Protein AF-0000000086553442 (afdb_homodimer)

Secondary structure (DSSP, 8-state):
------PPP-SSPSSPPPTT-GGGGS-PBPPPGGGTTSHHHHHHHHHHHHHHHHTT-SEEEGGGGT--BSEEEEEE-HHHHHTS-HHHHHHHT---EEEEEEEEEEEEEEEEEEEEEEEEETTEEEEEEEEEEEEEEEEEEE-TTS-EEEEEEEHHHHHHHHHHHHHHTT--GGGTSEEEEEEETTGGGGG-/-----PPPP-SSPSSPPPTT-GGGGS-PBPPPGGGTTSHHHHHHHHHHHHHHHHTT-SEEEGGGGT--BSEEEEEE-HHHHHTS-HHHHHHHT---EEEEEEEEEEEEEEEEEEEEEEEEETTEEEEEEEEEEEEEEEEEEE-TTS-EEEEEEEHHHHHHHHHHHHHHTT--GGGTSEEEEEEETTGGGGG-

Structure (mmCIF, N/CA/C/O backbone):
data_AF-0000000086553442-model_v1
#
loop_
_entity.id
_entity.type
_entity.pdbx_description
1 polymer 'Peptide deformylase'
#
loop_
_atom_site.group_PDB
_atom_site.id
_atom_site.type_symbol
_atom_site.label_atom_id
_atom_site.label_alt_id
_atom_site.label_comp_id
_atom_site.label_asym_id
_atom_site.label_entity_id
_atom_site.label_seq_id
_atom_site.pdbx_PDB_ins_code
_atom_site.Cartn_x
_atom_site.Cartn_y
_atom_site.Cartn_z
_atom_site.occupancy
_atom_site.B_iso_or_equiv
_atom_site.auth_seq_id
_atom_site.auth_comp_id
_atom_site.auth_asym_id
_atom_site.auth_atom_id
_atom_site.pdbx_PDB_model_num
ATOM 1 N N . MET A 1 1 ? 27.109 -23.812 25.594 1 34.31 1 MET A N 1
ATOM 2 C CA . MET A 1 1 ? 26.062 -24.203 24.656 1 34.31 1 MET A CA 1
ATOM 3 C C . MET A 1 1 ? 26.219 -23.469 23.328 1 34.31 1 MET A C 1
ATOM 5 O O . MET A 1 1 ? 26.234 -22.25 23.297 1 34.31 1 MET A O 1
ATOM 9 N N . LYS A 1 2 ? 26.953 -24.078 22.344 1 39.44 2 LYS A N 1
ATOM 10 C CA . LYS A 1 2 ? 27.234 -23.516 21.031 1 39.44 2 LYS A CA 1
ATOM 11 C C . LYS A 1 2 ? 25.969 -23.031 20.344 1 39.44 2 LYS A C 1
ATOM 13 O O . LYS A 1 2 ? 25.016 -23.797 20.188 1 39.44 2 LYS A O 1
ATOM 18 N N . ARG A 1 3 ? 25.594 -21.812 20.484 1 43.81 3 ARG A N 1
ATOM 19 C CA . ARG A 1 3 ? 24.484 -21.234 19.734 1 43.81 3 ARG A CA 1
ATOM 20 C C . ARG A 1 3 ? 24.562 -21.625 18.266 1 43.81 3 ARG A C 1
ATOM 22 O O . ARG A 1 3 ? 25.516 -21.25 17.562 1 43.81 3 ARG A O 1
ATOM 29 N N . LYS A 1 4 ? 24.219 -22.75 18 1 43.28 4 LYS A N 1
ATOM 30 C CA . LYS A 1 4 ? 24.234 -23.156 16.594 1 43.28 4 LYS A CA 1
ATOM 31 C C . LYS A 1 4 ? 23.672 -22.047 15.703 1 43.28 4 LYS A C 1
ATOM 33 O O . LYS A 1 4 ? 22.516 -21.656 15.852 1 43.28 4 LYS A O 1
ATOM 38 N N . VAL A 1 5 ? 24.375 -21.203 15.125 1 54.81 5 VAL A N 1
ATOM 39 C CA . VAL A 1 5 ? 24.031 -20.203 14.125 1 54.81 5 VAL A CA 1
ATOM 40 C C . VAL A 1 5 ? 23.203 -20.844 13.023 1 54.81 5 VAL A C 1
ATOM 42 O O . VAL A 1 5 ? 23.672 -21.719 12.305 1 54.81 5 VAL A O 1
ATOM 45 N N . ARG A 1 6 ? 21.938 -20.969 13.125 1 58 6 ARG A N 1
ATOM 46 C CA . ARG A 1 6 ? 21.047 -21.453 12.07 1 58 6 ARG A CA 1
ATOM 47 C C . ARG A 1 6 ? 21.297 -20.719 10.758 1 58 6 ARG A C 1
ATOM 49 O O . ARG A 1 6 ? 21.359 -19.484 10.734 1 58 6 ARG A O 1
ATOM 56 N N . PRO A 1 7 ? 21.75 -21.438 9.75 1 63.47 7 PRO A N 1
ATOM 57 C CA . PRO A 1 7 ? 21.953 -20.781 8.461 1 63.47 7 PRO A CA 1
ATOM 58 C C . PRO A 1 7 ? 20.75 -19.969 8.008 1 63.47 7 PRO A C 1
ATOM 60 O O . PRO A 1 7 ? 19.609 -20.281 8.383 1 63.47 7 PRO A O 1
ATOM 63 N N . PRO A 1 8 ? 20.906 -18.859 7.402 1 71.5 8 PRO A N 1
ATOM 64 C CA . PRO A 1 8 ? 19.797 -18.062 6.875 1 71.5 8 PRO A CA 1
ATOM 65 C C . PRO A 1 8 ? 18.906 -18.859 5.922 1 71.5 8 PRO A C 1
ATOM 67 O O . PRO A 1 8 ? 19.391 -19.734 5.207 1 71.5 8 PRO A O 1
ATOM 70 N N . PRO A 1 9 ? 17.625 -18.75 6.074 1 80.12 9 PRO A N 1
ATOM 71 C CA . PRO A 1 9 ? 16.719 -19.484 5.195 1 80.12 9 PRO A CA 1
ATOM 72 C C . PRO A 1 9 ? 17.016 -19.266 3.715 1 80.12 9 PRO A C 1
ATOM 74 O O . PRO A 1 9 ? 17.469 -18.188 3.326 1 80.12 9 PRO A O 1
ATOM 77 N N . SER A 1 10 ? 16.953 -20.391 3.029 1 91.19 10 SER A N 1
ATOM 78 C CA . SER A 1 10 ? 17.094 -20.328 1.578 1 91.19 10 SER A CA 1
ATOM 79 C C . SER A 1 10 ? 15.797 -20.719 0.885 1 91.19 10 SER A C 1
ATOM 81 O O . SER A 1 10 ? 15.039 -21.547 1.4 1 91.19 10 SER A O 1
ATOM 83 N N . PRO A 1 11 ? 15.484 -20.172 -0.264 1 95 11 PRO A N 1
ATOM 84 C CA . PRO A 1 11 ? 14.258 -20.531 -0.992 1 95 11 PRO A CA 1
ATOM 85 C C . PRO A 1 11 ? 14.258 -21.969 -1.47 1 95 11 PRO A C 1
ATOM 87 O O . PRO A 1 11 ? 15.32 -22.578 -1.648 1 95 11 PRO A O 1
ATOM 90 N N . PRO A 1 12 ? 13.203 -22.609 -1.599 1 97.94 12 PRO A N 1
ATOM 91 C CA . PRO A 1 12 ? 11.883 -22 -1.402 1 97.94 12 PRO A CA 1
ATOM 92 C C . PRO A 1 12 ? 11.547 -21.797 0.072 1 97.94 12 PRO A C 1
ATOM 94 O O . PRO A 1 12 ? 11.703 -22.703 0.883 1 97.94 12 PRO A O 1
ATOM 97 N N . TYR A 1 13 ? 11.086 -20.656 0.327 1 98.06 13 TYR A N 1
ATOM 98 C CA . TYR A 1 13 ? 10.758 -20.297 1.703 1 98.06 13 TYR A CA 1
ATOM 99 C C . TYR A 1 13 ? 9.438 -20.922 2.131 1 98.06 13 TYR A C 1
ATOM 101 O O . TYR A 1 13 ? 8.578 -21.203 1.294 1 98.06 13 TYR A O 1
ATOM 109 N N . THR A 1 14 ? 9.289 -21.062 3.443 1 97.06 14 THR A N 1
ATOM 110 C CA . THR A 1 14 ? 8.016 -21.531 3.992 1 97.06 14 THR A CA 1
ATOM 111 C C . THR A 1 14 ? 7.121 -20.344 4.355 1 97.06 14 THR A C 1
ATOM 113 O O . THR A 1 14 ? 6.066 -20.531 4.969 1 97.06 14 THR A O 1
ATOM 116 N N . HIS A 1 15 ? 7.621 -19.172 4.074 1 97.12 15 HIS A N 1
ATOM 117 C CA . HIS A 1 15 ? 6.871 -17.938 4.18 1 97.12 15 HIS A CA 1
ATOM 118 C C . HIS A 1 15 ? 6.773 -17.234 2.83 1 97.12 15 HIS A C 1
ATOM 120 O O . HIS A 1 15 ? 7.363 -17.688 1.847 1 97.12 15 HIS A O 1
ATOM 126 N N . VAL A 1 16 ? 5.965 -16.188 2.799 1 98.38 16 VAL A N 1
ATOM 127 C CA . VAL A 1 16 ? 5.781 -15.438 1.562 1 98.38 16 VAL A CA 1
ATOM 128 C C . VAL A 1 16 ? 6.652 -14.18 1.584 1 98.38 16 VAL A C 1
ATOM 130 O O . VAL A 1 16 ? 6.66 -13.445 2.572 1 98.38 16 VAL A O 1
ATOM 133 N N . CYS A 1 17 ? 7.406 -14.008 0.503 1 98.56 17 CYS A N 1
ATOM 134 C CA . CYS A 1 17 ? 8.195 -12.789 0.355 1 98.56 17 CYS A CA 1
ATOM 135 C C . CYS A 1 17 ? 7.305 -11.555 0.37 1 98.56 17 CYS A C 1
ATOM 137 O O . CYS A 1 17 ? 6.195 -11.578 -0.169 1 98.56 17 CYS A O 1
ATOM 139 N N . GLN A 1 18 ? 7.844 -10.508 0.962 1 98.69 18 GLN A N 1
ATOM 140 C CA . GLN A 1 18 ? 7.094 -9.258 1.049 1 98.69 18 GLN A CA 1
ATOM 141 C C . GLN A 1 18 ? 7.605 -8.234 0.033 1 98.69 18 GLN A C 1
ATOM 143 O O . GLN A 1 18 ? 8.781 -8.266 -0.344 1 98.69 18 GLN A O 1
ATOM 148 N N . VAL A 1 19 ? 6.664 -7.352 -0.423 1 98.75 19 VAL A N 1
ATOM 149 C CA . VAL A 1 19 ? 7.023 -6.34 -1.408 1 98.75 19 VAL A CA 1
ATOM 150 C C . VAL A 1 19 ? 8.258 -5.574 -0.937 1 98.75 19 VAL A C 1
ATOM 152 O O . VAL A 1 19 ? 8.344 -5.176 0.229 1 98.75 19 VAL A O 1
ATOM 155 N N . GLY A 1 20 ? 9.133 -5.312 -1.797 1 98.25 20 GLY A N 1
ATOM 156 C CA . GLY A 1 20 ? 10.484 -4.855 -1.497 1 98.25 20 GLY A CA 1
ATOM 157 C C . GLY A 1 20 ? 11.547 -5.891 -1.817 1 98.25 20 GLY A C 1
ATOM 158 O O . GLY A 1 20 ? 12.672 -5.539 -2.176 1 98.25 20 GLY A O 1
ATOM 159 N N . ASP A 1 21 ? 11.18 -7.199 -1.537 1 98.06 21 ASP A N 1
ATOM 160 C CA . ASP A 1 21 ? 12.055 -8.273 -1.993 1 98.06 21 ASP A CA 1
ATOM 161 C C . ASP A 1 21 ? 12.227 -8.234 -3.51 1 98.06 21 ASP A C 1
ATOM 163 O O . ASP A 1 21 ? 11.25 -8.297 -4.258 1 98.06 21 ASP A O 1
ATOM 167 N N . PRO A 1 22 ? 13.445 -8.188 -3.982 1 97.88 22 PRO A N 1
ATOM 168 C CA . PRO A 1 22 ? 13.68 -8.023 -5.418 1 97.88 22 PRO A CA 1
ATOM 169 C C . PRO A 1 22 ? 13.078 -9.156 -6.25 1 97.88 22 PRO A C 1
ATOM 171 O O . PRO A 1 22 ? 12.719 -8.953 -7.41 1 97.88 22 PRO A O 1
ATOM 174 N N . VAL A 1 23 ? 12.891 -10.289 -5.633 1 98.44 23 VAL A N 1
ATOM 175 C CA . VAL A 1 23 ? 12.375 -11.438 -6.363 1 98.44 23 VAL A CA 1
ATOM 176 C C . VAL A 1 23 ? 10.961 -11.148 -6.852 1 98.44 23 VAL A C 1
ATOM 178 O O . VAL A 1 23 ? 10.531 -11.672 -7.883 1 98.44 23 VAL A O 1
ATOM 181 N N . LEU A 1 24 ? 10.227 -10.281 -6.172 1 98.75 24 LEU A N 1
ATOM 182 C CA . LEU A 1 24 ? 8.828 -10 -6.492 1 98.75 24 LEU A CA 1
ATOM 183 C C . LEU A 1 24 ? 8.727 -9.039 -7.668 1 98.75 24 LEU A C 1
ATOM 185 O O . LEU A 1 24 ? 7.645 -8.859 -8.234 1 98.75 24 LEU A O 1
ATOM 189 N N . ARG A 1 25 ? 9.805 -8.445 -8.086 1 98.69 25 ARG A N 1
ATOM 190 C CA . ARG A 1 25 ? 9.805 -7.535 -9.219 1 98.69 25 ARG A CA 1
ATOM 191 C C . ARG A 1 25 ? 10.57 -8.133 -10.398 1 98.69 25 ARG A C 1
ATOM 193 O O . ARG A 1 25 ? 10.68 -7.508 -11.461 1 98.69 25 ARG A O 1
ATOM 200 N N . SER A 1 26 ? 11.031 -9.312 -10.203 1 97.62 26 SER A N 1
ATOM 201 C CA . SER A 1 26 ? 11.766 -9.977 -11.273 1 97.62 26 SER A CA 1
ATOM 202 C C . SER A 1 26 ? 10.82 -10.664 -12.25 1 97.62 26 SER A C 1
ATOM 204 O O . SER A 1 26 ? 9.711 -11.039 -11.891 1 97.62 26 SER A O 1
ATOM 206 N N . HIS A 1 27 ? 11.273 -10.758 -13.508 1 98.62 27 HIS A N 1
ATOM 207 C CA . HIS A 1 27 ? 10.609 -11.633 -14.469 1 98.62 27 HIS A CA 1
ATOM 208 C C . HIS A 1 27 ? 11.023 -13.086 -14.258 1 98.62 27 HIS A C 1
ATOM 210 O O . HIS A 1 27 ? 12.195 -13.438 -14.438 1 98.62 27 HIS A O 1
ATOM 216 N N . ALA A 1 28 ? 10.094 -13.906 -13.852 1 98.81 28 ALA A N 1
ATOM 217 C CA . ALA A 1 28 ? 10.398 -15.305 -13.555 1 98.81 28 ALA A CA 1
ATOM 218 C C . ALA A 1 28 ? 10.867 -16.047 -14.805 1 98.81 28 ALA A C 1
ATOM 220 O O . ALA A 1 28 ? 10.359 -15.797 -15.898 1 98.81 28 ALA A O 1
ATOM 221 N N . ALA A 1 29 ? 11.742 -16.922 -14.656 1 98.81 29 ALA A N 1
ATOM 222 C CA . ALA A 1 29 ? 12.344 -17.672 -15.766 1 98.81 29 ALA A CA 1
ATOM 223 C C . ALA A 1 29 ? 11.523 -18.906 -16.094 1 98.81 29 ALA A C 1
ATOM 225 O O . ALA A 1 29 ? 10.984 -19.562 -15.203 1 98.81 29 ALA A O 1
ATOM 226 N N . PRO A 1 30 ? 11.523 -19.234 -17.375 1 98.88 30 PRO A N 1
ATOM 227 C CA . PRO A 1 30 ? 10.852 -20.5 -17.719 1 98.88 30 PRO A CA 1
ATOM 228 C C . PRO A 1 30 ? 11.539 -21.719 -17.109 1 98.88 30 PRO A C 1
ATOM 230 O O . PRO A 1 30 ? 12.75 -21.688 -16.859 1 98.88 30 PRO A O 1
ATOM 233 N N . VAL A 1 31 ? 10.734 -22.703 -16.875 1 98.88 31 VAL A N 1
ATOM 234 C CA . VAL A 1 31 ? 11.242 -23.984 -16.438 1 98.88 31 VAL A CA 1
ATOM 235 C C . VAL A 1 31 ? 11.531 -24.875 -17.641 1 98.88 31 VAL A C 1
ATOM 237 O O . VAL A 1 31 ? 10.727 -24.953 -18.578 1 98.88 31 VAL A O 1
ATOM 240 N N . ASP A 1 32 ? 12.68 -25.469 -17.656 1 98.69 32 ASP A N 1
ATOM 241 C CA . ASP A 1 32 ? 12.922 -26.516 -18.656 1 98.69 32 ASP A CA 1
ATOM 242 C C . ASP A 1 32 ? 11.906 -27.641 -18.531 1 98.69 32 ASP A C 1
ATOM 244 O O . ASP A 1 32 ? 11.805 -28.281 -17.469 1 98.69 32 ASP A O 1
ATOM 248 N N . PRO A 1 33 ? 11.188 -27.953 -19.562 1 98.44 33 PRO A N 1
ATOM 249 C CA . PRO A 1 33 ? 10.172 -29 -19.484 1 98.44 33 PRO A CA 1
ATOM 250 C C . PRO A 1 33 ? 10.734 -30.328 -18.969 1 98.44 33 PRO A C 1
ATOM 252 O O . PRO A 1 33 ? 10.047 -31.062 -18.25 1 98.44 33 PRO A O 1
ATOM 255 N N . ALA A 1 34 ? 11.969 -30.609 -19.312 1 98.12 34 ALA A N 1
ATOM 256 C CA . ALA A 1 34 ? 12.602 -31.859 -18.891 1 98.12 34 ALA A CA 1
ATOM 257 C C . ALA A 1 34 ? 12.859 -31.875 -17.391 1 98.12 34 ALA A C 1
ATOM 259 O O . ALA A 1 34 ? 13.055 -32.938 -16.797 1 98.12 34 ALA A O 1
ATOM 260 N N . ALA A 1 35 ? 12.828 -30.703 -16.812 1 98.44 35 ALA A N 1
ATOM 261 C CA . ALA A 1 35 ? 13.156 -30.578 -15.391 1 98.44 35 ALA A CA 1
ATOM 262 C C . ALA A 1 35 ? 11.906 -30.641 -14.523 1 98.44 35 ALA A C 1
ATOM 264 O O . ALA A 1 35 ? 11.992 -30.734 -13.297 1 98.44 35 ALA A O 1
ATOM 265 N N . VAL A 1 36 ? 10.773 -30.688 -15.078 1 98.69 36 VAL A N 1
ATOM 266 C CA . VAL A 1 36 ? 9.508 -30.531 -14.367 1 98.69 36 VAL A CA 1
ATOM 267 C C . VAL A 1 36 ? 9.336 -31.656 -13.352 1 98.69 36 VAL A C 1
ATOM 269 O O . VAL A 1 36 ? 8.945 -31.422 -12.211 1 98.69 36 VAL A O 1
ATOM 272 N N . THR A 1 37 ? 9.664 -32.875 -13.758 1 98.38 37 THR A N 1
ATOM 273 C CA . THR A 1 37 ? 9.43 -34.031 -12.891 1 98.38 37 THR A CA 1
ATOM 274 C C . THR A 1 37 ? 10.641 -34.281 -11.992 1 98.38 37 THR A C 1
ATOM 276 O O . THR A 1 37 ? 10.648 -35.219 -11.203 1 98.38 37 THR A O 1
ATOM 279 N N . GLY A 1 38 ? 11.672 -33.406 -12.148 1 98.31 38 GLY A N 1
ATOM 280 C CA . GLY A 1 38 ? 12.852 -33.531 -11.305 1 98.31 38 GLY A CA 1
ATOM 281 C C . GLY A 1 38 ? 12.617 -33.094 -9.875 1 98.31 38 GLY A C 1
ATOM 282 O O . GLY A 1 38 ? 11.625 -32.406 -9.578 1 98.31 38 GLY A O 1
ATOM 283 N N . PRO A 1 39 ? 13.484 -33.469 -8.961 1 98.19 39 PRO A N 1
ATOM 284 C CA . PRO A 1 39 ? 13.281 -33.219 -7.531 1 98.19 39 PRO A CA 1
ATOM 285 C C . PRO A 1 39 ? 13.227 -31.75 -7.168 1 98.19 39 PRO A C 1
ATOM 287 O O . PRO A 1 39 ? 12.484 -31.344 -6.27 1 98.19 39 PRO A O 1
ATOM 290 N N . GLU A 1 40 ? 13.992 -30.938 -7.836 1 97.94 40 GLU A N 1
ATOM 291 C CA . GLU A 1 40 ? 14.055 -29.516 -7.496 1 97.94 40 GLU A CA 1
ATOM 292 C C . GLU A 1 40 ? 12.727 -28.828 -7.781 1 97.94 40 GLU A C 1
ATOM 294 O O . GLU A 1 40 ? 12.164 -28.172 -6.902 1 97.94 40 GLU A O 1
ATOM 299 N N . VAL A 1 41 ? 12.273 -29.031 -8.984 1 98.69 41 VAL A N 1
ATOM 300 C CA . VAL A 1 41 ? 11.023 -28.391 -9.375 1 98.69 41 VAL A CA 1
ATOM 301 C C . VAL A 1 41 ? 9.875 -28.953 -8.539 1 98.69 41 VAL A C 1
ATOM 303 O O . VAL A 1 41 ? 9.023 -28.203 -8.062 1 98.69 41 VAL A O 1
ATOM 306 N N . GLN A 1 42 ? 9.867 -30.266 -8.32 1 98.88 42 GLN A N 1
ATOM 307 C CA . GLN A 1 42 ? 8.828 -30.891 -7.512 1 98.88 42 GLN A CA 1
ATOM 308 C C . GLN A 1 42 ? 8.852 -30.375 -6.078 1 98.88 42 GLN A C 1
ATOM 310 O O . GLN A 1 42 ? 7.805 -30.203 -5.453 1 98.88 42 GLN A O 1
ATOM 315 N N . HIS A 1 43 ? 10.039 -30.109 -5.613 1 98.75 43 HIS A N 1
ATOM 316 C CA . HIS A 1 43 ? 10.18 -29.547 -4.273 1 98.75 43 HIS A CA 1
ATOM 317 C C . HIS A 1 43 ? 9.562 -28.156 -4.199 1 98.75 43 HIS A C 1
ATOM 319 O O . HIS A 1 43 ? 8.859 -27.828 -3.238 1 98.75 43 HIS A O 1
ATOM 325 N N . VAL A 1 44 ? 9.812 -27.359 -5.164 1 98.81 44 VAL A N 1
ATOM 326 C CA . VAL A 1 44 ? 9.242 -26.016 -5.219 1 98.81 44 VAL A CA 1
ATOM 327 C C . VAL A 1 44 ? 7.719 -26.094 -5.219 1 98.81 44 VAL A C 1
ATOM 329 O O . VAL A 1 44 ? 7.055 -25.406 -4.441 1 98.81 44 VAL A O 1
ATOM 332 N N . ILE A 1 45 ? 7.176 -26.969 -6.039 1 98.88 45 ILE A N 1
ATOM 333 C CA . ILE A 1 45 ? 5.734 -27.109 -6.188 1 98.88 45 ILE A CA 1
ATOM 334 C C . ILE A 1 45 ? 5.121 -27.547 -4.859 1 98.88 45 ILE A C 1
ATOM 336 O O . ILE A 1 45 ? 4.152 -26.938 -4.391 1 98.88 45 ILE A O 1
ATOM 340 N N . LYS A 1 46 ? 5.707 -28.562 -4.289 1 98.81 46 LYS A N 1
ATOM 341 C CA . LYS A 1 46 ? 5.199 -29.078 -3.021 1 98.81 46 LYS A CA 1
ATOM 342 C C . LYS A 1 46 ? 5.234 -28 -1.936 1 98.81 46 LYS A C 1
ATOM 344 O O . LYS A 1 46 ? 4.285 -27.859 -1.162 1 98.81 46 LYS A O 1
ATOM 349 N N . ASN A 1 47 ? 6.324 -27.297 -1.878 1 98.81 47 ASN A N 1
ATOM 350 C CA . ASN A 1 47 ? 6.469 -26.219 -0.914 1 98.81 47 ASN A CA 1
ATOM 351 C C . ASN A 1 47 ? 5.426 -25.125 -1.138 1 98.81 47 ASN A C 1
ATOM 353 O O . ASN A 1 47 ? 4.812 -24.641 -0.184 1 98.81 47 ASN A O 1
ATOM 357 N N . MET A 1 48 ? 5.176 -24.734 -2.346 1 98.88 48 MET A N 1
ATOM 358 C CA . MET A 1 48 ? 4.176 -23.734 -2.691 1 98.88 48 MET A CA 1
ATOM 359 C C . MET A 1 48 ? 2.793 -24.141 -2.201 1 98.88 48 MET A C 1
ATOM 361 O O . MET A 1 48 ? 2.08 -23.344 -1.592 1 98.88 48 MET A O 1
ATOM 365 N N . VAL A 1 49 ? 2.461 -25.375 -2.521 1 98.88 49 VAL A N 1
ATOM 366 C CA . VAL A 1 49 ? 1.146 -25.875 -2.145 1 98.88 49 VAL A CA 1
ATOM 367 C C . VAL A 1 49 ? 1.006 -25.875 -0.624 1 98.88 49 VAL A C 1
ATOM 369 O O . VAL A 1 49 ? -0.033 -25.469 -0.092 1 98.88 49 VAL A O 1
ATOM 372 N N . LYS A 1 50 ? 2.072 -26.297 0.033 1 98.81 50 LYS A N 1
ATOM 373 C CA . LYS A 1 50 ? 2.076 -26.281 1.493 1 98.81 50 LYS A CA 1
ATOM 374 C C . LYS A 1 50 ? 1.867 -24.875 2.041 1 98.81 50 LYS A C 1
ATOM 376 O O . LYS A 1 50 ? 1.038 -24.672 2.93 1 98.81 50 LYS A O 1
ATOM 381 N N . VAL A 1 51 ? 2.588 -23.922 1.547 1 98.69 51 VAL A N 1
ATOM 382 C CA . VAL A 1 51 ? 2.506 -22.531 1.991 1 98.69 51 VAL A CA 1
ATOM 383 C C . VAL A 1 51 ? 1.12 -21.969 1.676 1 98.69 51 VAL A C 1
ATOM 385 O O . VAL A 1 51 ? 0.491 -21.328 2.527 1 98.69 51 VAL A O 1
ATOM 388 N N . MET A 1 52 ? 0.603 -22.219 0.495 1 98.62 52 MET A N 1
ATOM 389 C CA . MET A 1 52 ? -0.707 -21.75 0.051 1 98.62 52 MET A CA 1
ATOM 390 C C . MET A 1 52 ? -1.806 -22.234 0.993 1 98.62 52 MET A C 1
ATOM 392 O O . MET A 1 52 ? -2.645 -21.438 1.43 1 98.62 52 MET A O 1
ATOM 396 N N . ARG A 1 53 ? -1.745 -23.453 1.325 1 98.19 53 ARG A N 1
ATOM 397 C CA . ARG A 1 53 ? -2.768 -24.047 2.178 1 98.19 53 ARG A CA 1
ATOM 398 C C . ARG A 1 53 ? -2.605 -23.594 3.625 1 98.19 53 ARG A C 1
ATOM 400 O O . ARG A 1 53 ? -3.596 -23.328 4.316 1 98.19 53 ARG A O 1
ATOM 407 N N . LYS A 1 54 ? -1.378 -23.516 4.062 1 98.06 54 LYS A N 1
ATOM 408 C CA . LYS A 1 54 ? -1.116 -23.031 5.418 1 98.06 54 LYS A CA 1
ATOM 409 C C . LYS A 1 54 ? -1.673 -21.641 5.629 1 98.06 54 LYS A C 1
ATOM 411 O O . LYS A 1 54 ? -2.236 -21.328 6.684 1 98.06 54 LYS A O 1
ATOM 416 N N . LEU A 1 55 ? -1.513 -20.781 4.668 1 97.12 55 LEU A N 1
ATOM 417 C CA . LEU A 1 55 ? -1.93 -19.391 4.762 1 97.12 55 LEU A CA 1
ATOM 418 C C . LEU A 1 55 ? -3.383 -19.234 4.332 1 97.12 55 LEU A C 1
ATOM 420 O O . LEU A 1 55 ? -3.92 -18.125 4.352 1 97.12 55 LEU A O 1
ATOM 424 N N . GLU A 1 56 ? -3.988 -20.266 3.828 1 96 56 GLU A N 1
ATOM 425 C CA . GLU A 1 56 ? -5.375 -20.281 3.371 1 96 56 GLU A CA 1
ATOM 426 C C . GLU A 1 56 ? -5.598 -19.297 2.238 1 96 56 GLU A C 1
ATOM 428 O O . GLU A 1 56 ? -6.625 -18.609 2.205 1 96 56 GLU A O 1
ATOM 433 N N . CYS A 1 57 ? -4.559 -19.141 1.477 1 96.69 57 CYS A N 1
ATOM 434 C CA . CYS A 1 57 ? -4.758 -18.344 0.271 1 96.69 57 CYS A CA 1
ATOM 435 C C . CYS A 1 57 ? -5.125 -19.219 -0.914 1 96.69 57 CYS A C 1
ATOM 437 O O . CYS A 1 57 ? -5.02 -20.453 -0.834 1 96.69 57 CYS A O 1
ATOM 439 N N . VAL A 1 58 ? -5.609 -18.641 -2.031 1 97.88 58 VAL A N 1
ATOM 440 C CA . VAL A 1 58 ? -6.262 -19.406 -3.082 1 97.88 58 VAL A CA 1
ATOM 441 C C . VAL A 1 58 ? -5.359 -19.469 -4.312 1 97.88 58 VAL A C 1
ATOM 443 O O . VAL A 1 58 ? -5.68 -20.141 -5.297 1 97.88 58 VAL A O 1
ATOM 446 N N . GLY A 1 59 ? -4.258 -18.797 -4.324 1 98.69 59 GLY A N 1
ATOM 447 C CA . GLY A 1 59 ? -3.238 -18.797 -5.359 1 98.69 59 GLY A CA 1
ATOM 448 C C . GLY A 1 59 ? -1.867 -18.406 -4.848 1 98.69 59 GLY A C 1
ATOM 449 O O . GLY A 1 59 ? -1.755 -17.656 -3.869 1 98.69 59 GLY A O 1
ATOM 450 N N . LEU A 1 60 ? -0.876 -18.891 -5.48 1 98.88 60 LEU A N 1
ATOM 451 C CA . LEU A 1 60 ? 0.501 -18.562 -5.129 1 98.88 60 LEU A CA 1
ATOM 452 C C . LEU A 1 60 ? 1.435 -18.812 -6.312 1 98.88 60 LEU A C 1
ATOM 454 O O . LEU A 1 60 ? 1.292 -19.797 -7.027 1 98.88 60 LEU A O 1
ATOM 458 N N . SER A 1 61 ? 2.359 -17.938 -6.496 1 98.88 61 SER A N 1
ATOM 459 C CA . SER A 1 61 ? 3.379 -18.109 -7.523 1 98.88 61 SER A CA 1
ATOM 460 C C . SER A 1 61 ? 4.742 -18.406 -6.906 1 98.88 61 SER A C 1
ATOM 462 O O . SER A 1 61 ? 4.973 -18.125 -5.73 1 98.88 61 SER A O 1
ATOM 464 N N . ALA A 1 62 ? 5.629 -18.969 -7.676 1 98.94 62 ALA A N 1
ATOM 465 C CA . ALA A 1 62 ? 6.941 -19.391 -7.195 1 98.94 62 ALA A CA 1
ATOM 466 C C . ALA A 1 62 ? 7.75 -18.188 -6.699 1 98.94 62 ALA A C 1
ATOM 468 O O . ALA A 1 62 ? 8.438 -18.281 -5.676 1 98.94 62 ALA A O 1
ATOM 469 N N . PRO A 1 63 ? 7.652 -17.016 -7.371 1 98.88 63 PRO A N 1
ATOM 470 C CA . PRO A 1 63 ? 8.398 -15.867 -6.84 1 98.88 63 PRO A CA 1
ATOM 471 C C . PRO A 1 63 ? 7.988 -15.5 -5.414 1 98.88 63 PRO A C 1
ATOM 473 O O . PRO A 1 63 ? 8.812 -15.031 -4.633 1 98.88 63 PRO A O 1
ATOM 476 N N . GLN A 1 64 ? 6.824 -15.789 -5.059 1 98.88 64 GLN A N 1
ATOM 477 C CA . GLN A 1 64 ? 6.332 -15.414 -3.734 1 98.88 64 GLN A CA 1
ATOM 478 C C . GLN A 1 64 ? 6.996 -16.25 -2.645 1 98.88 64 GLN A C 1
ATOM 480 O O . GLN A 1 64 ? 6.98 -15.867 -1.471 1 98.88 64 GLN A O 1
ATOM 485 N N . VAL A 1 65 ? 7.57 -17.375 -3.01 1 98.75 65 VAL A N 1
ATOM 486 C CA . VAL A 1 65 ? 8.328 -18.156 -2.037 1 98.75 65 VAL A CA 1
ATOM 487 C C . VAL A 1 65 ? 9.82 -18.062 -2.348 1 98.75 65 VAL A C 1
ATOM 489 O O . VAL A 1 65 ? 10.586 -18.969 -1.992 1 98.75 65 VAL A O 1
ATOM 492 N N . GLY A 1 66 ? 10.195 -17.109 -3.111 1 98.56 66 GLY A N 1
ATOM 493 C CA . GLY A 1 66 ? 11.602 -16.781 -3.281 1 98.56 66 GLY A CA 1
ATOM 494 C C . GLY A 1 66 ? 12.242 -17.453 -4.477 1 98.56 66 GLY A C 1
ATOM 495 O O . GLY A 1 66 ? 13.461 -17.406 -4.645 1 98.56 66 GLY A O 1
ATOM 496 N N . VAL A 1 67 ? 11.484 -18.141 -5.281 1 98.69 67 VAL A N 1
ATOM 497 C CA . VAL A 1 67 ? 12.016 -18.875 -6.418 1 98.69 67 VAL A CA 1
ATOM 498 C C . VAL A 1 67 ? 11.547 -18.234 -7.723 1 98.69 67 VAL A C 1
ATOM 500 O O . VAL A 1 67 ? 10.375 -18.328 -8.078 1 98.69 67 VAL A O 1
ATOM 503 N N . PRO A 1 68 ? 12.398 -17.594 -8.492 1 98.56 68 PRO A N 1
ATOM 504 C CA . PRO A 1 68 ? 11.992 -16.875 -9.695 1 98.56 68 PRO A CA 1
ATOM 505 C C . PRO A 1 68 ? 11.781 -17.797 -10.898 1 98.56 68 PRO A C 1
ATOM 507 O O . PRO A 1 68 ? 12.445 -17.625 -11.93 1 98.56 68 PRO A O 1
ATOM 510 N N . LEU A 1 69 ? 10.906 -18.75 -10.797 1 98.88 69 LEU A N 1
ATOM 511 C CA . LEU A 1 69 ? 10.5 -19.672 -11.859 1 98.88 69 LEU A CA 1
ATOM 512 C C . LEU A 1 69 ? 9.031 -19.469 -12.219 1 98.88 69 LEU A C 1
ATOM 514 O O . LEU A 1 69 ? 8.227 -19.094 -11.367 1 98.88 69 LEU A O 1
ATOM 518 N N . ARG A 1 70 ? 8.703 -19.734 -13.414 1 98.94 70 ARG A N 1
ATOM 519 C CA . ARG A 1 70 ? 7.344 -19.516 -13.906 1 98.94 70 ARG A CA 1
ATOM 520 C C . ARG A 1 70 ? 6.434 -20.688 -13.516 1 98.94 70 ARG A C 1
ATOM 522 O O . ARG A 1 70 ? 6.086 -21.516 -14.359 1 98.94 70 ARG A O 1
ATOM 529 N N . ILE A 1 71 ? 6.086 -20.703 -12.297 1 98.94 71 ILE A N 1
ATOM 530 C CA . ILE A 1 71 ? 5.195 -21.703 -11.719 1 98.94 71 ILE A CA 1
ATOM 531 C C . ILE A 1 71 ? 4.109 -21.016 -10.898 1 98.94 71 ILE A C 1
ATOM 533 O O . ILE A 1 71 ? 4.395 -20.094 -10.141 1 98.94 71 ILE A O 1
ATOM 537 N N . LEU A 1 72 ? 2.846 -21.406 -11.07 1 98.81 72 LEU A N 1
ATOM 538 C CA . LEU A 1 72 ? 1.801 -20.938 -10.172 1 98.81 72 LEU A CA 1
ATOM 539 C C . LEU A 1 72 ? 0.887 -22.078 -9.742 1 98.81 72 LEU A C 1
ATOM 541 O O . LEU A 1 72 ? 0.847 -23.125 -10.391 1 98.81 72 LEU A O 1
ATOM 545 N N . ALA A 1 73 ? 0.314 -21.938 -8.641 1 98.88 73 ALA A N 1
ATOM 546 C CA . ALA A 1 73 ? -0.66 -22.859 -8.055 1 98.88 73 ALA A CA 1
ATOM 547 C C . ALA A 1 73 ? -1.965 -22.141 -7.727 1 98.88 73 ALA A C 1
ATOM 549 O O . ALA A 1 73 ? -1.957 -20.953 -7.375 1 98.88 73 ALA A O 1
ATOM 550 N N . LEU A 1 74 ? -3.047 -22.781 -7.848 1 98.62 74 LEU A N 1
ATOM 551 C CA . LEU A 1 74 ? -4.363 -22.266 -7.504 1 98.62 74 LEU A CA 1
ATOM 552 C C . LEU A 1 74 ? -5.262 -23.359 -6.945 1 98.62 74 LEU A C 1
ATOM 554 O O . LEU A 1 74 ? -5.227 -24.5 -7.422 1 98.62 74 LEU A O 1
ATOM 558 N N . GLU A 1 75 ? -5.977 -23 -5.98 1 98.5 75 GLU A N 1
ATOM 559 C CA . GLU A 1 75 ? -6.941 -23.906 -5.355 1 98.5 75 GLU A CA 1
ATOM 560 C C . GLU A 1 75 ? -8.031 -23.125 -4.621 1 98.5 75 GLU A C 1
ATOM 562 O O . GLU A 1 75 ? -7.746 -22.125 -3.965 1 98.5 75 GLU A O 1
ATOM 567 N N . TYR A 1 76 ? -9.273 -23.5 -4.852 1 97.81 76 TYR A N 1
ATOM 568 C CA . TYR A 1 76 ? -10.375 -22.938 -4.074 1 97.81 76 TYR A CA 1
ATOM 569 C C . TYR A 1 76 ? -11.211 -24.062 -3.449 1 97.81 76 TYR A C 1
ATOM 571 O O . TYR A 1 76 ? -12.18 -24.531 -4.055 1 97.81 76 TYR A O 1
ATOM 579 N N . PRO A 1 77 ? -10.852 -24.359 -2.252 1 96.31 77 PRO A N 1
ATOM 580 C CA . PRO A 1 77 ? -11.508 -25.516 -1.625 1 96.31 77 PRO A CA 1
ATOM 581 C C . PRO A 1 77 ? -12.961 -25.234 -1.25 1 96.31 77 PRO A C 1
ATOM 583 O O . PRO A 1 77 ? -13.336 -24.078 -1.028 1 96.31 77 PRO A O 1
ATOM 586 N N . LYS A 1 78 ? -13.711 -26.266 -1.128 1 95.38 78 LYS A N 1
ATOM 587 C CA . LYS A 1 78 ? -15.133 -26.188 -0.803 1 95.38 78 LYS A CA 1
ATOM 588 C C . LYS A 1 78 ? -15.352 -25.469 0.531 1 95.38 78 LYS A C 1
ATOM 590 O O . LYS A 1 78 ? -16.297 -24.688 0.678 1 95.38 78 LYS A O 1
ATOM 595 N N . GLU A 1 79 ? -14.5 -25.75 1.422 1 94.88 79 GLU A N 1
ATOM 596 C CA . GLU A 1 79 ? -14.617 -25.141 2.75 1 94.88 79 GLU A CA 1
ATOM 597 C C . GLU A 1 79 ? -14.547 -23.625 2.678 1 94.88 79 GLU A C 1
ATOM 599 O O . GLU A 1 79 ? -15.273 -22.922 3.396 1 94.88 79 GLU A O 1
ATOM 604 N N . MET A 1 80 ? -13.703 -23.125 1.871 1 93.31 80 MET A N 1
ATOM 605 C CA . MET A 1 80 ? -13.555 -21.688 1.699 1 93.31 80 MET A CA 1
ATOM 606 C C . MET A 1 80 ? -14.789 -21.094 1.025 1 93.31 80 MET A C 1
ATOM 608 O O . MET A 1 80 ? -15.227 -20 1.383 1 93.31 80 MET A O 1
ATOM 612 N N . LEU A 1 81 ? -15.328 -21.781 0.082 1 93 81 LEU A N 1
ATOM 613 C CA . LEU A 1 81 ? -16.547 -21.359 -0.598 1 93 81 LEU A CA 1
ATOM 614 C C . LEU A 1 81 ? -17.688 -21.188 0.394 1 93 81 LEU A C 1
ATOM 616 O O . LEU A 1 81 ? -18.469 -20.219 0.3 1 93 81 LEU A O 1
ATOM 620 N N . GLU A 1 82 ? -17.766 -22.078 1.308 1 93.38 82 GLU A N 1
ATOM 621 C CA . GLU A 1 82 ? -18.859 -22.109 2.268 1 93.38 82 GLU A CA 1
ATOM 622 C C . GLU A 1 82 ? -18.766 -20.953 3.254 1 93.38 82 GLU A C 1
ATOM 624 O O . GLU A 1 82 ? -19.734 -20.609 3.916 1 93.38 82 GLU A O 1
ATOM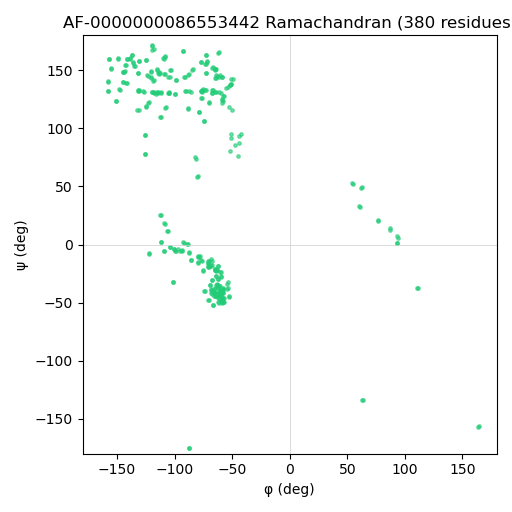 629 N N . GLU A 1 83 ? -17.594 -20.375 3.361 1 92.19 83 GLU A N 1
ATOM 630 C CA . GLU A 1 83 ? -17.391 -19.219 4.227 1 92.19 83 GLU A CA 1
ATOM 631 C C . GLU A 1 83 ? -17.953 -17.953 3.59 1 92.19 83 GLU A C 1
ATOM 633 O O . GLU A 1 83 ? -18.172 -16.953 4.273 1 92.19 83 GLU A O 1
ATOM 638 N N . SER A 1 84 ? -18.266 -17.953 2.355 1 91.44 84 SER A N 1
ATOM 639 C CA . SER A 1 84 ? -18.812 -16.828 1.628 1 91.44 84 SER A CA 1
ATOM 640 C C . SER A 1 84 ? -20.328 -16.938 1.488 1 91.44 84 SER A C 1
ATOM 642 O O . SER A 1 84 ? -20.859 -18.031 1.267 1 91.44 84 SER A O 1
ATOM 644 N N . SER A 1 85 ? -21.016 -15.852 1.589 1 94.06 85 SER A N 1
ATOM 645 C CA . SER A 1 85 ? -22.469 -15.867 1.399 1 94.06 85 SER A CA 1
ATOM 646 C C . SER A 1 85 ? -22.828 -16.188 -0.045 1 94.06 85 SER A C 1
ATOM 648 O O . SER A 1 85 ? -22.062 -15.938 -0.962 1 94.06 85 SER A O 1
ATOM 650 N N . PRO A 1 86 ? -23.969 -16.766 -0.264 1 94.19 86 PRO A N 1
ATOM 651 C CA . PRO A 1 86 ? -24.406 -17.062 -1.628 1 94.19 86 PRO A CA 1
ATOM 652 C C . PRO A 1 86 ? -24.391 -15.836 -2.535 1 94.19 86 PRO A C 1
ATOM 654 O O . PRO A 1 86 ? -24.031 -15.938 -3.711 1 94.19 86 PRO A O 1
ATOM 657 N N . ALA A 1 87 ? -24.75 -14.719 -1.979 1 94.62 87 ALA A N 1
ATOM 658 C CA . ALA A 1 87 ? -24.797 -13.484 -2.76 1 94.62 87 ALA A CA 1
ATOM 659 C C . ALA A 1 87 ? -23.391 -13.094 -3.236 1 94.62 87 ALA A C 1
ATOM 661 O O . ALA A 1 87 ? -23.219 -12.703 -4.391 1 94.62 87 ALA A O 1
ATOM 662 N N . VAL A 1 88 ? -22.469 -13.242 -2.373 1 93 88 VAL A N 1
ATOM 663 C CA . VAL A 1 88 ? -21.078 -12.914 -2.703 1 93 88 VAL A CA 1
ATOM 664 C C . VAL A 1 88 ? -20.547 -13.906 -3.734 1 93 88 VAL A C 1
ATOM 666 O O . VAL A 1 88 ? -19.891 -13.516 -4.703 1 93 88 VAL A O 1
ATOM 669 N N . ARG A 1 89 ? -20.875 -15.188 -3.561 1 94.88 89 ARG A N 1
ATOM 670 C CA . ARG A 1 89 ? -20.438 -16.219 -4.492 1 94.88 89 ARG A CA 1
ATOM 671 C C . ARG A 1 89 ? -20.969 -15.945 -5.898 1 94.88 89 ARG A C 1
ATOM 673 O O . ARG A 1 89 ? -20.234 -16.062 -6.879 1 94.88 89 ARG A O 1
ATOM 680 N N . GLU A 1 90 ? -22.156 -15.547 -5.906 1 94.62 90 GLU A N 1
ATOM 681 C CA . GLU A 1 90 ? -22.781 -15.266 -7.195 1 94.62 90 GLU A CA 1
ATOM 682 C C . GLU A 1 90 ? -22.188 -14.008 -7.832 1 94.62 90 GLU A C 1
ATOM 684 O O . GLU A 1 90 ? -21.828 -14.016 -9.016 1 94.62 90 GLU A O 1
ATOM 689 N N . ALA A 1 91 ? -22.078 -12.984 -7.074 1 93.56 91 ALA A N 1
ATOM 690 C CA . ALA A 1 91 ? -21.594 -11.703 -7.578 1 93.56 91 ALA A CA 1
ATOM 691 C C . ALA A 1 91 ? -20.172 -11.828 -8.109 1 93.56 91 ALA A C 1
ATOM 693 O O . ALA A 1 91 ? -19.828 -11.227 -9.133 1 93.56 91 ALA A O 1
ATOM 694 N N . ARG A 1 92 ? -19.344 -12.672 -7.469 1 93.38 92 ARG A N 1
ATOM 695 C CA . ARG A 1 92 ? -17.922 -12.766 -7.812 1 93.38 92 ARG A CA 1
ATOM 696 C C . ARG A 1 92 ? -17.672 -13.977 -8.711 1 93.38 92 ARG A C 1
ATOM 698 O O . ARG A 1 92 ? -16.562 -14.141 -9.227 1 93.38 92 ARG A O 1
ATOM 705 N N . GLY A 1 93 ? -18.672 -14.766 -8.922 1 95.44 93 GLY A N 1
ATOM 706 C CA . GLY A 1 93 ? -18.484 -15.984 -9.695 1 95.44 93 GLY A CA 1
ATOM 707 C C . GLY A 1 93 ? -17.516 -16.953 -9.055 1 95.44 93 GLY A C 1
ATOM 708 O O . GL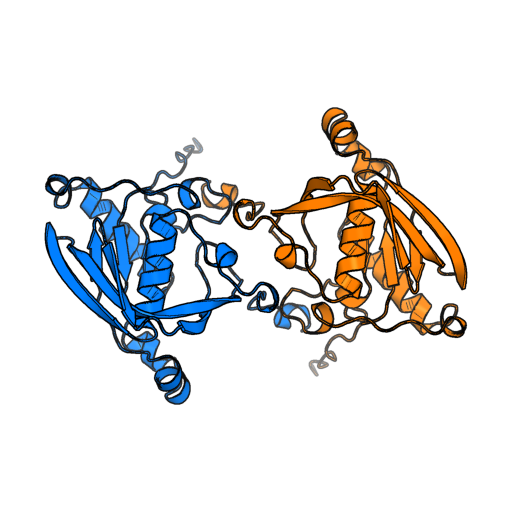Y A 1 93 ? -16.594 -17.453 -9.711 1 95.44 93 GLY A O 1
ATOM 709 N N . ILE A 1 94 ? -17.766 -17.203 -7.723 1 96.19 94 ILE A N 1
ATOM 710 C CA . ILE A 1 94 ? -16.859 -18.078 -6.977 1 96.19 94 ILE A CA 1
ATOM 711 C C . ILE A 1 94 ? -17.312 -19.531 -7.141 1 96.19 94 ILE A C 1
ATOM 713 O O . ILE A 1 94 ? -18.516 -19.828 -7.059 1 96.19 94 ILE A O 1
ATOM 717 N N . SER A 1 95 ? -16.406 -20.359 -7.445 1 95.81 95 SER A N 1
ATOM 718 C CA . SER A 1 95 ? -16.672 -21.797 -7.527 1 95.81 95 SER A CA 1
ATOM 719 C C . SER A 1 95 ? -15.484 -22.609 -7.012 1 95.81 95 SER A C 1
ATOM 721 O O . SER A 1 95 ? -14.359 -22.109 -6.965 1 95.81 95 SER A O 1
ATOM 723 N N . VAL A 1 96 ? -15.797 -23.766 -6.578 1 97.06 96 VAL A N 1
ATOM 724 C CA . VAL A 1 96 ? -14.758 -24.688 -6.113 1 97.06 96 VAL A CA 1
ATOM 725 C C . VAL A 1 96 ? -13.781 -24.984 -7.254 1 97.06 96 VAL A C 1
ATOM 727 O O . VAL A 1 96 ? -14.203 -25.234 -8.383 1 97.06 96 VAL A O 1
ATOM 730 N N . GLN A 1 97 ? -12.539 -24.844 -6.934 1 97.88 97 GLN A N 1
ATOM 731 C CA . GLN A 1 97 ? -11.477 -25.188 -7.875 1 97.88 97 GLN A CA 1
ATOM 732 C C . GLN A 1 97 ? -10.508 -26.188 -7.258 1 97.88 97 GLN A C 1
ATOM 734 O O . GLN A 1 97 ? -9.906 -25.922 -6.215 1 97.88 97 GLN A O 1
ATOM 739 N N . PRO A 1 98 ? -10.406 -27.391 -7.914 1 98 98 PRO A N 1
ATOM 740 C CA . PRO A 1 98 ? -9.344 -28.281 -7.43 1 98 98 PRO A CA 1
ATOM 741 C C . PRO A 1 98 ? -7.949 -27.688 -7.602 1 98 98 PRO A C 1
ATOM 743 O O . PRO A 1 98 ? -7.793 -26.656 -8.273 1 98 98 PRO A O 1
ATOM 746 N N . LEU A 1 99 ? -6.973 -28.297 -6.898 1 98.69 99 LEU A N 1
ATOM 747 C CA . LEU A 1 99 ? -5.594 -27.844 -7.062 1 98.69 99 LEU A CA 1
ATOM 748 C C . LEU A 1 99 ? -5.172 -27.922 -8.523 1 98.69 99 LEU A C 1
ATOM 750 O O . LEU A 1 99 ? -5.367 -28.938 -9.188 1 98.69 99 LEU A O 1
ATOM 754 N N . ARG A 1 100 ? -4.66 -26.828 -9.039 1 98.69 100 ARG A N 1
ATOM 755 C CA . ARG A 1 100 ? -4.059 -26.75 -10.367 1 98.69 100 ARG A CA 1
ATOM 756 C C . ARG A 1 100 ? -2.658 -26.156 -10.297 1 98.69 100 ARG A C 1
ATOM 758 O O . ARG A 1 100 ? -2.441 -25.141 -9.625 1 98.69 100 ARG A O 1
ATOM 765 N N . ILE A 1 101 ? -1.805 -26.828 -10.922 1 98.88 101 ILE A N 1
ATOM 766 C CA . ILE A 1 101 ? -0.441 -26.344 -11.086 1 98.88 101 ILE A CA 1
ATOM 767 C C . ILE A 1 101 ? -0.19 -26 -12.555 1 98.88 101 ILE A C 1
ATOM 769 O O . ILE A 1 101 ? -0.538 -26.781 -13.445 1 98.88 101 ILE A O 1
ATOM 773 N N . PHE A 1 102 ? 0.334 -24.844 -12.82 1 98.94 102 PHE A N 1
ATOM 774 C CA . PHE A 1 102 ? 0.744 -24.484 -14.164 1 98.94 102 PHE A CA 1
ATOM 775 C C . PHE A 1 102 ? 2.221 -24.109 -14.203 1 98.94 102 PHE A C 1
ATOM 777 O O . PHE A 1 102 ? 2.666 -23.25 -13.43 1 98.94 102 PHE A O 1
ATOM 784 N N . ILE A 1 103 ? 2.945 -24.781 -14.992 1 98.94 103 ILE A N 1
ATOM 785 C CA . ILE A 1 103 ? 4.352 -24.5 -15.266 1 98.94 103 ILE A CA 1
ATOM 786 C C . ILE A 1 103 ? 4.492 -23.875 -16.656 1 98.94 103 ILE A C 1
ATOM 788 O O . ILE A 1 103 ? 3.934 -24.375 -17.625 1 98.94 103 ILE A O 1
ATOM 792 N N . ASN A 1 104 ? 5.223 -22.75 -16.734 1 98.94 104 ASN A N 1
ATOM 793 C CA . ASN A 1 104 ? 5.371 -21.953 -17.953 1 9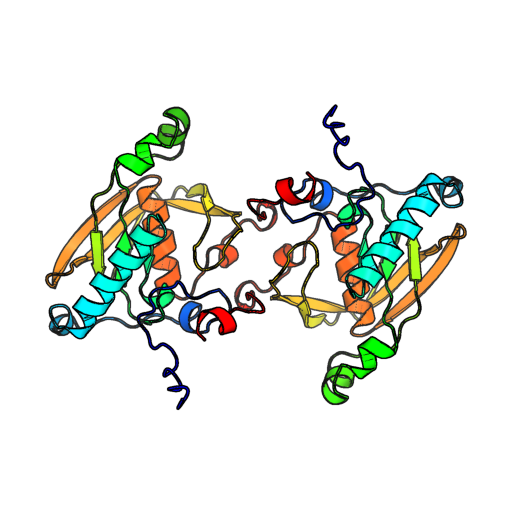8.94 104 ASN A CA 1
ATOM 794 C C . ASN A 1 104 ? 4.016 -21.562 -18.531 1 98.94 104 ASN A C 1
ATOM 796 O O . ASN A 1 104 ? 3.756 -21.766 -19.719 1 98.94 104 ASN A O 1
ATOM 800 N N . PRO A 1 105 ? 3.176 -20.953 -17.672 1 98.94 105 PRO A N 1
ATOM 801 C CA . PRO A 1 105 ? 1.812 -20.672 -18.141 1 98.94 105 PRO A CA 1
ATOM 802 C C . PRO A 1 105 ? 1.755 -19.531 -19.156 1 98.94 105 PRO A C 1
ATOM 804 O O . PRO A 1 105 ? 2.568 -18.609 -19.094 1 98.94 105 PRO A O 1
ATOM 807 N N . GLN A 1 106 ? 0.85 -19.688 -20 1 98.81 106 GLN A N 1
ATOM 808 C CA . GLN A 1 106 ? 0.449 -18.625 -20.922 1 98.81 106 GLN A CA 1
ATOM 809 C C . GLN A 1 106 ? -1.025 -18.281 -20.75 1 98.81 106 GLN A C 1
ATOM 811 O O . GLN A 1 106 ? -1.855 -19.156 -20.516 1 98.81 106 GLN A O 1
ATOM 816 N N . LEU A 1 107 ? -1.301 -17.016 -20.906 1 98.81 107 LEU A N 1
ATOM 817 C CA . LEU A 1 107 ? -2.658 -16.531 -20.656 1 98.81 107 LEU A CA 1
ATOM 818 C C . LEU A 1 107 ? -3.26 -15.945 -21.922 1 98.81 107 LEU A C 1
ATOM 820 O O . LEU A 1 107 ? -2.605 -15.172 -22.625 1 98.81 107 LEU A O 1
ATOM 824 N N . ARG A 1 108 ? -4.422 -16.359 -22.234 1 98.69 108 ARG A N 1
ATOM 825 C CA . ARG A 1 108 ? -5.207 -15.773 -23.328 1 98.69 108 ARG A CA 1
ATOM 826 C C . ARG A 1 108 ? -6.516 -15.195 -22.812 1 98.69 108 ARG A C 1
ATOM 828 O O . ARG A 1 108 ? -7.266 -15.867 -22.094 1 98.69 108 ARG A O 1
ATOM 835 N N . VAL A 1 109 ? -6.809 -13.961 -23.203 1 98.62 109 VAL A N 1
ATOM 836 C CA . VAL A 1 109 ? -8.062 -13.328 -22.812 1 98.62 109 VAL A CA 1
ATOM 837 C C . VAL A 1 109 ? -9.211 -13.891 -23.656 1 98.62 109 VAL A C 1
ATOM 839 O O . VAL A 1 109 ? -9.141 -13.891 -24.891 1 98.62 109 VAL A O 1
ATOM 842 N N . MET A 1 110 ? -10.234 -14.367 -23.016 1 98.38 110 MET A N 1
ATOM 843 C CA . MET A 1 110 ? -11.367 -14.945 -23.719 1 98.38 110 MET A CA 1
ATOM 844 C C . MET A 1 110 ? -12.531 -13.961 -23.781 1 98.38 110 MET A C 1
ATOM 846 O O . MET A 1 110 ? -13.352 -14.016 -24.703 1 98.38 110 MET A O 1
ATOM 850 N N . ASP A 1 111 ? -12.641 -13.164 -22.781 1 96.56 111 ASP A N 1
ATOM 851 C CA . ASP A 1 111 ? -13.617 -12.078 -22.672 1 96.56 111 ASP A CA 1
ATOM 852 C C . ASP A 1 111 ? -12.945 -10.781 -22.219 1 96.56 111 ASP A C 1
ATOM 854 O O . ASP A 1 111 ? -12.477 -10.672 -21.094 1 96.56 111 ASP A O 1
ATOM 858 N N . GLY A 1 112 ? -12.938 -9.758 -23.047 1 94.75 112 GLY A N 1
ATOM 859 C CA . GLY A 1 112 ? -12.188 -8.531 -22.828 1 94.75 112 GLY A CA 1
ATOM 860 C C . GLY A 1 112 ? -12.844 -7.594 -21.844 1 94.75 112 GLY A C 1
ATOM 861 O O . GLY A 1 112 ? -12.258 -6.586 -21.438 1 94.75 112 GLY A O 1
ATOM 862 N N . ARG A 1 113 ? -14.148 -7.918 -21.453 1 96.75 113 ARG A N 1
ATOM 863 C CA . ARG A 1 113 ? -14.781 -7.121 -20.406 1 96.75 113 ARG A CA 1
ATOM 864 C C . ARG A 1 113 ? -14.039 -7.285 -19.078 1 96.75 113 ARG A C 1
ATOM 866 O O . ARG A 1 113 ? -13.57 -8.375 -18.75 1 96.75 113 ARG A O 1
ATOM 873 N N . THR A 1 114 ? -13.953 -6.223 -18.344 1 97.94 114 THR A N 1
ATOM 874 C CA . THR A 1 114 ? -13.281 -6.277 -17.047 1 97.94 114 THR A CA 1
ATOM 875 C C . THR A 1 114 ? -14.273 -6.059 -15.906 1 97.94 114 THR A C 1
ATOM 877 O O . THR A 1 114 ? -15.289 -5.383 -16.094 1 97.94 114 THR A O 1
ATOM 880 N N . VAL A 1 115 ? -14.008 -6.695 -14.844 1 96.81 115 VAL A N 1
ATOM 881 C CA . VAL A 1 115 ? -14.766 -6.492 -13.617 1 96.81 115 VAL A CA 1
ATOM 882 C C . VAL A 1 115 ? -13.836 -6.02 -12.5 1 96.81 115 VAL A C 1
ATOM 884 O O . VAL A 1 115 ? -12.664 -6.398 -12.461 1 96.81 115 VAL A O 1
ATOM 887 N N . GLN A 1 116 ? -14.469 -5.203 -11.602 1 97.31 116 GLN A N 1
ATOM 888 C CA . GLN A 1 116 ? -13.703 -4.598 -10.516 1 97.31 116 GLN A CA 1
ATOM 889 C C . GLN A 1 116 ? -14.039 -5.238 -9.172 1 97.31 116 GLN A C 1
ATOM 891 O O . GLN A 1 116 ? -15.188 -5.176 -8.719 1 97.31 116 GLN A O 1
ATOM 896 N N . PHE A 1 117 ? -13.062 -5.855 -8.531 1 97.5 117 PHE A N 1
ATOM 897 C CA . PHE A 1 117 ? -13.203 -6.387 -7.18 1 97.5 117 PHE A CA 1
ATOM 898 C C . PHE A 1 117 ? -11.953 -6.098 -6.355 1 97.5 117 PHE A C 1
ATOM 900 O O . PHE A 1 117 ? -10.875 -5.855 -6.91 1 97.5 117 PHE A O 1
ATOM 907 N N . GLN A 1 118 ? -12.102 -6.152 -5.027 1 96.44 118 GLN A N 1
ATOM 908 C CA . GLN A 1 118 ? -10.961 -6.031 -4.121 1 96.44 118 GLN A CA 1
ATOM 909 C C . GLN A 1 118 ? -10.023 -7.227 -4.254 1 96.44 118 GLN A C 1
ATOM 911 O O . GLN A 1 118 ? -10.477 -8.367 -4.344 1 96.44 118 GLN A O 1
ATOM 916 N N . GLU A 1 119 ? -8.773 -6.922 -4.359 1 97.19 119 GLU A N 1
ATOM 917 C CA . GLU A 1 119 ? -7.723 -7.93 -4.312 1 97.19 119 GLU A CA 1
ATOM 918 C C . GLU A 1 119 ? -6.785 -7.695 -3.135 1 97.19 119 GLU A C 1
ATOM 920 O O . GLU A 1 119 ? -6.527 -6.547 -2.758 1 97.19 119 GLU A O 1
ATOM 925 N N . ALA A 1 120 ? -6.418 -8.734 -2.553 1 97.62 120 ALA A N 1
ATOM 926 C CA . ALA A 1 120 ? -5.316 -8.766 -1.593 1 97.62 120 ALA A CA 1
ATOM 927 C C . ALA A 1 120 ? -4.188 -9.672 -2.076 1 97.62 120 ALA A C 1
ATOM 929 O O . ALA A 1 120 ? -4.309 -10.32 -3.117 1 97.62 120 ALA A O 1
ATOM 930 N N . CYS A 1 121 ? -3.104 -9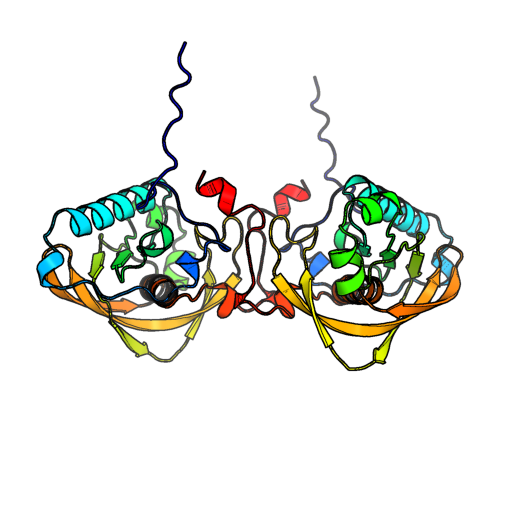.609 -1.456 1 98.25 121 CYS A N 1
ATOM 931 C CA . CYS A 1 121 ? -1.929 -10.398 -1.806 1 98.25 121 CYS A CA 1
ATOM 932 C C . CYS A 1 121 ? -1.105 -10.727 -0.566 1 98.25 121 CYS A C 1
ATOM 934 O O . CYS A 1 121 ? -0.831 -9.852 0.254 1 98.25 121 CYS A O 1
ATOM 936 N N . GLU A 1 122 ? -0.697 -11.969 -0.42 1 98.12 122 GLU A N 1
ATOM 937 C CA . GLU A 1 122 ? 0.136 -12.367 0.712 1 98.12 122 GLU A CA 1
ATOM 938 C C . GLU A 1 122 ? 1.479 -11.641 0.688 1 98.12 122 GLU A C 1
ATOM 940 O O . GLU A 1 122 ? 2.17 -11.57 1.707 1 98.12 122 GLU A O 1
ATOM 945 N N . SER A 1 123 ? 1.896 -11.078 -0.487 1 98.75 123 SER A N 1
ATOM 946 C CA . SER A 1 123 ? 3.152 -10.352 -0.618 1 98.75 123 SER A CA 1
ATOM 947 C C . SER A 1 123 ? 2.984 -8.891 -0.226 1 98.75 123 SER A C 1
ATOM 949 O O . SER A 1 123 ? 3.965 -8.141 -0.147 1 98.75 123 SER A O 1
ATOM 951 N N . ILE A 1 124 ? 1.784 -8.406 -0.094 1 98.12 124 ILE A N 1
ATOM 952 C CA . ILE A 1 124 ? 1.41 -7.102 0.445 1 98.12 124 ILE A CA 1
ATOM 953 C C . ILE A 1 124 ? 0.392 -7.281 1.568 1 98.12 124 ILE A C 1
ATOM 955 O O . ILE A 1 124 ? -0.799 -7.023 1.382 1 98.12 124 ILE A O 1
ATOM 959 N N . SER A 1 125 ? 0.907 -7.652 2.699 1 94.56 125 SER A N 1
ATOM 960 C CA . SER A 1 125 ? 0.064 -8.148 3.783 1 94.56 125 SER A CA 1
ATOM 961 C C . SER A 1 125 ? -0.72 -7.012 4.438 1 94.56 125 SER A C 1
ATOM 963 O O . SER A 1 125 ? -0.174 -5.938 4.688 1 94.56 125 SER A O 1
ATOM 965 N N . GLY A 1 126 ? -1.994 -7.281 4.602 1 95.69 126 GLY A N 1
ATOM 966 C CA . GLY A 1 126 ? -2.816 -6.391 5.406 1 95.69 126 GLY A CA 1
ATOM 967 C C . GLY A 1 126 ? -3.518 -5.324 4.59 1 95.69 126 GLY A C 1
ATOM 968 O O . GLY A 1 126 ? -4.219 -4.473 5.141 1 95.69 126 GLY A O 1
ATOM 969 N N . PHE A 1 127 ? -3.324 -5.355 3.268 1 98.25 127 PHE A N 1
ATOM 970 C CA . PHE A 1 127 ? -3.906 -4.305 2.439 1 98.25 127 PHE A CA 1
ATOM 971 C C . PHE A 1 127 ? -4.645 -4.902 1.248 1 98.25 127 PHE A C 1
ATOM 973 O O . PHE A 1 127 ? -4.422 -6.059 0.892 1 98.25 127 PHE A O 1
ATOM 980 N N . SER A 1 128 ? -5.531 -4.164 0.708 1 98.31 128 SER A N 1
ATOM 981 C CA . SER A 1 128 ? -6.301 -4.555 -0.468 1 98.31 128 SER A CA 1
ATOM 982 C C . SER A 1 128 ? -6.684 -3.34 -1.307 1 98.31 128 SER A C 1
ATOM 984 O O . SER A 1 128 ? -6.602 -2.205 -0.836 1 98.31 128 SER A O 1
ATOM 986 N N . ALA A 1 129 ? -7 -3.543 -2.51 1 98.69 129 ALA A N 1
ATOM 987 C CA . ALA A 1 129 ? -7.48 -2.504 -3.418 1 98.69 129 ALA A CA 1
ATOM 988 C C . ALA A 1 129 ? -8.297 -3.107 -4.559 1 98.69 129 ALA A C 1
ATOM 990 O O . ALA A 1 129 ? -8.195 -4.305 -4.832 1 98.69 129 ALA A O 1
ATOM 991 N N . THR A 1 130 ? -9.086 -2.264 -5.152 1 98.69 130 THR A N 1
ATOM 992 C CA . THR A 1 130 ? -9.859 -2.699 -6.312 1 98.69 130 THR A CA 1
ATOM 993 C C . THR A 1 130 ? -8.969 -2.779 -7.551 1 98.69 130 THR A C 1
ATOM 995 O O . THR A 1 130 ? -8.203 -1.851 -7.836 1 98.69 130 THR A O 1
ATOM 998 N N . VAL A 1 131 ? -9.078 -3.861 -8.219 1 98.75 131 VAL A N 1
ATOM 999 C CA . VAL A 1 131 ? -8.281 -4.125 -9.414 1 98.75 131 VAL A CA 1
ATOM 1000 C C . VAL A 1 131 ? -9.188 -4.609 -10.539 1 98.75 131 VAL A C 1
ATOM 1002 O O . VAL A 1 131 ? -10.055 -5.461 -10.328 1 98.75 131 VAL A O 1
ATOM 1005 N N . PRO A 1 132 ? -9.047 -4.035 -11.719 1 98.75 132 PRO A N 1
ATOM 1006 C CA . PRO A 1 132 ? -9.773 -4.594 -12.859 1 98.75 132 PRO A CA 1
ATOM 1007 C C . PRO A 1 132 ? -9.141 -5.871 -13.398 1 98.75 132 PRO A C 1
ATOM 1009 O O . PRO A 1 132 ? -7.918 -5.941 -13.547 1 98.75 132 PRO A O 1
ATOM 1012 N N . ARG A 1 133 ? -9.969 -6.891 -13.594 1 98.75 133 ARG A N 1
ATOM 1013 C CA . ARG A 1 133 ? -9.539 -8.133 -14.227 1 98.75 133 ARG A CA 1
ATOM 1014 C C . ARG A 1 133 ? -10.508 -8.555 -15.32 1 98.75 133 ARG A C 1
ATOM 1016 O O . ARG A 1 133 ? -11.711 -8.289 -15.227 1 98.75 133 ARG A O 1
ATOM 1023 N N . TYR A 1 134 ? -9.914 -9.203 -16.344 1 98.62 134 TYR A N 1
ATOM 1024 C CA . TYR A 1 134 ? -10.75 -9.766 -17.391 1 98.62 134 TYR A CA 1
ATOM 1025 C C . TYR A 1 134 ? -11.703 -10.812 -16.828 1 98.62 134 TYR A C 1
ATOM 1027 O O . TYR A 1 134 ? -11.328 -11.594 -15.953 1 98.62 134 TYR A O 1
ATOM 1035 N N . LEU A 1 135 ? -12.836 -10.875 -17.375 1 97.88 135 LEU A N 1
ATOM 1036 C CA . LEU A 1 135 ? -13.898 -11.758 -16.906 1 97.88 135 LEU A CA 1
ATOM 1037 C C . LEU A 1 135 ? -13.539 -13.219 -17.125 1 97.88 135 LEU A C 1
ATOM 1039 O O . LEU A 1 135 ? -13.875 -14.078 -16.312 1 97.88 135 LEU A O 1
ATOM 1043 N N . SER A 1 136 ? -12.953 -13.414 -18.25 1 98.31 136 SER A N 1
ATOM 1044 C CA . SER A 1 136 ? -12.633 -14.789 -18.609 1 98.31 136 SER A CA 1
ATOM 1045 C C . SER A 1 136 ? -11.289 -14.875 -19.328 1 98.31 136 SER A C 1
ATOM 1047 O O . SER A 1 136 ? -10.969 -14.023 -20.172 1 98.31 136 SER A O 1
ATOM 1049 N N . VAL A 1 137 ? -10.539 -15.93 -18.938 1 98.81 137 VAL A N 1
ATOM 1050 C CA . VAL A 1 137 ? -9.227 -16.172 -19.531 1 98.81 137 VAL A CA 1
ATOM 1051 C C . VAL A 1 137 ? -9.016 -17.672 -19.734 1 98.81 137 VAL A C 1
ATOM 1053 O O . VAL A 1 137 ? -9.719 -18.484 -19.141 1 98.81 137 VAL A O 1
ATOM 1056 N N . GLU A 1 138 ? -8.125 -17.938 -20.594 1 98.88 138 GLU A N 1
ATOM 1057 C CA . GLU A 1 138 ? -7.594 -19.281 -20.734 1 98.88 138 GLU A CA 1
ATOM 1058 C C . GLU A 1 138 ? -6.117 -19.344 -20.359 1 98.88 138 GLU A C 1
ATOM 1060 O O . GLU A 1 138 ? -5.324 -18.5 -20.781 1 98.88 138 GLU A O 1
ATOM 1065 N N . VAL A 1 139 ? -5.824 -20.328 -19.516 1 98.81 139 VAL A N 1
ATOM 1066 C CA . VAL A 1 139 ? -4.43 -20.531 -19.125 1 98.81 139 VAL A CA 1
ATOM 1067 C C . VAL A 1 139 ? -3.945 -21.891 -19.625 1 98.81 139 VAL A C 1
ATOM 1069 O O . VAL A 1 139 ? -4.641 -22.891 -19.484 1 98.81 139 VAL A O 1
ATOM 1072 N N . SER A 1 140 ? -2.857 -21.859 -20.25 1 98.88 140 SER A N 1
ATOM 1073 C CA . SER A 1 140 ? -2.221 -23.078 -20.719 1 98.88 140 SER A CA 1
ATOM 1074 C C . SER A 1 140 ? -0.791 -23.188 -20.203 1 98.88 140 SER A C 1
ATOM 1076 O O . SER A 1 140 ? -0.197 -22.203 -19.781 1 98.88 140 SER A O 1
ATOM 1078 N N . GLY A 1 141 ? -0.251 -24.469 -20.188 1 98.81 141 GLY A N 1
ATOM 1079 C CA . GLY A 1 141 ? 1.094 -24.766 -19.703 1 98.81 141 GLY A CA 1
ATOM 1080 C C . GLY A 1 141 ? 1.325 -26.234 -19.438 1 98.81 141 GLY A C 1
ATOM 1081 O O . GLY A 1 141 ? 0.766 -27.094 -20.109 1 98.81 141 GLY A O 1
ATOM 1082 N N . LEU A 1 142 ? 2.287 -26.531 -18.578 1 98.94 142 LEU A N 1
ATOM 1083 C CA . LEU A 1 142 ? 2.527 -27.891 -18.125 1 98.94 142 LEU A CA 1
ATOM 1084 C C . LEU A 1 142 ? 2.027 -28.078 -16.688 1 98.94 142 LEU A C 1
ATOM 1086 O O . LEU A 1 142 ? 2.082 -27.156 -15.883 1 98.94 142 LEU A O 1
ATOM 1090 N N . ASN A 1 143 ? 1.511 -29.25 -16.406 1 98.81 143 ASN A N 1
ATOM 1091 C CA . ASN A 1 143 ? 1.19 -29.578 -15.023 1 98.81 143 ASN A CA 1
ATOM 1092 C C . ASN A 1 143 ? 2.389 -30.188 -14.305 1 98.81 143 ASN A C 1
ATOM 1094 O O . ASN A 1 143 ? 3.498 -30.203 -14.836 1 98.81 143 ASN A O 1
ATOM 1098 N N . GLU A 1 144 ? 2.219 -30.641 -13.055 1 98.56 144 GLU A N 1
ATOM 1099 C CA . GLU A 1 144 ? 3.305 -31.125 -12.211 1 98.56 144 GLU A CA 1
ATOM 1100 C C . GLU A 1 144 ? 3.887 -32.438 -12.75 1 98.56 144 GLU A C 1
ATOM 1102 O O . GLU A 1 144 ? 4.984 -32.812 -12.367 1 98.56 144 GLU A O 1
ATOM 1107 N N . SER A 1 145 ? 3.166 -33.031 -13.688 1 98.5 145 SER A N 1
ATOM 1108 C CA . SER A 1 145 ? 3.654 -34.25 -14.312 1 98.5 145 SER A CA 1
ATOM 1109 C C . SER A 1 145 ? 4.355 -33.969 -15.633 1 98.5 145 SER A C 1
ATOM 1111 O O . SER A 1 145 ? 4.844 -34.875 -16.312 1 98.5 145 SER A O 1
ATOM 1113 N N . GLY A 1 146 ? 4.348 -32.719 -16.031 1 98.5 146 GLY A N 1
ATOM 1114 C CA . GLY A 1 146 ? 4.992 -32.312 -17.281 1 98.5 146 GLY A CA 1
ATOM 1115 C C . GLY A 1 146 ? 4.086 -32.438 -18.484 1 98.5 146 GLY A C 1
ATOM 1116 O O . GLY A 1 146 ? 4.555 -32.375 -19.625 1 98.5 146 GLY A O 1
ATOM 1117 N N . GLU A 1 147 ? 2.855 -32.625 -18.25 1 98.75 147 GLU A N 1
ATOM 1118 C CA . GLU A 1 147 ? 1.889 -32.781 -19.328 1 98.75 147 GLU A CA 1
ATOM 1119 C C . GLU A 1 147 ? 1.29 -31.422 -19.719 1 98.75 147 GLU A C 1
ATOM 1121 O O . GLU A 1 147 ? 1.014 -30.594 -18.859 1 98.75 147 GLU A O 1
ATOM 1126 N N . ALA A 1 148 ? 1.046 -31.266 -20.984 1 98.75 148 ALA A N 1
ATOM 1127 C CA . ALA A 1 148 ? 0.384 -30.047 -21.438 1 98.75 148 ALA A CA 1
ATOM 1128 C C . ALA A 1 148 ? -1.061 -29.984 -20.953 1 98.75 148 ALA A C 1
ATOM 1130 O O . ALA A 1 148 ? -1.805 -30.969 -21.078 1 98.75 148 ALA A O 1
ATOM 1131 N N . VAL A 1 149 ? -1.422 -28.891 -20.391 1 98.62 149 VAL A N 1
ATOM 1132 C CA . VAL A 1 149 ? -2.785 -28.703 -19.906 1 98.62 149 VAL A CA 1
ATOM 1133 C C . VAL A 1 149 ? -3.283 -27.312 -20.297 1 98.62 149 VAL A C 1
ATOM 1135 O O . VAL A 1 149 ? -2.482 -26.406 -20.547 1 98.62 149 VAL A O 1
ATOM 1138 N N . SER A 1 150 ? -4.574 -27.156 -20.375 1 98.62 150 SER A N 1
ATOM 1139 C CA . SER A 1 150 ? -5.258 -25.891 -20.578 1 98.62 150 SER A CA 1
ATOM 1140 C C . SER A 1 150 ? -6.559 -25.812 -19.781 1 98.62 150 SER A C 1
ATOM 1142 O O . SER A 1 150 ? -7.203 -26.844 -19.547 1 98.62 150 SER A O 1
ATOM 1144 N N . TRP A 1 151 ? -6.883 -24.625 -19.406 1 98.62 151 TRP A N 1
ATOM 1145 C CA . TRP A 1 151 ? -8.062 -24.438 -18.562 1 98.62 151 TRP A CA 1
ATOM 1146 C C . TRP A 1 151 ? -8.68 -23.062 -18.812 1 98.62 151 TRP A C 1
ATOM 1148 O O . TRP A 1 151 ? -7.977 -22.047 -18.797 1 98.62 151 TRP A O 1
ATOM 1158 N N . GLN A 1 152 ? -9.953 -23.062 -19.172 1 98.38 152 GLN A N 1
ATOM 1159 C CA . GLN A 1 152 ? -10.695 -21.812 -19.266 1 98.38 152 GLN A CA 1
ATOM 1160 C C . GLN A 1 152 ? -11.328 -21.438 -17.938 1 98.38 152 GLN A C 1
ATOM 1162 O O . GLN A 1 152 ? -12.148 -22.172 -17.406 1 98.38 152 GLN A O 1
ATOM 1167 N N . ALA A 1 153 ? -10.898 -20.359 -17.422 1 98.06 153 ALA A N 1
ATOM 1168 C CA . ALA A 1 153 ? -11.398 -19.875 -16.141 1 98.06 153 ALA A CA 1
ATOM 1169 C C . ALA A 1 153 ? -12.273 -18.641 -16.328 1 98.06 153 ALA A C 1
ATOM 1171 O O . ALA A 1 153 ? -12.023 -17.828 -17.219 1 98.06 153 ALA A O 1
ATOM 1172 N N . SER A 1 154 ? -13.266 -18.5 -15.484 1 97.25 154 SER A N 1
ATOM 1173 C CA . SER A 1 154 ? -14.117 -17.312 -15.461 1 97.25 154 SER A CA 1
ATOM 1174 C C . SER A 1 154 ? -14.383 -16.859 -14.039 1 97.25 154 SER A C 1
ATOM 1176 O O . SER A 1 154 ? -14.109 -17.578 -13.078 1 97.25 154 SER A O 1
ATOM 1178 N N . GLY A 1 155 ? -14.852 -15.586 -13.953 1 96.5 155 GLY A N 1
ATOM 1179 C CA . GLY A 1 155 ? -15.172 -15.07 -12.633 1 96.5 155 GLY A CA 1
ATOM 1180 C C . GLY A 1 155 ? -13.969 -14.992 -11.711 1 96.5 155 GLY A C 1
ATOM 1181 O O . GLY A 1 155 ? -12.914 -14.477 -12.102 1 96.5 155 GLY A O 1
ATOM 1182 N N . TRP A 1 156 ? -14.188 -15.477 -10.461 1 97.56 156 TRP A N 1
ATOM 1183 C CA . TRP A 1 156 ? -13.156 -15.336 -9.438 1 97.56 156 TRP A CA 1
ATOM 1184 C C . TRP A 1 156 ? -11.914 -16.141 -9.797 1 97.56 156 TRP A C 1
ATOM 1186 O O . TRP A 1 156 ? -10.789 -15.695 -9.562 1 97.56 156 TRP A O 1
ATOM 1196 N N . ALA A 1 157 ? -12.156 -17.297 -10.375 1 98.19 157 ALA A N 1
ATOM 1197 C CA . ALA A 1 157 ? -11.023 -18.125 -10.789 1 98.19 157 ALA A CA 1
ATOM 1198 C C . ALA A 1 157 ? -10.164 -17.391 -11.82 1 98.19 157 ALA A C 1
ATOM 1200 O O . ALA A 1 157 ? -8.938 -17.453 -11.766 1 98.19 157 ALA A O 1
ATOM 1201 N N . ALA A 1 158 ? -10.805 -16.75 -12.734 1 98.62 158 ALA A N 1
ATOM 1202 C CA . ALA A 1 158 ? -10.086 -15.961 -13.727 1 98.62 158 ALA A CA 1
ATOM 1203 C C . ALA A 1 158 ? -9.25 -14.867 -13.062 1 98.62 158 ALA A C 1
ATOM 1205 O O . ALA A 1 158 ? -8.117 -14.602 -13.477 1 98.62 158 ALA A O 1
ATOM 1206 N N . ARG A 1 159 ? -9.805 -14.266 -12.078 1 98.5 159 ARG A N 1
ATOM 1207 C CA . ARG A 1 159 ? -9.109 -13.219 -11.336 1 98.5 159 ARG A CA 1
ATOM 1208 C C . ARG A 1 159 ? -7.875 -13.773 -10.633 1 98.5 159 ARG A C 1
ATOM 1210 O O . ARG A 1 159 ? -6.797 -13.18 -10.695 1 98.5 159 ARG A O 1
ATOM 1217 N N . ILE A 1 160 ? -7.98 -14.945 -10.008 1 98.56 160 ILE A N 1
ATOM 1218 C CA . ILE A 1 160 ? -6.855 -15.562 -9.32 1 98.56 160 ILE A CA 1
ATOM 1219 C C . ILE A 1 160 ? -5.727 -15.836 -10.312 1 98.56 160 ILE A C 1
ATOM 1221 O O . ILE A 1 160 ? -4.57 -15.508 -10.055 1 98.56 160 ILE A O 1
ATOM 1225 N N . VAL A 1 161 ? -6.074 -16.406 -11.438 1 98.81 161 VAL A N 1
ATOM 1226 C CA . VAL A 1 161 ? -5.086 -16.75 -12.453 1 98.81 161 VAL A CA 1
ATOM 1227 C C . VAL A 1 161 ? -4.344 -15.484 -12.891 1 98.81 161 VAL A C 1
ATOM 1229 O O . VAL A 1 161 ? -3.109 -15.469 -12.953 1 98.81 161 VAL A O 1
ATOM 1232 N N . GLN A 1 162 ? -5.082 -14.477 -13.211 1 98.88 162 GLN A N 1
ATOM 1233 C CA . GLN A 1 162 ? -4.484 -13.227 -13.672 1 98.88 162 GLN A CA 1
ATOM 1234 C C . GLN A 1 162 ? -3.564 -12.633 -12.609 1 98.88 162 GLN A C 1
ATOM 1236 O O . GLN A 1 162 ? -2.48 -12.141 -12.922 1 98.88 162 GLN A O 1
ATOM 1241 N N . HIS A 1 163 ? -3.961 -12.648 -11.328 1 98.88 163 HIS A N 1
ATOM 1242 C CA . HIS A 1 163 ? -3.154 -12.172 -10.211 1 98.88 163 HIS A CA 1
ATOM 1243 C C . HIS A 1 163 ? -1.822 -12.914 -10.141 1 98.88 163 HIS A C 1
ATOM 1245 O O . HIS A 1 163 ? -0.764 -12.289 -10.055 1 98.88 163 HIS A O 1
ATOM 1251 N N . GLU A 1 164 ? -1.894 -14.266 -10.203 1 98.88 164 GLU A N 1
ATOM 1252 C CA . GLU A 1 164 ? -0.684 -15.078 -10.102 1 98.88 164 GLU A CA 1
ATOM 1253 C C . GLU A 1 164 ? 0.197 -14.914 -11.336 1 98.88 164 GLU A C 1
ATOM 1255 O O . GLU A 1 164 ? 1.425 -14.969 -11.242 1 98.88 164 GLU A O 1
ATOM 1260 N N . MET A 1 165 ? -0.43 -14.742 -12.477 1 98.94 165 MET A N 1
ATOM 1261 C CA . MET A 1 165 ? 0.327 -14.492 -13.695 1 98.94 165 MET A CA 1
ATOM 1262 C C . MET A 1 165 ? 1.102 -13.188 -13.602 1 98.94 165 MET A C 1
ATOM 1264 O O . MET A 1 165 ? 2.24 -13.094 -14.062 1 98.94 165 MET A O 1
ATOM 1268 N N . ASP A 1 166 ? 0.472 -12.164 -13.07 1 98.94 166 ASP A N 1
ATOM 1269 C CA . ASP A 1 166 ? 1.15 -10.891 -12.844 1 98.94 166 ASP A CA 1
ATOM 1270 C C . ASP A 1 166 ? 2.438 -11.094 -12.047 1 98.94 166 ASP A C 1
ATOM 1272 O O . ASP A 1 166 ? 3.479 -10.523 -12.383 1 98.94 166 ASP A O 1
ATOM 1276 N N . HIS A 1 167 ? 2.391 -11.883 -11.016 1 98.94 167 HIS A N 1
ATOM 1277 C CA . HIS A 1 167 ? 3.564 -12.141 -10.188 1 98.94 167 HIS A CA 1
ATOM 1278 C C . HIS A 1 167 ? 4.711 -12.711 -11.016 1 98.94 167 HIS A C 1
ATOM 1280 O O . HIS A 1 167 ? 5.875 -12.391 -10.766 1 98.94 167 HIS A O 1
ATOM 1286 N N . LEU A 1 168 ? 4.418 -13.547 -11.961 1 98.94 168 LEU A N 1
ATOM 1287 C CA . LEU A 1 168 ? 5.449 -14.164 -12.789 1 98.94 168 LEU A CA 1
ATOM 1288 C C . LEU A 1 168 ? 6.168 -13.125 -13.633 1 98.94 168 LEU A C 1
ATOM 1290 O O . LEU A 1 168 ? 7.289 -13.352 -14.094 1 98.94 168 LEU A O 1
ATOM 1294 N N . ASP A 1 169 ? 5.531 -12.008 -13.859 1 98.75 169 ASP A N 1
ATOM 1295 C CA . ASP A 1 169 ? 6.102 -10.945 -14.688 1 98.75 169 ASP A CA 1
ATOM 1296 C C . ASP A 1 169 ? 6.555 -9.766 -13.828 1 98.75 169 ASP A C 1
ATOM 1298 O O . ASP A 1 169 ? 6.766 -8.664 -14.344 1 98.75 169 ASP A O 1
ATOM 1302 N N . GLY A 1 170 ? 6.605 -9.914 -12.531 1 98.69 170 GLY A N 1
ATOM 1303 C CA . GLY A 1 170 ? 7.082 -8.875 -11.633 1 98.69 170 GLY A CA 1
ATOM 1304 C C . GLY A 1 170 ? 6.066 -7.77 -11.406 1 98.69 170 GLY A C 1
ATOM 1305 O O . GLY A 1 170 ? 6.438 -6.633 -11.117 1 98.69 170 GLY A O 1
ATOM 1306 N N . ILE A 1 171 ? 4.871 -8.094 -11.656 1 98.81 171 ILE A N 1
ATOM 1307 C CA . ILE A 1 171 ? 3.787 -7.125 -11.5 1 98.81 171 ILE A CA 1
ATOM 1308 C C . ILE A 1 171 ? 2.99 -7.445 -10.242 1 98.81 171 ILE A C 1
ATOM 1310 O O . ILE A 1 171 ? 2.686 -8.609 -9.969 1 98.81 171 ILE A O 1
ATOM 1314 N N . LEU A 1 172 ? 2.742 -6.477 -9.383 1 98.88 172 LEU A N 1
ATOM 1315 C CA . LEU A 1 172 ? 1.89 -6.598 -8.203 1 98.88 172 LEU A CA 1
ATOM 1316 C C . LEU A 1 172 ? 0.581 -5.84 -8.398 1 98.88 172 LEU A C 1
ATOM 1318 O O . LEU A 1 172 ? 0.491 -4.957 -9.258 1 98.88 172 LEU A O 1
ATOM 1322 N N . TYR A 1 173 ? -0.438 -6.18 -7.551 1 98.75 173 TYR A N 1
ATOM 1323 C CA . TYR A 1 173 ? -1.753 -5.605 -7.812 1 98.75 173 TYR A CA 1
ATOM 1324 C C . TYR A 1 173 ? -1.734 -4.094 -7.633 1 98.75 173 TYR A C 1
ATOM 1326 O O . TYR A 1 173 ? -2.543 -3.379 -8.234 1 98.75 173 TYR A O 1
ATOM 1334 N N . ILE A 1 174 ? -0.788 -3.582 -6.91 1 98.56 174 ILE A N 1
ATOM 1335 C CA . ILE A 1 174 ? -0.688 -2.145 -6.68 1 98.56 174 ILE A CA 1
ATOM 1336 C C . ILE A 1 174 ? -0.259 -1.443 -7.965 1 98.56 174 ILE A C 1
ATOM 1338 O O . ILE A 1 174 ? -0.348 -0.217 -8.07 1 98.56 174 ILE A O 1
ATOM 1342 N N . ASP A 1 175 ? 0.236 -2.154 -8.922 1 98.56 175 ASP A N 1
ATOM 1343 C CA . ASP A 1 175 ? 0.615 -1.6 -10.219 1 98.56 175 ASP A CA 1
ATOM 1344 C C . ASP A 1 175 ? -0.608 -1.402 -11.109 1 98.56 175 ASP A C 1
ATOM 1346 O O . ASP A 1 175 ? -0.54 -0.695 -12.117 1 98.56 175 ASP A O 1
ATOM 1350 N N . ARG A 1 176 ? -1.731 -2.023 -10.75 1 98.19 176 ARG A N 1
ATOM 1351 C CA . ARG A 1 176 ? -2.912 -2.033 -11.609 1 98.19 176 ARG A CA 1
ATOM 1352 C C . ARG A 1 176 ? -4.117 -1.442 -10.891 1 98.19 176 ARG A C 1
ATOM 1354 O O . ARG A 1 176 ? -5.141 -1.149 -11.516 1 98.19 176 ARG A O 1
ATOM 1361 N N . MET A 1 177 ? -3.953 -1.194 -9.664 1 98.62 177 MET A N 1
ATOM 1362 C CA . MET A 1 177 ? -5.086 -0.894 -8.797 1 98.62 177 MET A CA 1
ATOM 1363 C C . MET A 1 177 ? -5.637 0.5 -9.078 1 98.62 177 MET A C 1
ATOM 1365 O O . MET A 1 177 ? -4.941 1.34 -9.648 1 98.62 177 MET A O 1
ATOM 1369 N N . ASP A 1 178 ? -6.914 0.666 -8.75 1 98.25 178 ASP A N 1
ATOM 1370 C CA . ASP A 1 178 ? -7.398 2.004 -8.43 1 98.25 178 ASP A CA 1
ATOM 1371 C C . ASP A 1 178 ? -6.918 2.449 -7.051 1 98.25 178 ASP A C 1
ATOM 1373 O O . ASP A 1 178 ? -7.449 2.006 -6.031 1 98.25 178 ASP A O 1
ATOM 1377 N N . SER A 1 179 ? -5.977 3.334 -7.047 1 98.31 179 SER A N 1
ATOM 1378 C CA . SER A 1 179 ? -5.293 3.689 -5.809 1 98.31 179 SER A CA 1
ATOM 1379 C C . SER A 1 179 ? -6.254 4.312 -4.801 1 98.31 179 SER A C 1
ATOM 1381 O O . SER A 1 179 ? -6.008 4.277 -3.596 1 98.31 179 SER A O 1
ATOM 1383 N N . GLN A 1 180 ? -7.398 4.871 -5.234 1 97.81 180 GLN A N 1
ATOM 1384 C CA . GLN A 1 180 ? -8.367 5.5 -4.348 1 97.81 180 GLN A CA 1
ATOM 1385 C C . GLN A 1 180 ? -9.086 4.465 -3.492 1 97.81 180 GLN A C 1
ATOM 1387 O O . GLN A 1 180 ? -9.75 4.809 -2.51 1 97.81 180 GLN A O 1
ATOM 1392 N N . THR A 1 181 ? -8.93 3.195 -3.891 1 98.44 181 THR A N 1
ATOM 1393 C CA . THR A 1 181 ? -9.656 2.121 -3.221 1 98.44 181 THR A CA 1
ATOM 1394 C C . THR A 1 181 ? -8.734 1.345 -2.287 1 98.44 181 THR A C 1
ATOM 1396 O O . THR A 1 181 ? -9.172 0.41 -1.611 1 98.44 181 THR A O 1
ATOM 1399 N N . PHE A 1 182 ? -7.441 1.711 -2.26 1 98.75 182 PHE A N 1
ATOM 1400 C CA . PHE A 1 182 ? -6.457 1.035 -1.421 1 98.75 182 PHE A CA 1
ATOM 1401 C C . PHE A 1 182 ? -6.789 1.217 0.056 1 98.75 182 PHE A C 1
ATOM 1403 O O . PHE A 1 182 ? -7.008 2.34 0.515 1 98.75 182 PHE A O 1
ATOM 1410 N N . ILE A 1 183 ? -6.777 0.07 0.841 1 98.5 183 ILE A N 1
ATOM 1411 C CA . ILE A 1 183 ? -7.156 0.173 2.246 1 98.5 183 ILE A CA 1
ATOM 1412 C C . ILE A 1 183 ? -6.324 -0.802 3.076 1 98.5 183 ILE A C 1
ATOM 1414 O O . ILE A 1 183 ? -5.898 -1.846 2.578 1 98.5 183 ILE A O 1
ATOM 1418 N N . ASN A 1 184 ? -6.066 -0.404 4.285 1 98.38 184 ASN A N 1
ATOM 1419 C CA . ASN A 1 184 ? -5.758 -1.365 5.34 1 98.38 184 ASN A CA 1
ATOM 1420 C C . ASN A 1 184 ? -6.988 -2.174 5.738 1 98.38 184 ASN A C 1
ATOM 1422 O O . ASN A 1 184 ? -7.996 -1.609 6.164 1 98.38 184 ASN A O 1
ATOM 1426 N N . ILE A 1 185 ? -6.891 -3.473 5.637 1 96.5 185 ILE A N 1
ATOM 1427 C CA . ILE A 1 185 ? -8.086 -4.297 5.805 1 96.5 185 ILE A CA 1
ATOM 1428 C C . ILE A 1 185 ? -8.547 -4.242 7.262 1 96.5 185 ILE A C 1
ATOM 1430 O O . ILE A 1 185 ? -9.695 -4.562 7.566 1 96.5 185 ILE A O 1
ATOM 1434 N N . ASN A 1 186 ? -7.691 -3.84 8.172 1 95.94 186 ASN A N 1
ATOM 1435 C CA . ASN A 1 186 ? -8.023 -3.766 9.586 1 95.94 186 ASN A CA 1
ATOM 1436 C C . ASN A 1 186 ? -8.07 -2.32 10.078 1 95.94 186 ASN A C 1
ATOM 1438 O O . ASN A 1 186 ? -7.828 -2.051 11.258 1 95.94 186 ASN A O 1
ATOM 1442 N N . TRP A 1 187 ? -8.328 -1.393 9.234 1 95.06 187 TRP A N 1
ATOM 1443 C CA . TRP A 1 187 ? -8.203 0.013 9.609 1 95.06 187 TRP A CA 1
ATOM 1444 C C . TRP A 1 187 ? -9.164 0.363 10.734 1 95.06 187 TRP A C 1
ATOM 1446 O O . TRP A 1 187 ? -8.852 1.197 11.594 1 95.06 187 TRP A O 1
ATOM 1456 N N . GLN A 1 188 ? -10.289 -0.282 10.844 1 93.06 188 GLN A N 1
ATOM 1457 C CA . GLN A 1 188 ? -11.297 0.039 11.844 1 93.06 188 GLN A CA 1
ATOM 1458 C C . GLN A 1 188 ? -10.805 -0.281 13.25 1 93.06 188 GLN A C 1
ATOM 1460 O O . GLN A 1 188 ? -11.195 0.375 14.219 1 93.06 188 GLN A O 1
ATOM 1465 N N . ALA A 1 189 ? -9.969 -1.271 13.32 1 90.94 189 ALA A N 1
ATOM 1466 C CA . ALA A 1 189 ? -9.453 -1.703 14.617 1 90.94 189 ALA A CA 1
ATOM 1467 C C . ALA A 1 189 ? -8.617 -0.606 15.266 1 90.94 189 ALA A C 1
ATOM 1469 O O . ALA A 1 189 ? -8.492 -0.559 16.5 1 90.94 189 ALA A O 1
ATOM 1470 N N . TYR A 1 190 ? -8.133 0.275 14.492 1 86.56 190 TYR A N 1
ATOM 1471 C CA . TYR A 1 190 ? -7.312 1.369 15.008 1 86.56 190 TYR A CA 1
ATOM 1472 C C . TYR A 1 190 ? -8.18 2.414 15.703 1 86.56 190 TYR A C 1
ATOM 1474 O O . TYR A 1 190 ? -7.676 3.209 16.5 1 86.56 190 TYR A O 1
ATOM 1482 N N . ASN A 1 191 ? -9.43 2.422 15.344 1 84 191 ASN A N 1
ATOM 1483 C CA . ASN A 1 191 ? -10.32 3.432 15.906 1 84 191 ASN A CA 1
ATOM 1484 C C . ASN A 1 191 ? -11.164 2.863 17.031 1 84 191 ASN A C 1
ATOM 1486 O O . ASN A 1 191 ? -12.047 3.545 17.562 1 84 191 ASN A O 1
ATOM 1490 N N . GLU A 1 192 ? -11.07 1.609 17.312 1 81.5 192 GLU A N 1
ATOM 1491 C CA . GLU A 1 192 ? -11.82 0.966 18.375 1 81.5 192 GLU A CA 1
ATOM 1492 C C . GLU A 1 192 ? -11.016 0.949 19.672 1 81.5 192 GLU A C 1
ATOM 1494 O O . GLU A 1 192 ? -9.781 0.915 19.656 1 81.5 192 GLU A O 1
ATOM 1499 N N . MET B 1 1 ? -18.109 -6.219 39.438 1 34.44 1 MET B N 1
ATOM 1500 C CA . MET B 1 1 ? -17.234 -5.203 38.875 1 34.44 1 MET B CA 1
ATOM 1501 C C . MET B 1 1 ? -17.734 -4.75 37.5 1 34.44 1 MET B C 1
ATOM 1503 O O . MET B 1 1 ? -17.844 -5.559 36.594 1 34.44 1 MET B O 1
ATOM 1507 N N . LYS B 1 2 ? -18.625 -3.729 37.469 1 38.03 2 LYS B N 1
ATOM 1508 C CA . LYS B 1 2 ? -19.234 -3.148 36.281 1 38.03 2 LYS B CA 1
ATOM 1509 C C . LYS B 1 2 ? -18.172 -2.775 35.25 1 38.03 2 LYS B C 1
ATOM 1511 O O . LYS B 1 2 ? -17.25 -2.012 35.531 1 38.03 2 LYS B O 1
ATOM 1516 N N . ARG B 1 3 ? -17.875 -3.572 34.312 1 40.88 3 ARG B N 1
ATOM 1517 C CA . ARG B 1 3 ? -16.969 -3.24 33.219 1 40.88 3 ARG B CA 1
ATOM 1518 C C . ARG B 1 3 ? -17.375 -1.932 32.562 1 40.88 3 ARG B C 1
ATOM 1520 O O . ARG B 1 3 ? -18.469 -1.834 31.984 1 40.88 3 ARG B O 1
ATOM 1527 N N . LYS B 1 4 ? -17.031 -0.861 33.125 1 42.62 4 LYS B N 1
ATOM 1528 C CA . LYS B 1 4 ? -17.312 0.438 32.531 1 42.62 4 LYS B CA 1
ATOM 1529 C C . LYS B 1 4 ? -17 0.427 31.031 1 42.62 4 LYS B C 1
ATOM 1531 O O . LYS B 1 4 ? -15.867 0.146 30.625 1 42.62 4 LYS B O 1
ATOM 1536 N N . VAL B 1 5 ? -17.922 0.157 30.188 1 54.03 5 VAL B N 1
ATOM 1537 C CA . VAL B 1 5 ? -17.891 0.252 28.734 1 54.03 5 VAL B CA 1
ATOM 1538 C C . VAL B 1 5 ? -17.234 1.567 28.328 1 54.03 5 VAL B C 1
ATOM 1540 O O . VAL B 1 5 ? -17.766 2.646 28.594 1 54.03 5 VAL B O 1
ATOM 1543 N N . ARG B 1 6 ? -15.969 1.639 28.203 1 58.41 6 ARG B N 1
ATOM 1544 C CA . ARG B 1 6 ? -15.297 2.836 27.719 1 58.41 6 ARG B CA 1
ATOM 1545 C C . ARG B 1 6 ? -15.891 3.293 26.391 1 58.41 6 ARG B C 1
ATOM 1547 O O . ARG B 1 6 ? -16.062 2.488 25.469 1 58.41 6 ARG B O 1
ATOM 1554 N N . PRO B 1 7 ? -16.453 4.531 26.406 1 64.19 7 PRO B N 1
ATOM 1555 C CA . PRO B 1 7 ? -16.984 5.023 25.125 1 64.19 7 PRO B CA 1
ATOM 1556 C C . PRO B 1 7 ? -15.977 4.914 23.984 1 64.19 7 PRO B C 1
ATOM 1558 O O . PRO B 1 7 ? -14.766 4.945 24.234 1 64.19 7 PRO B O 1
ATOM 1561 N N . PRO B 1 8 ? -16.359 4.59 22.812 1 71.62 8 PRO B N 1
ATOM 1562 C CA . PRO B 1 8 ? -15.469 4.559 21.656 1 71.62 8 PRO B CA 1
ATOM 1563 C C . PRO B 1 8 ? -14.719 5.871 21.453 1 71.62 8 PRO B C 1
ATOM 1565 O O . PRO B 1 8 ? -15.25 6.945 21.75 1 71.62 8 PRO B O 1
ATOM 1568 N N . PRO B 1 9 ? -13.453 5.82 21.188 1 80.5 9 PRO B N 1
ATOM 1569 C CA . PRO B 1 9 ? -12.672 7.043 20.969 1 80.5 9 PRO B CA 1
ATOM 1570 C C . PRO B 1 9 ? -13.297 7.973 19.938 1 80.5 9 PRO B C 1
ATOM 1572 O O . PRO B 1 9 ? -13.93 7.504 18.984 1 80.5 9 PRO B O 1
ATOM 1575 N N . SER B 1 10 ? -13.258 9.219 20.297 1 91.25 10 SER B N 1
ATOM 1576 C CA . SER B 1 10 ? -13.695 10.25 19.359 1 91.25 10 SER B CA 1
ATOM 1577 C C . SER B 1 10 ? -12.539 11.148 18.938 1 91.25 10 SER B C 1
ATOM 1579 O O . SER B 1 10 ? -11.617 11.391 19.719 1 91.25 10 SER B O 1
ATOM 1581 N N . PRO B 1 11 ? -12.531 11.656 17.719 1 95 11 PRO B N 1
ATOM 1582 C CA . PRO B 1 11 ? -11.461 12.539 17.25 1 95 11 PRO B CA 1
ATOM 1583 C C . PRO B 1 11 ? -11.422 13.867 18.016 1 95 11 PRO B C 1
ATOM 1585 O O . PRO B 1 11 ? -12.438 14.289 18.578 1 95 11 PRO B O 1
ATOM 1588 N N . PRO B 1 12 ? -10.375 14.492 18.172 1 97.94 12 PRO B N 1
ATOM 1589 C CA . PRO B 1 12 ? -9.109 14.062 17.562 1 97.94 12 PRO B CA 1
ATOM 1590 C C . PRO B 1 12 ? -8.484 12.867 18.281 1 97.94 12 PRO B C 1
ATOM 1592 O O . PRO B 1 12 ? -8.375 12.867 19.516 1 97.94 12 PRO B O 1
ATOM 1595 N N . TYR B 1 13 ? -8.094 11.969 17.5 1 98.06 13 TYR B N 1
ATOM 1596 C CA . TYR B 1 13 ? -7.512 10.75 18.047 1 98.06 13 TYR B CA 1
ATOM 1597 C C . TYR B 1 13 ? -6.074 10.984 18.5 1 98.06 13 TYR B C 1
ATOM 1599 O O . TYR B 1 13 ? -5.391 11.875 17.984 1 98.06 13 TYR B O 1
ATOM 1607 N N . THR B 1 14 ? -5.629 10.125 19.422 1 97.06 14 THR B N 1
ATOM 1608 C CA . THR B 1 14 ? -4.234 10.148 19.844 1 97.06 14 THR B CA 1
ATOM 1609 C C . THR B 1 14 ? -3.402 9.18 19 1 97.06 14 THR B C 1
ATOM 1611 O O . THR B 1 14 ? -2.229 8.945 19.297 1 97.06 14 THR B O 1
ATOM 1614 N N . HIS B 1 15 ? -4.062 8.555 18.062 1 97.12 15 HIS B N 1
ATOM 1615 C CA . HIS B 1 15 ? -3.438 7.711 17.062 1 97.12 15 HIS B CA 1
ATOM 1616 C C . HIS B 1 15 ? -3.701 8.25 15.656 1 97.12 15 HIS B C 1
ATOM 1618 O O . HIS B 1 15 ? -4.441 9.219 15.484 1 97.12 15 HIS B O 1
ATOM 1624 N N . VAL B 1 16 ? -3.016 7.645 14.695 1 98.38 16 VAL B N 1
ATOM 1625 C CA . VAL B 1 16 ? -3.18 8.078 13.312 1 98.38 16 VAL B CA 1
ATOM 1626 C C . VAL B 1 16 ? -4.141 7.137 12.586 1 98.38 16 VAL B C 1
ATOM 1628 O O . VAL B 1 16 ? -4.008 5.914 12.672 1 98.38 16 VAL B O 1
ATOM 1631 N N . CYS B 1 17 ? -5.129 7.75 11.938 1 98.56 17 CYS B N 1
ATOM 1632 C CA . CYS B 1 17 ? -6.047 6.965 11.117 1 98.56 17 CYS B CA 1
ATOM 1633 C C . CYS B 1 17 ? -5.297 6.215 10.023 1 98.56 17 CYS B C 1
ATOM 1635 O O . CYS B 1 17 ? -4.336 6.738 9.453 1 98.56 17 CYS B O 1
ATOM 1637 N N . GLN B 1 18 ? -5.789 5.02 9.742 1 98.69 18 GLN B N 1
ATOM 1638 C CA . GLN B 1 18 ? -5.164 4.195 8.719 1 98.69 18 GLN B CA 1
ATOM 1639 C C . GLN B 1 18 ? -5.98 4.211 7.426 1 98.69 18 GLN B C 1
ATOM 1641 O O . GLN B 1 18 ? -7.199 4.387 7.457 1 98.69 18 GLN B O 1
ATOM 1646 N N . VAL B 1 19 ? -5.242 4.051 6.285 1 98.75 19 VAL B N 1
ATOM 1647 C CA . VAL B 1 19 ? -5.898 4.066 4.98 1 98.75 19 VAL B CA 1
ATOM 1648 C C . VAL B 1 19 ? -7.07 3.09 4.98 1 98.75 19 VAL B C 1
ATOM 1650 O O . VAL B 1 19 ? -6.941 1.957 5.457 1 98.75 19 VAL B O 1
ATOM 1653 N N . GLY B 1 20 ? -8.141 3.467 4.426 1 98.25 20 GLY B N 1
ATOM 1654 C CA . GLY B 1 20 ? -9.43 2.809 4.566 1 98.25 20 GLY B CA 1
ATOM 1655 C C . GLY B 1 20 ? -10.438 3.629 5.355 1 98.25 20 GLY B C 1
ATOM 1656 O O . GLY B 1 20 ? -11.641 3.545 5.109 1 98.25 20 GLY B O 1
ATOM 1657 N N . ASP B 1 21 ? -9.891 4.328 6.418 1 98.06 21 ASP B N 1
ATOM 1658 C CA . ASP B 1 21 ? -10.734 5.297 7.109 1 98.06 21 ASP B CA 1
ATOM 1659 C C . ASP B 1 21 ? -11.242 6.371 6.145 1 98.06 21 ASP B C 1
ATOM 1661 O O . ASP B 1 21 ? -10.445 7.059 5.504 1 98.06 21 ASP B O 1
ATOM 1665 N N . PRO B 1 22 ? -12.523 6.562 6.062 1 97.94 22 PRO B N 1
ATOM 1666 C CA . PRO B 1 22 ? -13.078 7.492 5.074 1 97.94 22 PRO B CA 1
ATOM 1667 C C . PRO B 1 22 ? -12.57 8.922 5.254 1 97.94 22 PRO B C 1
ATOM 1669 O O . PRO B 1 22 ? -12.492 9.68 4.281 1 97.94 22 PRO B O 1
ATOM 1672 N N . VAL B 1 23 ? -12.141 9.242 6.441 1 98.5 23 VAL B N 1
ATOM 1673 C CA . VAL B 1 23 ? -11.68 10.602 6.711 1 98.5 23 VAL B CA 1
ATOM 1674 C C . VAL B 1 23 ? -10.438 10.898 5.875 1 98.5 23 VAL B C 1
ATOM 1676 O O . VAL B 1 23 ? -10.195 12.055 5.508 1 98.5 23 VAL B O 1
ATOM 1679 N N . LEU B 1 24 ? -9.664 9.891 5.508 1 98.75 24 LEU B N 1
ATOM 1680 C CA . LEU B 1 24 ? -8.406 10.078 4.793 1 98.75 24 LEU B CA 1
ATOM 1681 C C . LEU B 1 24 ? -8.648 10.312 3.307 1 98.75 24 LEU B C 1
ATOM 1683 O O . LEU B 1 24 ? -7.738 10.719 2.58 1 98.75 24 LEU B O 1
ATOM 1687 N N . ARG B 1 25 ? -9.844 10.117 2.848 1 98.69 25 ARG B N 1
ATOM 1688 C CA . ARG B 1 25 ? -10.18 10.344 1.448 1 98.69 25 ARG B CA 1
ATOM 1689 C C . ARG B 1 25 ? -11.117 11.539 1.302 1 98.69 25 ARG B C 1
ATOM 1691 O O . ARG B 1 25 ? -11.523 11.891 0.189 1 98.69 25 ARG B O 1
ATOM 1698 N N . SER B 1 26 ? -11.398 12.148 2.391 1 97.62 26 SER B N 1
ATOM 1699 C CA . SER B 1 26 ? -12.281 13.305 2.355 1 97.62 26 SER B CA 1
ATOM 1700 C C . SER B 1 26 ? -11.516 14.578 2.031 1 97.62 26 SER B C 1
ATOM 1702 O O . SER B 1 26 ? -10.32 14.672 2.303 1 97.62 26 SER B O 1
ATOM 1704 N N . HIS B 1 27 ? -12.219 15.523 1.386 1 98.62 27 HIS B N 1
ATOM 1705 C CA . HIS B 1 27 ? -11.695 16.875 1.274 1 98.62 27 HIS B CA 1
ATOM 1706 C C . HIS B 1 27 ? -11.914 17.656 2.564 1 98.62 27 HIS B C 1
ATOM 1708 O O . HIS B 1 27 ? -13.055 17.906 2.955 1 98.62 27 HIS B O 1
ATOM 1714 N N . ALA B 1 28 ? -10.852 18 3.23 1 98.81 28 ALA B N 1
ATOM 1715 C CA . ALA B 1 28 ? -10.953 18.672 4.52 1 98.81 28 ALA B CA 1
ATOM 1716 C C . ALA B 1 28 ? -11.602 20.047 4.363 1 98.81 28 ALA B C 1
ATOM 1718 O O . ALA B 1 28 ? -11.367 20.75 3.375 1 98.81 28 ALA B O 1
ATOM 1719 N N . ALA B 1 29 ? -12.336 20.453 5.293 1 98.81 29 ALA B N 1
ATOM 1720 C CA . ALA B 1 29 ? -13.086 21.703 5.262 1 98.81 29 ALA B CA 1
ATOM 1721 C C . ALA B 1 29 ? -12.242 22.859 5.785 1 98.81 29 ALA B C 1
ATOM 1723 O O . ALA B 1 29 ? -11.461 22.703 6.727 1 98.81 29 ALA B O 1
ATOM 1724 N N . PRO B 1 30 ? -12.477 24.016 5.203 1 98.81 30 PRO B N 1
ATOM 1725 C CA . PRO B 1 30 ? -11.773 25.172 5.766 1 98.81 30 PRO B CA 1
ATOM 1726 C C . PRO B 1 30 ? -12.203 25.484 7.199 1 98.81 30 PRO B C 1
ATOM 1728 O O . PRO B 1 30 ? -13.32 25.156 7.598 1 98.81 30 PRO B O 1
ATOM 1731 N N . VAL B 1 31 ? -11.281 26.047 7.906 1 98.88 31 VAL B N 1
ATOM 1732 C CA . VAL B 1 31 ? -11.555 26.531 9.258 1 98.88 31 VAL B CA 1
ATOM 1733 C C . VAL B 1 31 ? -12.008 27.984 9.195 1 98.88 31 VAL B C 1
ATOM 1735 O O . VAL B 1 31 ? -11.414 28.797 8.492 1 98.88 31 VAL B O 1
ATOM 1738 N N . ASP B 1 32 ? -13.078 28.281 9.875 1 98.69 32 ASP B N 1
ATOM 1739 C CA . ASP B 1 32 ? -13.422 29.688 10.062 1 98.69 32 ASP B CA 1
ATOM 1740 C C . ASP B 1 32 ? -12.305 30.453 10.766 1 98.69 32 ASP B C 1
ATOM 1742 O O . ASP B 1 32 ? -11.914 30.094 11.883 1 98.69 32 ASP B O 1
ATOM 1746 N N . PRO B 1 33 ? -11.789 31.484 10.164 1 98.38 33 PRO B N 1
ATOM 1747 C CA . PRO B 1 33 ? -10.688 32.219 10.773 1 98.38 33 PRO B CA 1
ATOM 1748 C C . PRO B 1 33 ? -10.992 32.688 12.195 1 98.38 33 PRO B C 1
ATOM 1750 O O . PRO B 1 33 ? -10.109 32.719 13.055 1 98.38 33 PRO B O 1
ATOM 1753 N N . ALA B 1 34 ? -12.25 33 12.469 1 98.12 34 ALA B N 1
ATOM 1754 C CA . ALA B 1 34 ? -12.648 33.469 13.789 1 98.12 34 ALA B CA 1
ATOM 1755 C C . ALA B 1 34 ? -12.578 32.344 14.82 1 98.12 34 ALA B C 1
ATOM 1757 O O . ALA B 1 34 ? -12.531 32.594 16.016 1 98.12 34 ALA B O 1
ATOM 1758 N N . ALA B 1 35 ? -12.539 31.141 14.312 1 98.44 35 ALA B N 1
ATOM 1759 C CA . ALA B 1 35 ? -12.562 29.984 15.195 1 98.44 35 ALA B CA 1
ATOM 1760 C C . ALA B 1 35 ? -11.148 29.516 15.523 1 98.44 35 ALA B C 1
ATOM 1762 O O . ALA B 1 35 ? -10.953 28.656 16.391 1 98.44 35 ALA B O 1
ATOM 1763 N N . VAL B 1 36 ? -10.156 30.062 14.945 1 98.69 36 VAL B N 1
ATOM 1764 C CA . VAL B 1 36 ? -8.789 29.562 15.016 1 98.69 36 VAL B CA 1
ATOM 1765 C C . VAL B 1 36 ? -8.297 29.578 16.453 1 98.69 36 VAL B C 1
ATOM 1767 O O . VAL B 1 36 ? -7.695 28.625 16.938 1 98.69 36 VAL B O 1
ATOM 1770 N N . THR B 1 37 ? -8.578 30.656 17.156 1 98.38 37 THR B N 1
ATOM 1771 C CA . THR B 1 37 ? -8.055 30.812 18.516 1 98.38 37 THR B CA 1
ATOM 1772 C C . THR B 1 37 ? -9.008 30.203 19.531 1 98.38 37 THR B C 1
ATOM 1774 O O . THR B 1 37 ? -8.75 30.234 20.734 1 98.38 37 THR B O 1
ATOM 1777 N N . GLY B 1 38 ? -10.133 29.625 19.031 1 98.25 38 GLY B N 1
ATOM 1778 C CA . GLY B 1 38 ? -11.086 28.969 19.906 1 98.25 38 GLY B CA 1
ATOM 1779 C C . GLY B 1 38 ? -10.586 27.641 20.453 1 98.25 38 GLY B C 1
ATOM 1780 O O . GLY B 1 38 ? -9.625 27.078 19.922 1 98.25 38 GLY B O 1
ATOM 1781 N N . PRO B 1 39 ? -11.195 27.125 21.5 1 98.19 39 PRO B N 1
ATOM 1782 C CA . PRO B 1 39 ? -10.703 25.938 22.203 1 98.19 39 PRO B CA 1
ATOM 1783 C C . PRO B 1 39 ? -10.727 24.688 21.328 1 98.19 39 PRO B C 1
ATOM 1785 O O . PRO B 1 39 ? -9.844 23.828 21.453 1 98.19 39 PRO B O 1
ATOM 1788 N N . GLU B 1 40 ? -11.695 24.578 20.469 1 97.88 40 GLU B N 1
ATOM 1789 C CA . GLU B 1 40 ? -11.82 23.375 19.656 1 97.88 40 GLU B CA 1
ATOM 1790 C C . GLU B 1 40 ? -10.656 23.25 18.672 1 97.88 40 GLU B C 1
ATOM 1792 O O . GLU B 1 40 ? -9.984 22.219 18.625 1 97.88 40 GLU B O 1
ATOM 1797 N N . VAL B 1 41 ? -10.461 24.297 17.953 1 98.69 41 VAL B N 1
ATOM 1798 C CA . VAL B 1 41 ? -9.391 24.281 16.953 1 98.69 41 VAL B CA 1
ATOM 1799 C C . VAL B 1 41 ? -8.039 24.156 17.656 1 98.69 41 VAL B C 1
ATOM 1801 O O . VAL B 1 41 ? -7.18 23.391 17.219 1 98.69 41 VAL B O 1
ATOM 1804 N N . GLN B 1 42 ? -7.859 24.875 18.781 1 98.88 42 GLN B N 1
ATOM 1805 C CA . GLN B 1 42 ? -6.613 24.812 19.531 1 98.88 42 GLN B CA 1
ATOM 1806 C C . GLN B 1 42 ? -6.379 23.406 20.078 1 98.88 42 GLN B C 1
ATOM 1808 O O . GLN B 1 42 ? -5.238 22.938 20.125 1 98.88 42 GLN B O 1
ATOM 1813 N N . HIS B 1 43 ? -7.461 22.75 20.422 1 98.75 43 HIS B N 1
ATOM 1814 C CA . HIS B 1 43 ? -7.359 21.375 20.891 1 98.75 43 HIS B CA 1
ATOM 1815 C C . HIS B 1 43 ? -6.879 20.453 19.781 1 98.75 43 HIS B C 1
ATOM 1817 O O . HIS B 1 43 ? -6.02 19.594 20.016 1 98.75 43 HIS B O 1
ATOM 1823 N N . VAL B 1 44 ? -7.406 20.609 18.641 1 98.81 44 VAL B N 1
ATOM 1824 C CA . VAL B 1 44 ? -6.992 19.812 17.484 1 98.81 44 VAL B CA 1
ATOM 1825 C C . VAL B 1 44 ? -5.504 20.016 17.219 1 98.81 44 VAL B C 1
ATOM 1827 O O . VAL B 1 44 ? -4.754 19.047 17.078 1 98.81 44 VAL B O 1
ATOM 1830 N N . ILE B 1 45 ? -5.07 21.25 17.203 1 98.88 45 ILE B N 1
ATOM 1831 C CA . ILE B 1 45 ? -3.688 21.609 16.906 1 98.88 45 ILE B CA 1
ATOM 1832 C C . ILE B 1 45 ? -2.762 20.969 17.953 1 98.88 45 ILE B C 1
ATOM 1834 O O . ILE B 1 45 ? -1.775 20.312 17.594 1 98.88 45 ILE B O 1
ATOM 1838 N N . LYS B 1 46 ? -3.104 21.172 19.203 1 98.81 46 LYS B N 1
ATOM 1839 C CA . LYS B 1 46 ? -2.287 20.641 20.281 1 98.81 46 LYS B CA 1
ATOM 1840 C C . LYS B 1 46 ? -2.191 19.125 20.203 1 98.81 46 LYS B C 1
ATOM 1842 O O . LYS B 1 46 ? -1.113 18.547 20.391 1 98.81 46 LYS B O 1
ATOM 1847 N N . ASN B 1 47 ? -3.309 18.5 19.953 1 98.81 47 ASN B N 1
ATOM 1848 C CA . ASN B 1 47 ? -3.344 17.047 19.812 1 98.81 47 ASN B CA 1
ATOM 1849 C C . ASN B 1 47 ? -2.484 16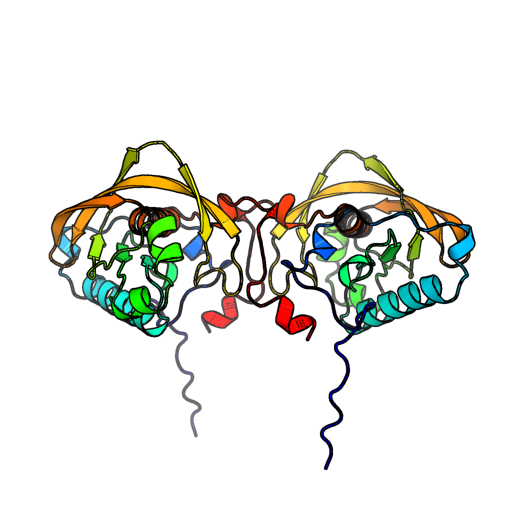.578 18.641 1 98.81 47 ASN B C 1
ATOM 1851 O O . ASN B 1 47 ? -1.729 15.617 18.75 1 98.81 47 ASN B O 1
ATOM 1855 N N . MET B 1 48 ? -2.541 17.234 17.516 1 98.88 48 MET B N 1
ATOM 1856 C CA . MET B 1 48 ? -1.742 16.906 16.344 1 98.88 48 MET B CA 1
ATOM 1857 C C . MET B 1 48 ? -0.252 16.969 16.656 1 98.88 48 MET B C 1
ATOM 1859 O O . MET B 1 48 ? 0.495 16.047 16.312 1 98.88 48 MET B O 1
ATOM 1863 N N . VAL B 1 49 ? 0.125 18.062 17.281 1 98.88 49 VAL B N 1
ATOM 1864 C CA . VAL B 1 49 ? 1.534 18.25 17.609 1 98.88 49 VAL B CA 1
ATOM 1865 C C . VAL B 1 49 ? 2 17.141 18.547 1 98.88 49 VAL B C 1
ATOM 1867 O O . VAL B 1 49 ? 3.086 16.578 18.375 1 98.88 49 VAL B O 1
ATOM 1870 N N . LYS B 1 50 ? 1.144 16.828 19.516 1 98.81 50 LYS B N 1
ATOM 1871 C CA . LYS B 1 50 ? 1.457 15.75 20.453 1 98.81 50 LYS B CA 1
ATOM 1872 C C . LYS B 1 50 ? 1.642 14.422 19.719 1 98.81 50 LYS B C 1
ATOM 1874 O O . LYS B 1 50 ? 2.619 13.703 19.953 1 98.81 50 LYS B O 1
ATOM 1879 N N . VAL B 1 51 ? 0.742 14.07 18.859 1 98.69 51 VAL B N 1
ATOM 1880 C CA . VAL B 1 51 ? 0.783 12.82 18.094 1 98.69 51 VAL B CA 1
ATOM 1881 C C . VAL B 1 51 ? 2.004 12.812 17.188 1 98.69 51 VAL B C 1
ATOM 1883 O O . VAL B 1 51 ? 2.738 11.82 17.125 1 98.69 51 VAL B O 1
ATOM 1886 N N . MET B 1 52 ? 2.273 13.898 16.5 1 98.62 52 MET B N 1
ATOM 1887 C CA . MET B 1 52 ? 3.402 14.039 15.578 1 98.62 52 MET B CA 1
ATOM 1888 C C . MET B 1 52 ? 4.723 13.773 16.297 1 98.62 52 MET B C 1
ATOM 1890 O O . MET B 1 52 ? 5.555 13.008 15.812 1 98.62 52 MET B O 1
ATOM 1894 N N . ARG B 1 53 ? 4.855 14.352 17.422 1 98.19 53 ARG B N 1
ATOM 1895 C CA . ARG B 1 53 ? 6.094 14.219 18.188 1 98.19 53 ARG B CA 1
ATOM 1896 C C . ARG B 1 53 ? 6.207 12.836 18.812 1 98.19 53 ARG B C 1
ATOM 1898 O O . ARG B 1 53 ? 7.293 12.25 18.859 1 98.19 53 ARG B O 1
ATOM 1905 N N . LYS B 1 54 ? 5.105 12.328 19.297 1 98.06 54 LYS B N 1
ATOM 1906 C CA . LYS B 1 54 ? 5.098 10.984 19.875 1 98.06 54 LYS B CA 1
ATOM 1907 C C . LYS B 1 54 ? 5.547 9.945 18.859 1 98.06 54 LYS B C 1
ATOM 1909 O O . LYS B 1 54 ? 6.297 9.023 19.188 1 98.06 54 LYS B O 1
ATOM 1914 N N . LEU B 1 55 ? 5.102 10.07 17.656 1 97.06 55 LEU B N 1
ATOM 1915 C CA . LEU B 1 55 ? 5.391 9.109 16.594 1 97.06 55 LEU B CA 1
ATOM 1916 C C . LEU B 1 55 ? 6.691 9.461 15.891 1 97.06 55 LEU B C 1
ATOM 1918 O O . LEU B 1 55 ? 7.105 8.758 14.969 1 97.06 55 LEU B O 1
ATOM 1922 N N . GLU B 1 56 ? 7.273 10.578 16.203 1 95.94 56 GLU B N 1
ATOM 1923 C CA . GLU B 1 56 ? 8.523 11.07 15.625 1 95.94 56 GLU B CA 1
ATOM 1924 C C . GLU B 1 56 ? 8.398 11.258 14.117 1 95.94 56 GLU B C 1
ATOM 1926 O O . GLU B 1 56 ? 9.32 10.922 13.367 1 95.94 56 GLU B O 1
ATOM 1931 N N . CYS B 1 57 ? 7.207 11.625 13.734 1 96.69 57 CYS B N 1
ATOM 1932 C CA . CYS B 1 57 ? 7.059 12 12.336 1 96.69 57 CYS B CA 1
ATOM 1933 C C . CYS B 1 57 ? 7.246 13.5 12.148 1 96.69 57 CYS B C 1
ATOM 1935 O O . CYS B 1 57 ? 7.293 14.25 13.133 1 96.69 57 CYS B O 1
ATOM 1937 N N . VAL B 1 58 ? 7.414 13.977 10.898 1 97.88 58 VAL B N 1
ATOM 1938 C CA . VAL B 1 58 ? 7.891 15.336 10.648 1 97.88 58 VAL B CA 1
ATOM 1939 C C . VAL B 1 58 ? 6.754 16.188 10.102 1 97.88 58 VAL B C 1
ATOM 1941 O O . VAL B 1 58 ? 6.922 17.391 9.891 1 97.88 58 VAL B O 1
ATOM 1944 N N . GLY B 1 59 ? 5.629 15.641 9.836 1 98.69 59 GLY B N 1
ATOM 1945 C CA . GLY B 1 59 ? 4.414 16.297 9.391 1 98.69 59 GLY B CA 1
ATOM 1946 C C . GLY B 1 59 ? 3.156 15.523 9.727 1 98.69 59 GLY B C 1
ATOM 1947 O O . GLY B 1 59 ? 3.186 14.297 9.82 1 98.69 59 GLY B O 1
ATOM 1948 N N . LEU B 1 60 ? 2.102 16.234 9.898 1 98.88 60 LEU B N 1
ATOM 1949 C CA . LEU B 1 60 ? 0.808 15.617 10.172 1 98.88 60 LEU B CA 1
ATOM 1950 C C . LEU B 1 60 ? -0.332 16.562 9.797 1 98.88 60 LEU B C 1
ATOM 1952 O O . LEU B 1 60 ? -0.251 17.766 10.039 1 98.88 60 LEU B O 1
ATOM 1956 N N . SER B 1 61 ? -1.358 16.016 9.242 1 98.88 61 SER B N 1
ATOM 1957 C CA . SER B 1 61 ? -2.555 16.797 8.945 1 98.88 61 SER B CA 1
ATOM 1958 C C . SER B 1 61 ? -3.715 16.406 9.852 1 98.88 61 SER B C 1
ATOM 1960 O O . SER B 1 61 ? -3.711 15.328 10.438 1 98.88 61 SER B O 1
ATOM 1962 N N . ALA B 1 62 ? -4.684 17.266 9.961 1 98.94 62 ALA B N 1
ATOM 1963 C CA . ALA B 1 62 ? -5.816 17.062 10.867 1 98.94 62 ALA B CA 1
ATOM 1964 C C . ALA B 1 62 ? -6.613 15.828 10.477 1 98.94 62 ALA B C 1
ATOM 1966 O O . ALA B 1 62 ? -7.051 15.07 11.352 1 98.94 62 ALA B O 1
ATOM 1967 N N . PRO B 1 63 ? -6.781 15.547 9.156 1 98.94 63 PRO B N 1
ATOM 1968 C CA . PRO B 1 63 ? -7.5 14.32 8.812 1 98.94 63 PRO B CA 1
ATOM 1969 C C . PRO B 1 63 ? -6.832 13.062 9.367 1 98.94 63 PRO B C 1
ATOM 1971 O O . PRO B 1 63 ? -7.512 12.086 9.695 1 98.94 63 PRO B O 1
ATOM 1974 N N . GLN B 1 64 ? -5.59 13.086 9.547 1 98.88 64 GLN B N 1
ATOM 1975 C CA . GLN B 1 64 ? -4.867 11.906 10.008 1 98.88 64 GLN B CA 1
ATOM 1976 C C . GLN B 1 64 ? -5.195 11.594 11.469 1 98.88 64 GLN B C 1
ATOM 1978 O O . GLN B 1 64 ? -4.961 10.477 11.938 1 98.88 64 GLN B O 1
ATOM 1983 N N . VAL B 1 65 ? -5.719 12.57 12.188 1 98.75 65 VAL B N 1
ATOM 1984 C CA . VAL B 1 65 ? -6.164 12.297 13.555 1 98.75 65 VAL B CA 1
ATOM 1985 C C . VAL B 1 65 ? -7.691 12.328 13.609 1 98.75 65 VAL B C 1
ATOM 1987 O O . VAL B 1 65 ? -8.273 12.586 14.664 1 98.75 65 VAL B O 1
ATOM 1990 N N . GLY B 1 66 ? -8.32 12.211 12.508 1 98.56 66 GLY B N 1
ATOM 1991 C CA . GLY B 1 66 ? -9.75 11.969 12.453 1 98.56 66 GLY B CA 1
ATOM 1992 C C . GLY B 1 66 ? -10.562 13.25 12.336 1 98.56 66 GLY B C 1
ATOM 1993 O O . GLY B 1 66 ? -11.789 13.227 12.453 1 98.56 66 GLY B O 1
ATOM 1994 N N . VAL B 1 67 ? -9.945 14.383 12.156 1 98.69 67 VAL B N 1
ATOM 1995 C CA . VAL B 1 67 ? -10.633 15.664 12.086 1 98.69 67 VAL B CA 1
ATOM 1996 C C . VAL B 1 67 ? -10.523 16.234 10.672 1 98.69 67 VAL B C 1
ATOM 1998 O O . VAL B 1 67 ? -9.445 16.688 10.266 1 98.69 67 VAL B O 1
ATOM 2001 N N . PRO B 1 68 ? -11.57 16.297 9.891 1 98.56 68 PRO B N 1
ATOM 2002 C CA . PRO B 1 68 ? -11.5 16.734 8.492 1 98.56 68 PRO B CA 1
ATOM 2003 C C . PRO B 1 68 ? -11.469 18.25 8.352 1 98.56 68 PRO B C 1
ATOM 2005 O O . PRO B 1 68 ? -12.352 18.844 7.715 1 98.56 68 PRO B O 1
ATOM 2008 N N . LEU B 1 69 ? -10.508 18.906 8.938 1 98.88 69 LEU B N 1
ATOM 2009 C CA . LEU B 1 69 ? -10.258 20.344 8.852 1 98.88 69 LEU B CA 1
ATOM 2010 C C . LEU B 1 69 ? -8.93 20.625 8.156 1 98.88 69 LEU B C 1
ATOM 2012 O O . LEU B 1 69 ? -8 19.812 8.242 1 98.88 69 LEU B O 1
ATOM 2016 N N . ARG B 1 70 ? -8.836 21.703 7.508 1 98.94 70 ARG B N 1
ATOM 2017 C CA . ARG B 1 70 ? -7.645 22.062 6.742 1 98.94 70 ARG B CA 1
ATOM 2018 C C . ARG B 1 70 ? -6.562 22.641 7.648 1 98.94 70 ARG B C 1
ATOM 2020 O O . ARG B 1 70 ? -6.328 23.844 7.648 1 98.94 70 ARG B O 1
ATOM 2027 N N . ILE B 1 71 ? -5.965 21.797 8.375 1 98.94 71 ILE B N 1
ATOM 2028 C CA . ILE B 1 71 ? -4.879 22.125 9.289 1 98.94 71 ILE B CA 1
ATOM 2029 C C . ILE B 1 71 ? -3.711 21.172 9.078 1 98.94 71 ILE B C 1
ATOM 2031 O O . ILE B 1 71 ? -3.91 19.953 8.938 1 98.94 71 ILE B O 1
ATOM 2035 N N . LEU B 1 72 ? -2.486 21.672 8.977 1 98.81 72 LEU B N 1
ATOM 2036 C CA . LEU B 1 72 ? -1.323 20.781 8.969 1 98.81 72 LEU B CA 1
ATOM 2037 C C . LEU B 1 72 ? -0.231 21.312 9.891 1 98.81 72 LEU B C 1
ATOM 2039 O O . LEU B 1 72 ? -0.229 22.5 10.234 1 98.81 72 LEU B O 1
ATOM 2043 N N . ALA B 1 73 ? 0.554 20.484 10.383 1 98.88 73 ALA B N 1
ATOM 2044 C CA . ALA B 1 73 ? 1.717 20.75 11.227 1 98.88 73 ALA B CA 1
ATOM 2045 C C . ALA B 1 73 ? 2.984 20.156 10.617 1 98.88 73 ALA B C 1
ATOM 2047 O O . ALA B 1 73 ? 2.936 19.109 9.977 1 98.88 73 ALA B O 1
ATOM 2048 N N . LEU B 1 74 ? 4.066 20.781 10.773 1 98.62 74 LEU B N 1
ATOM 2049 C CA . LEU B 1 74 ? 5.371 20.312 10.32 1 98.62 74 LEU B CA 1
ATOM 2050 C C . LEU B 1 74 ? 6.469 20.719 11.289 1 98.62 74 LEU B C 1
ATOM 2052 O O . LEU B 1 74 ? 6.441 21.828 11.836 1 98.62 74 LEU B O 1
ATOM 2056 N N . GLU B 1 75 ? 7.352 19.859 11.5 1 98.5 75 GLU B N 1
ATOM 2057 C CA . GLU B 1 75 ? 8.516 20.094 12.359 1 98.5 75 GLU B CA 1
ATOM 2058 C C . GLU B 1 75 ? 9.648 19.141 12.016 1 98.5 75 GLU B C 1
ATOM 2060 O O . GLU B 1 75 ? 9.422 17.953 11.758 1 98.5 75 GLU B O 1
ATOM 2065 N N . TYR B 1 76 ? 10.844 19.672 11.867 1 97.88 76 TYR B N 1
ATOM 2066 C CA . TYR B 1 76 ? 12.031 18.828 11.719 1 97.88 76 TYR B CA 1
ATOM 2067 C C . TYR B 1 76 ? 13.086 19.203 12.758 1 97.88 76 TYR B C 1
ATOM 2069 O O . TYR B 1 76 ? 13.938 20.047 12.516 1 97.88 76 TYR B O 1
ATOM 2077 N N . PRO B 1 77 ? 13.023 18.484 13.836 1 96.31 77 PRO B N 1
ATOM 2078 C CA . PRO B 1 77 ? 13.906 18.859 14.938 1 96.31 77 PRO B CA 1
ATOM 2079 C C . PRO B 1 77 ? 15.375 18.531 14.656 1 96.31 77 PRO B C 1
ATOM 2081 O O . PRO B 1 77 ? 15.672 17.641 13.867 1 96.31 77 PRO B O 1
ATOM 2084 N N . LYS B 1 78 ? 16.234 19.219 15.336 1 95.38 78 LYS B N 1
ATOM 2085 C CA . LYS B 1 78 ? 17.672 19.047 15.18 1 95.38 78 LYS B CA 1
ATOM 2086 C C . LYS B 1 78 ? 18.109 17.609 15.461 1 95.38 78 LYS B C 1
ATOM 2088 O O . LYS B 1 78 ? 18.969 17.078 14.773 1 95.38 78 LYS B O 1
ATOM 2093 N N . GLU B 1 79 ? 17.5 17.047 16.422 1 94.88 79 GLU B N 1
ATOM 2094 C CA . GLU B 1 79 ? 17.844 15.688 16.797 1 94.88 79 GLU B CA 1
ATOM 2095 C C . GLU B 1 79 ? 17.609 14.711 15.648 1 94.88 79 GLU B C 1
ATOM 2097 O O . GLU B 1 79 ? 18.391 13.789 15.438 1 94.88 79 GLU B O 1
ATOM 2102 N N . MET B 1 80 ? 16.562 14.891 14.953 1 93.44 80 MET B N 1
ATOM 2103 C CA . MET B 1 80 ? 16.25 14.039 13.812 1 93.44 80 MET B CA 1
ATOM 2104 C C . MET B 1 80 ? 17.234 14.258 12.672 1 93.44 80 MET B C 1
ATOM 2106 O O . MET B 1 80 ? 17.641 13.312 11.992 1 93.44 80 MET B O 1
ATOM 2110 N N . LEU B 1 81 ? 17.625 15.477 12.461 1 93.19 81 LEU B N 1
ATOM 2111 C CA . LEU B 1 81 ? 18.609 15.812 11.445 1 93.19 81 LEU B CA 1
ATOM 2112 C C . LEU B 1 81 ? 19.922 15.078 11.703 1 93.19 81 LEU B C 1
ATOM 2114 O O . LEU B 1 81 ? 20.562 14.586 10.773 1 93.19 81 LEU B O 1
ATOM 2118 N N . GLU B 1 82 ? 20.281 15 12.938 1 93.56 82 GLU B N 1
ATOM 2119 C CA . GLU B 1 82 ? 21.547 14.414 13.328 1 93.56 82 GLU B CA 1
ATOM 2120 C C . GLU B 1 82 ? 21.547 12.906 13.125 1 93.56 82 GLU B C 1
ATOM 2122 O O . GLU B 1 82 ? 22.609 12.281 13.078 1 93.56 82 GLU B O 1
ATOM 2127 N N . GLU B 1 83 ? 20.391 12.336 13.023 1 92.38 83 GLU B N 1
ATOM 2128 C CA . GLU B 1 83 ? 20.281 10.906 12.766 1 92.38 83 GLU B CA 1
ATOM 2129 C C . GLU B 1 83 ? 20.562 10.594 11.297 1 92.38 83 GLU B C 1
ATOM 2131 O O . GLU B 1 83 ? 20.812 9.438 10.945 1 92.38 83 GLU B O 1
ATOM 2136 N N . SER B 1 84 ? 20.594 11.531 10.438 1 91.75 84 SER B N 1
ATOM 2137 C CA . SER B 1 84 ? 20.875 11.367 9.008 1 91.75 84 SER B CA 1
ATOM 2138 C C . SER B 1 84 ? 22.328 11.711 8.688 1 91.75 84 SER B C 1
ATOM 2140 O O . SER B 1 84 ? 22.875 12.664 9.242 1 91.75 84 SER B O 1
ATOM 2142 N N . SER B 1 85 ? 22.922 10.992 7.824 1 94.19 85 SER B N 1
ATOM 2143 C CA . SER B 1 85 ? 24.297 11.289 7.41 1 94.19 85 SER B CA 1
ATOM 2144 C C . SER B 1 85 ? 24.359 12.609 6.648 1 94.19 85 SER B C 1
ATOM 2146 O O . SER B 1 85 ? 23.375 13.031 6.035 1 94.19 85 SER B O 1
ATOM 2148 N N . PRO B 1 86 ? 25.453 13.258 6.68 1 94.31 86 PRO B N 1
ATOM 2149 C CA . PRO B 1 86 ? 25.609 14.5 5.934 1 94.31 86 PRO B CA 1
ATOM 2150 C C . PRO B 1 86 ? 25.281 14.352 4.449 1 94.31 86 PRO B C 1
ATOM 2152 O O . PRO B 1 86 ? 24.688 15.25 3.85 1 94.31 86 PRO B O 1
ATOM 2155 N N . ALA B 1 87 ? 25.672 13.234 3.902 1 94.81 87 ALA B N 1
ATOM 2156 C CA . ALA B 1 87 ? 25.406 12.992 2.484 1 94.81 87 ALA B CA 1
ATOM 2157 C C . ALA B 1 87 ? 23.922 12.938 2.197 1 94.81 87 ALA B C 1
ATOM 2159 O O . ALA B 1 87 ? 23.438 13.508 1.211 1 94.81 87 ALA B O 1
ATOM 2160 N N . VAL B 1 88 ? 23.219 12.297 3.047 1 93.19 88 VAL B N 1
ATOM 2161 C CA . VAL B 1 88 ? 21.766 12.18 2.895 1 93.19 88 VAL B CA 1
ATOM 2162 C C . VAL B 1 88 ? 21.125 13.555 3.082 1 93.19 88 VAL B C 1
ATOM 2164 O O . VAL B 1 88 ? 20.234 13.93 2.316 1 93.19 88 VAL B O 1
ATOM 2167 N N . ARG B 1 89 ? 21.594 14.312 4.07 1 95 89 ARG B N 1
ATOM 2168 C CA . ARG B 1 89 ? 21.062 15.648 4.328 1 95 89 ARG B CA 1
ATOM 2169 C C . ARG B 1 89 ? 21.234 16.547 3.115 1 95 89 ARG B C 1
ATOM 2171 O O . ARG B 1 89 ? 20.312 17.281 2.738 1 95 89 ARG B O 1
ATOM 2178 N N . GLU B 1 90 ? 22.344 16.406 2.555 1 94.75 90 GLU B N 1
ATOM 2179 C CA . GLU B 1 90 ? 22.641 17.234 1.385 1 94.75 90 GLU B CA 1
ATOM 2180 C C . GLU B 1 90 ? 21.797 16.797 0.182 1 94.75 90 GLU B C 1
ATOM 2182 O O . GLU B 1 90 ? 21.203 17.641 -0.493 1 94.75 90 GLU B O 1
ATOM 2187 N N . ALA B 1 91 ? 21.766 15.555 -0.06 1 93.75 91 ALA B N 1
ATOM 2188 C CA . ALA B 1 91 ? 21.062 15.016 -1.222 1 93.75 91 ALA B CA 1
ATOM 2189 C C . ALA B 1 91 ? 19.578 15.352 -1.161 1 93.75 91 ALA B C 1
ATOM 2191 O O . ALA B 1 91 ? 18.953 15.664 -2.184 1 93.75 91 ALA B O 1
ATOM 2192 N N . ARG B 1 92 ? 19 15.352 0.043 1 93.5 92 ARG B N 1
ATOM 2193 C CA . ARG B 1 92 ? 17.562 15.531 0.207 1 93.5 92 ARG B CA 1
ATOM 2194 C C . ARG B 1 92 ? 17.234 16.969 0.582 1 93.5 92 ARG B C 1
ATOM 2196 O O . ARG B 1 92 ? 16.062 17.359 0.618 1 93.5 92 ARG B O 1
ATOM 2203 N N . GLY B 1 93 ? 18.25 17.75 0.801 1 95.56 93 GLY B N 1
ATOM 2204 C CA . GLY B 1 93 ? 18.016 19.125 1.246 1 95.56 93 GLY B CA 1
ATOM 2205 C C . GLY B 1 93 ? 17.297 19.203 2.584 1 95.56 93 GLY B C 1
ATOM 2206 O O . GLY B 1 93 ? 16.312 19.922 2.727 1 95.56 93 GLY B O 1
ATOM 2207 N N . ILE B 1 94 ? 17.844 18.406 3.564 1 96.25 94 ILE B N 1
ATOM 2208 C CA . ILE B 1 94 ? 17.234 18.359 4.883 1 96.25 94 ILE B CA 1
ATOM 2209 C C . ILE B 1 94 ? 17.766 19.484 5.75 1 96.25 94 ILE B C 1
ATOM 2211 O O . ILE B 1 94 ? 18.984 19.75 5.766 1 96.25 94 ILE B O 1
ATOM 2215 N N . SER B 1 95 ? 16.906 20.188 6.371 1 95.88 95 SER B N 1
ATOM 2216 C CA . SER B 1 95 ? 17.281 21.234 7.316 1 95.88 95 SER B CA 1
ATOM 2217 C C . SER B 1 95 ? 16.328 21.281 8.5 1 95.88 95 SER B C 1
ATOM 2219 O O . SER B 1 95 ? 15.188 20.812 8.406 1 95.88 95 SER B O 1
ATOM 2221 N N . VAL B 1 96 ? 16.828 21.766 9.562 1 97.12 96 VAL B N 1
ATOM 2222 C CA . VAL B 1 96 ? 16 21.922 10.758 1 97.12 96 VAL B CA 1
ATOM 2223 C C . VAL B 1 96 ? 14.844 22.875 10.453 1 97.12 96 VAL B C 1
ATOM 2225 O O . VAL B 1 96 ? 15.031 23.922 9.828 1 97.12 96 VAL B O 1
ATOM 2228 N N . GLN B 1 97 ? 13.695 22.422 10.82 1 97.88 97 GLN B N 1
ATOM 2229 C CA . GLN B 1 97 ? 12.492 23.234 10.703 1 97.88 97 GLN B CA 1
ATOM 2230 C C . GLN B 1 97 ? 11.781 23.359 12.047 1 97.88 97 GLN B C 1
ATOM 2232 O O . GLN B 1 97 ? 11.391 22.359 12.648 1 97.88 97 GLN B O 1
ATOM 2237 N N . PRO B 1 98 ? 11.664 24.641 12.547 1 98 98 PRO B N 1
ATOM 2238 C CA . PRO B 1 98 ? 10.82 24.781 13.734 1 98 98 PRO B CA 1
ATOM 2239 C C . PRO B 1 98 ? 9.375 24.359 13.484 1 98 98 PRO B C 1
ATOM 2241 O O . PRO B 1 98 ? 8.977 24.156 12.328 1 98 98 PRO B O 1
ATOM 2244 N N . LEU B 1 99 ? 8.633 24.172 14.602 1 98.69 99 LEU B N 1
ATOM 2245 C CA . LEU B 1 99 ? 7.211 23.844 14.453 1 98.69 99 LEU B CA 1
ATOM 2246 C C . LEU B 1 99 ? 6.488 24.922 13.656 1 98.69 99 LEU B C 1
ATOM 2248 O O . LEU B 1 99 ? 6.633 26.125 13.945 1 98.69 99 LEU B O 1
ATOM 2252 N N . ARG B 1 100 ? 5.781 24.531 12.641 1 98.69 100 ARG B N 1
ATOM 2253 C CA . ARG B 1 100 ? 4.902 25.406 11.875 1 98.69 100 ARG B CA 1
ATOM 2254 C C . ARG B 1 100 ? 3.5 24.812 11.773 1 98.69 100 ARG B C 1
ATOM 2256 O O . ARG B 1 100 ? 3.338 23.625 11.516 1 98.69 100 ARG B O 1
ATOM 2263 N N . ILE B 1 101 ? 2.594 25.641 12.055 1 98.88 101 ILE B N 1
ATOM 2264 C CA . ILE B 1 101 ? 1.186 25.297 11.883 1 98.88 101 ILE B CA 1
ATOM 2265 C C . ILE B 1 101 ? 0.591 26.125 10.75 1 98.88 101 ILE B C 1
ATOM 2267 O O . ILE B 1 101 ? 0.81 27.344 10.672 1 98.88 101 ILE B O 1
ATOM 2271 N N . PHE B 1 102 ? -0.086 25.5 9.852 1 98.94 102 PHE B N 1
ATOM 2272 C CA . PHE B 1 102 ? -0.812 26.219 8.805 1 98.94 102 PHE B CA 1
ATOM 2273 C C . PHE B 1 102 ? -2.291 25.844 8.82 1 98.94 102 PHE B C 1
ATOM 2275 O O . PHE B 1 102 ? -2.639 24.656 8.781 1 98.94 102 PHE B O 1
ATOM 2282 N N . ILE B 1 103 ? -3.104 26.797 8.977 1 98.94 103 ILE B N 1
ATOM 2283 C CA . ILE B 1 103 ? -4.555 26.672 8.891 1 98.94 103 ILE B CA 1
ATOM 2284 C C . ILE B 1 103 ? -5.051 27.266 7.574 1 98.94 103 ILE B C 1
ATOM 2286 O O . ILE B 1 103 ? -4.668 28.375 7.203 1 98.94 103 ILE B O 1
ATOM 2290 N N . ASN B 1 104 ? -5.895 26.516 6.848 1 98.94 104 ASN B N 1
ATOM 2291 C CA . ASN B 1 104 ? -6.375 26.875 5.52 1 98.94 104 ASN B CA 1
ATOM 2292 C C . ASN B 1 104 ? -5.223 27.156 4.562 1 98.94 104 ASN B C 1
ATOM 2294 O O . ASN B 1 104 ? -5.207 28.203 3.896 1 98.94 104 ASN B O 1
ATOM 2298 N N . PRO B 1 105 ? -4.273 26.203 4.48 1 98.94 105 PRO B N 1
ATOM 2299 C CA . PRO B 1 105 ? -3.076 26.5 3.684 1 98.94 105 PRO B CA 1
ATOM 2300 C C . PRO B 1 105 ? -3.352 26.484 2.182 1 98.94 105 PRO B C 1
ATOM 2302 O O . PRO B 1 105 ? -4.219 25.75 1.712 1 98.94 105 PRO B O 1
ATOM 2305 N N . GLN B 1 106 ? -2.641 27.297 1.559 1 98.81 106 GLN B N 1
ATOM 2306 C CA . GLN B 1 106 ? -2.557 27.312 0.102 1 98.81 106 GLN B CA 1
ATOM 2307 C C . GLN B 1 106 ? -1.122 27.094 -0.368 1 98.81 106 GLN B C 1
ATOM 2309 O O . GLN B 1 106 ? -0.178 27.594 0.252 1 98.81 106 GLN B O 1
ATOM 2314 N N . LEU B 1 107 ? -1.008 26.391 -1.45 1 98.81 107 LEU B N 1
ATOM 2315 C CA . LEU B 1 107 ? 0.317 26.016 -1.942 1 98.81 107 LEU B CA 1
ATOM 2316 C C . LEU B 1 107 ? 0.566 26.625 -3.324 1 98.81 107 LEU B C 1
ATOM 2318 O O . LEU B 1 107 ? -0.297 26.547 -4.199 1 98.81 107 LEU B O 1
ATOM 2322 N N . ARG B 1 108 ? 1.67 27.234 -3.475 1 98.69 108 ARG B N 1
ATOM 2323 C CA . ARG B 1 108 ? 2.139 27.719 -4.766 1 98.69 108 ARG B CA 1
ATOM 2324 C C . ARG B 1 108 ? 3.471 27.078 -5.145 1 98.69 108 ARG B C 1
ATOM 2326 O O . ARG B 1 108 ? 4.418 27.094 -4.355 1 98.69 108 ARG B O 1
ATOM 2333 N N . VAL B 1 109 ? 3.557 26.578 -6.371 1 98.56 109 VAL B N 1
ATOM 2334 C CA . VAL B 1 109 ? 4.801 25.984 -6.859 1 98.56 109 VAL B CA 1
ATOM 2335 C C . VAL B 1 109 ? 5.781 27.094 -7.234 1 98.56 109 VAL B C 1
ATOM 2337 O O . VAL B 1 109 ? 5.445 28 -8.008 1 98.56 109 VAL B O 1
ATOM 2340 N N . MET B 1 110 ? 6.957 27.047 -6.695 1 98.38 110 MET B N 1
ATOM 2341 C CA . MET B 1 110 ? 7.965 28.062 -6.961 1 98.38 110 MET B CA 1
ATOM 2342 C C . MET B 1 110 ? 8.992 27.562 -7.977 1 98.38 110 MET B C 1
ATOM 2344 O O . MET B 1 110 ? 9.586 28.359 -8.703 1 98.38 110 MET B O 1
ATOM 2348 N N . ASP B 1 111 ? 9.234 26.312 -7.945 1 96.44 111 ASP B N 1
ATOM 2349 C CA . ASP B 1 111 ? 10.102 25.594 -8.875 1 96.44 111 ASP B CA 1
ATOM 2350 C C . ASP B 1 111 ? 9.422 24.344 -9.414 1 96.44 111 ASP B C 1
ATOM 2352 O O . ASP B 1 111 ? 9.195 23.391 -8.664 1 96.44 111 ASP B O 1
ATOM 2356 N N . GLY B 1 112 ? 9.141 24.25 -10.695 1 94.75 112 GLY B N 1
ATOM 2357 C CA . GLY B 1 112 ? 8.336 23.203 -11.305 1 94.75 112 GLY B CA 1
ATOM 2358 C C . GLY B 1 112 ? 9.102 21.906 -11.5 1 94.75 112 GLY B C 1
ATOM 2359 O O . GLY B 1 112 ? 8.516 20.891 -11.875 1 94.75 112 GLY B O 1
ATOM 2360 N N . ARG B 1 113 ? 10.484 21.969 -11.297 1 96.88 113 ARG B N 1
ATOM 2361 C CA . ARG B 1 113 ? 11.242 20.719 -11.344 1 96.88 113 ARG B CA 1
ATOM 2362 C C . ARG B 1 113 ? 10.828 19.781 -10.219 1 96.88 113 ARG B C 1
ATOM 2364 O O . ARG B 1 113 ? 10.539 20.234 -9.109 1 96.88 113 ARG B O 1
ATOM 2371 N N . THR B 1 114 ? 10.797 18.516 -10.5 1 97.88 114 THR B N 1
ATOM 2372 C CA . THR B 1 114 ? 10.43 17.531 -9.484 1 97.88 114 THR B CA 1
ATOM 2373 C C . THR B 1 114 ? 11.625 16.656 -9.133 1 97.88 114 THR B C 1
ATOM 2375 O O . THR B 1 114 ? 12.508 16.438 -9.961 1 97.88 114 THR B O 1
ATOM 2378 N N . VAL B 1 115 ? 11.648 16.266 -7.922 1 96.81 115 VAL B N 1
ATOM 2379 C CA . VAL B 1 115 ? 12.641 15.305 -7.445 1 96.81 115 VAL B CA 1
ATOM 2380 C C . VAL B 1 115 ? 11.93 14.07 -6.883 1 96.81 115 VAL B C 1
ATOM 2382 O O . VAL B 1 115 ? 10.836 14.18 -6.328 1 96.81 115 VAL B O 1
ATOM 2385 N N . GLN B 1 116 ? 12.656 12.922 -7.047 1 97.38 116 GLN B N 1
ATOM 2386 C CA . GLN B 1 116 ? 12.086 11.641 -6.641 1 97.38 116 GLN B CA 1
ATOM 2387 C C . GLN B 1 116 ? 12.766 11.109 -5.383 1 97.38 116 GLN B C 1
ATOM 2389 O O . GLN B 1 116 ? 13.969 10.844 -5.383 1 97.38 116 GLN B O 1
ATOM 2394 N N . PHE B 1 117 ? 12.023 10.953 -4.305 1 97.5 117 PHE B N 1
ATOM 2395 C CA . PHE B 1 117 ? 12.492 10.32 -3.078 1 97.5 117 PHE B CA 1
ATOM 2396 C C . PHE B 1 117 ? 11.43 9.406 -2.49 1 97.5 117 PHE B C 1
ATOM 2398 O O . PHE B 1 117 ? 10.242 9.547 -2.797 1 97.5 117 PHE B O 1
ATOM 2405 N N . GLN B 1 118 ? 11.859 8.484 -1.623 1 96.56 118 GLN B N 1
ATOM 2406 C CA . GLN B 1 118 ? 10.938 7.621 -0.889 1 96.56 118 GLN B CA 1
ATOM 2407 C C . GLN B 1 118 ? 10.109 8.43 0.109 1 96.56 118 GLN B C 1
ATOM 2409 O O . GLN B 1 118 ? 10.641 9.305 0.799 1 96.56 118 GLN B O 1
ATOM 2414 N N . GLU B 1 119 ? 8.844 8.18 0.088 1 97.38 119 GLU B N 1
ATOM 2415 C CA . GLU B 1 119 ? 7.93 8.711 1.096 1 97.38 119 GLU B CA 1
ATOM 2416 C C . GLU B 1 119 ? 7.262 7.59 1.883 1 97.38 119 GLU B C 1
ATOM 2418 O O . GLU B 1 119 ? 7.008 6.512 1.342 1 97.38 119 GLU B O 1
ATOM 2423 N N . ALA B 1 120 ? 7.117 7.832 3.096 1 97.62 120 ALA B N 1
ATOM 2424 C CA . ALA B 1 120 ? 6.258 7.031 3.969 1 97.62 120 ALA B CA 1
ATOM 2425 C C . ALA B 1 120 ? 5.152 7.887 4.578 1 97.62 120 ALA B C 1
ATOM 2427 O O . ALA B 1 120 ? 5.125 9.102 4.391 1 97.62 120 ALA B O 1
ATOM 2428 N N . CYS B 1 121 ? 4.215 7.277 5.152 1 98.25 121 CYS B N 1
ATOM 2429 C CA . CYS B 1 121 ? 3.074 7.945 5.77 1 98.25 121 CYS B CA 1
ATOM 2430 C C . CYS B 1 121 ? 2.58 7.172 6.984 1 98.25 121 CYS B C 1
ATOM 2432 O O . CYS B 1 121 ? 2.404 5.953 6.922 1 98.25 121 CYS B O 1
ATOM 2434 N N . GLU B 1 122 ? 2.344 7.859 8.078 1 98.12 122 GLU B N 1
ATOM 2435 C CA . GLU B 1 122 ? 1.819 7.207 9.273 1 98.12 122 GLU B CA 1
ATOM 2436 C C . GLU B 1 122 ? 0.437 6.609 9.023 1 98.12 122 GLU B C 1
ATOM 2438 O O . GLU B 1 122 ? -0.023 5.75 9.773 1 98.12 122 GLU B O 1
ATOM 2443 N N . SER B 1 123 ? -0.275 7.055 7.953 1 98.75 123 SER B N 1
ATOM 2444 C CA . SER B 1 123 ? -1.595 6.539 7.602 1 98.75 123 SER B CA 1
ATOM 2445 C C . SER B 1 123 ? -1.486 5.289 6.734 1 98.75 123 SER B C 1
ATOM 2447 O O . SER B 1 123 ? -2.492 4.637 6.449 1 98.75 123 SER B O 1
ATOM 2449 N N . ILE B 1 124 ? -0.342 4.988 6.195 1 98.12 124 ILE B N 1
ATOM 2450 C CA . ILE B 1 124 ? 0.014 3.76 5.496 1 98.12 124 ILE B CA 1
ATOM 2451 C C . ILE B 1 124 ? 1.263 3.15 6.129 1 98.12 124 ILE B C 1
ATOM 2453 O O . ILE B 1 124 ? 2.355 3.232 5.562 1 98.12 124 ILE B O 1
ATOM 2457 N N . SER B 1 125 ? 1.05 2.514 7.238 1 94.56 125 SER B N 1
ATOM 2458 C CA . SER B 1 125 ? 2.15 2.127 8.117 1 94.56 125 SER B CA 1
ATOM 2459 C C . SER B 1 125 ? 2.941 0.963 7.523 1 94.5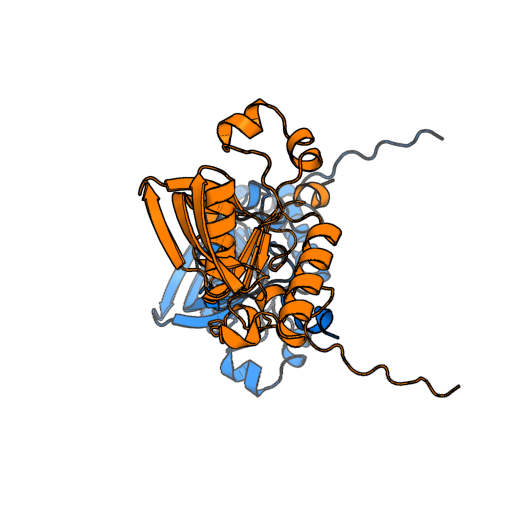6 125 SER B C 1
ATOM 2461 O O . SER B 1 125 ? 2.359 0.008 7.008 1 94.56 125 SER B O 1
ATOM 2463 N N . GLY B 1 126 ? 4.242 1.151 7.555 1 95.62 126 GLY B N 1
ATOM 2464 C CA . GLY B 1 126 ? 5.129 0.043 7.234 1 95.62 126 GLY B CA 1
ATOM 2465 C C . GLY B 1 126 ? 5.531 0.004 5.773 1 95.62 126 GLY B C 1
ATOM 2466 O O . GLY B 1 126 ? 6.25 -0.902 5.348 1 95.62 126 GLY B O 1
ATOM 2467 N N . PHE B 1 127 ? 5.055 0.975 4.992 1 98.25 127 PHE B N 1
ATOM 2468 C CA . PHE B 1 127 ? 5.34 0.939 3.561 1 98.25 127 PHE B CA 1
ATOM 2469 C C . PHE B 1 127 ? 5.859 2.289 3.078 1 98.25 127 PHE B C 1
ATOM 2471 O O . PHE B 1 127 ? 5.68 3.305 3.752 1 98.25 127 PHE B O 1
ATOM 2478 N N . SER B 1 128 ? 6.531 2.281 2.002 1 98.31 128 SER B N 1
ATOM 2479 C CA . SER B 1 128 ? 7.074 3.48 1.372 1 98.31 128 SER B CA 1
ATOM 2480 C C . SER B 1 128 ? 7.141 3.326 -0.144 1 98.31 128 SER B C 1
ATOM 2482 O O . SER B 1 128 ? 7.051 2.213 -0.665 1 98.31 128 SER B O 1
ATOM 2484 N N . ALA B 1 129 ? 7.207 4.375 -0.838 1 98.69 129 ALA B N 1
ATOM 2485 C CA . ALA B 1 129 ? 7.375 4.398 -2.289 1 98.69 129 ALA B CA 1
ATOM 2486 C C . ALA B 1 129 ? 7.977 5.723 -2.752 1 98.69 129 ALA B C 1
ATOM 2488 O O . ALA B 1 129 ? 7.934 6.719 -2.025 1 98.69 129 ALA B O 1
ATOM 2489 N N . THR B 1 130 ? 8.531 5.676 -3.924 1 98.69 130 THR B N 1
ATOM 2490 C CA . THR B 1 130 ? 9.07 6.898 -4.512 1 98.69 130 THR B CA 1
ATOM 2491 C C . THR B 1 130 ? 7.949 7.777 -5.055 1 98.69 130 THR B C 1
ATOM 2493 O O . THR B 1 130 ? 7.062 7.297 -5.762 1 98.69 130 THR B O 1
ATOM 2496 N N . VAL B 1 131 ? 8.023 9 -4.707 1 98.75 131 VAL B N 1
ATOM 2497 C CA . VAL B 1 131 ? 7.016 9.984 -5.105 1 98.75 131 VAL B CA 1
ATOM 2498 C C . VAL B 1 131 ? 7.703 11.227 -5.672 1 98.75 131 VAL B C 1
ATOM 2500 O O . VAL B 1 131 ? 8.672 11.719 -5.094 1 98.75 131 VAL B O 1
ATOM 2503 N N . PRO B 1 132 ? 7.25 11.695 -6.812 1 98.75 132 PRO B N 1
ATOM 2504 C CA . PRO B 1 132 ? 7.766 12.984 -7.285 1 98.75 132 PRO B CA 1
ATOM 2505 C C . PRO B 1 132 ? 7.156 14.172 -6.551 1 98.75 132 PRO B C 1
ATOM 2507 O O . PRO B 1 132 ? 5.941 14.211 -6.332 1 98.75 132 PRO B O 1
ATOM 2510 N N . ARG B 1 133 ? 8.016 15.078 -6.113 1 98.75 133 ARG B N 1
ATOM 2511 C CA . ARG B 1 133 ? 7.578 16.328 -5.512 1 98.75 133 ARG B CA 1
ATOM 2512 C C . ARG B 1 133 ? 8.328 17.516 -6.109 1 98.75 133 ARG B C 1
ATOM 2514 O O . ARG B 1 133 ? 9.492 17.391 -6.5 1 98.75 133 ARG B O 1
ATOM 2521 N N . TYR B 1 134 ? 7.586 18.641 -6.164 1 98.62 134 TYR B N 1
ATOM 2522 C CA . TYR B 1 134 ? 8.234 19.875 -6.605 1 98.62 134 TYR B CA 1
ATOM 2523 C C . TYR B 1 134 ? 9.375 20.266 -5.676 1 98.62 134 TYR B C 1
ATOM 2525 O O . TYR B 1 134 ? 9.273 20.094 -4.457 1 98.62 134 TYR B O 1
ATOM 2533 N N . LEU B 1 135 ? 10.367 20.797 -6.223 1 97.88 135 LEU B N 1
ATOM 2534 C CA . LEU B 1 135 ? 11.586 21.141 -5.5 1 97.88 135 LEU B CA 1
ATOM 2535 C C . LEU B 1 135 ? 11.328 22.25 -4.488 1 97.88 135 LEU B C 1
ATOM 2537 O O . LEU B 1 135 ? 11.906 22.266 -3.4 1 97.88 135 LEU B O 1
ATOM 2541 N N . SER B 1 136 ? 10.539 23.172 -4.938 1 98.31 136 SER B N 1
ATOM 2542 C CA . SER B 1 136 ? 10.281 24.328 -4.082 1 98.31 136 SER B CA 1
ATOM 2543 C C . SER B 1 136 ? 8.836 24.781 -4.184 1 98.31 136 SER B C 1
ATOM 2545 O O . SER B 1 136 ? 8.258 24.797 -5.277 1 98.31 136 SER B O 1
ATOM 2547 N N . VAL B 1 137 ? 8.289 25.125 -2.99 1 98.81 137 VAL B N 1
ATOM 2548 C CA . VAL B 1 137 ? 6.914 25.594 -2.918 1 98.81 137 VAL B CA 1
ATOM 2549 C C . VAL B 1 137 ? 6.805 26.719 -1.894 1 98.81 137 VAL B C 1
ATOM 2551 O O . VAL B 1 137 ? 7.695 26.891 -1.058 1 98.81 137 VAL B O 1
ATOM 2554 N N . GLU B 1 138 ? 5.781 27.453 -2.053 1 98.88 138 GLU B N 1
ATOM 2555 C CA . GLU B 1 138 ? 5.363 28.406 -1.038 1 98.88 138 GLU B CA 1
ATOM 2556 C C . GLU B 1 138 ? 4.016 28.031 -0.433 1 98.88 138 GLU B C 1
ATOM 2558 O O . GLU B 1 138 ? 3.072 27.703 -1.159 1 98.88 138 GLU B O 1
ATOM 2563 N N . VAL B 1 139 ? 4.016 28.031 0.896 1 98.81 139 VAL B N 1
ATOM 2564 C CA . VAL B 1 139 ? 2.762 27.75 1.588 1 98.81 139 VAL B CA 1
ATOM 2565 C C . VAL B 1 139 ? 2.311 28.969 2.371 1 98.81 139 VAL B C 1
ATOM 2567 O O . VAL B 1 139 ? 3.115 29.609 3.053 1 98.81 139 VAL B O 1
ATOM 2570 N N . SER B 1 140 ? 1.109 29.297 2.191 1 98.88 140 SER B N 1
ATOM 2571 C CA . SER B 1 140 ? 0.504 30.406 2.93 1 98.88 140 SER B CA 1
ATOM 2572 C C . SER B 1 140 ? -0.76 29.953 3.654 1 98.88 140 SER B C 1
ATOM 2574 O O . SER B 1 140 ? -1.34 28.922 3.322 1 98.88 140 SER B O 1
ATOM 2576 N N . GLY B 1 141 ? -1.159 30.734 4.715 1 98.81 141 GLY B N 1
ATOM 2577 C CA . GLY B 1 141 ? -2.334 30.453 5.523 1 98.81 141 GLY B CA 1
ATOM 2578 C C . GLY B 1 141 ? -2.354 31.203 6.84 1 98.81 141 GLY B C 1
ATOM 2579 O O . GLY B 1 141 ? -1.869 32.344 6.918 1 98.81 141 GLY B O 1
ATOM 2580 N N . LEU B 1 142 ? -3.08 30.688 7.812 1 98.94 142 LEU B N 1
ATOM 2581 C CA . LEU B 1 142 ? -3.084 31.234 9.164 1 98.94 142 LEU B CA 1
ATOM 2582 C C . LEU B 1 142 ? -2.27 30.359 10.109 1 98.94 142 LEU B C 1
ATOM 2584 O O . LEU B 1 142 ? -2.238 29.141 9.961 1 98.94 142 LEU B O 1
ATOM 2588 N N . ASN B 1 143 ? -1.592 30.984 11.039 1 98.81 143 ASN B N 1
ATOM 2589 C CA . ASN B 1 143 ? -0.947 30.219 12.102 1 98.81 143 ASN B CA 1
ATOM 2590 C C . ASN B 1 143 ? -1.894 29.969 13.273 1 98.81 143 ASN B C 1
ATOM 2592 O O . ASN B 1 143 ? -3.084 30.281 13.188 1 98.81 143 ASN B O 1
ATOM 2596 N N . GLU B 1 144 ? -1.411 29.359 14.359 1 98.56 144 GLU B N 1
ATOM 2597 C CA . GLU B 1 144 ? -2.236 28.953 15.492 1 98.56 144 GLU B CA 1
ATOM 2598 C C . GLU B 1 144 ? -2.793 30.172 16.234 1 98.56 144 GLU B C 1
ATOM 2600 O O . GLU B 1 144 ? -3.736 30.047 17.016 1 98.56 144 GLU B O 1
ATOM 2605 N N . SER B 1 145 ? -2.242 31.344 15.945 1 98.44 145 SER B N 1
ATOM 2606 C CA . SER B 1 145 ? -2.732 32.594 16.547 1 98.44 145 SER B CA 1
ATOM 2607 C C . SER B 1 145 ? -3.73 33.281 15.641 1 98.44 145 SER B C 1
ATOM 2609 O O . SER B 1 145 ? -4.254 34.344 15.992 1 98.44 145 SER B O 1
ATOM 2611 N N . GLY B 1 146 ? -3.928 32.75 14.445 1 98.5 146 GLY B N 1
ATOM 2612 C CA . GLY B 1 146 ? -4.863 33.312 13.492 1 98.5 146 GLY B CA 1
ATOM 2613 C C . GLY B 1 146 ? -4.234 34.406 12.617 1 98.5 146 GLY B C 1
ATOM 2614 O O . GLY B 1 146 ? -4.941 35.156 11.945 1 98.5 146 GLY B O 1
ATOM 2615 N N . GLU B 1 147 ? -2.969 34.469 12.648 1 98.75 147 GLU B N 1
ATOM 2616 C CA . GLU B 1 147 ? -2.252 35.469 11.852 1 98.75 147 GLU B CA 1
ATOM 2617 C C . GLU B 1 147 ? -1.882 34.906 10.484 1 98.75 147 GLU B C 1
ATOM 2619 O O . GLU B 1 147 ? -1.505 33.75 10.367 1 98.75 147 GLU B O 1
ATOM 2624 N N . ALA B 1 148 ? -1.937 35.75 9.5 1 98.75 148 ALA B N 1
ATOM 2625 C CA . ALA B 1 148 ? -1.513 35.344 8.164 1 98.75 148 ALA B CA 1
ATOM 2626 C C . ALA B 1 148 ? -0.009 35.094 8.117 1 98.75 148 ALA B C 1
ATOM 2628 O O . ALA B 1 148 ? 0.782 35.906 8.594 1 98.75 148 ALA B O 1
ATOM 2629 N N . VAL B 1 149 ? 0.359 33.969 7.582 1 98.62 149 VAL B N 1
ATOM 2630 C CA . VAL B 1 149 ? 1.771 33.625 7.461 1 98.62 149 VAL B CA 1
ATOM 2631 C C . VAL B 1 149 ? 2.037 33.031 6.082 1 98.62 149 VAL B C 1
ATOM 2633 O O . VAL B 1 149 ? 1.118 32.531 5.43 1 98.62 149 VAL B O 1
ATOM 2636 N N . SER B 1 150 ? 3.264 33.094 5.641 1 98.62 150 SER B N 1
ATOM 2637 C CA . SER B 1 150 ? 3.76 32.469 4.422 1 98.62 150 SER B CA 1
ATOM 2638 C C . SER B 1 150 ? 5.188 31.969 4.598 1 98.62 150 SER B C 1
ATOM 2640 O O . SER B 1 150 ? 5.961 32.531 5.367 1 98.62 150 SER B O 1
ATOM 2642 N N . TRP B 1 151 ? 5.469 30.922 3.898 1 98.62 151 TRP B N 1
ATOM 2643 C CA . TRP B 1 151 ? 6.773 30.297 4.039 1 98.62 151 TRP B CA 1
ATOM 2644 C C . TRP B 1 151 ? 7.195 29.609 2.736 1 98.62 151 TRP B C 1
ATOM 2646 O O . TRP B 1 151 ? 6.418 28.859 2.148 1 98.62 151 TRP B O 1
ATOM 2656 N N . GLN B 1 152 ? 8.359 30.016 2.236 1 98.38 152 GLN B N 1
ATOM 2657 C CA . GLN B 1 152 ? 8.938 29.312 1.091 1 98.38 152 GLN B CA 1
ATOM 2658 C C . GLN B 1 152 ? 9.805 28.141 1.537 1 98.38 152 GLN B C 1
ATOM 2660 O O . GLN B 1 152 ? 10.789 28.328 2.256 1 98.38 152 GLN B O 1
ATOM 2665 N N . ALA B 1 153 ? 9.406 27 1.163 1 98.06 153 ALA B N 1
ATOM 2666 C CA . ALA B 1 153 ? 10.117 25.781 1.519 1 98.06 153 ALA B CA 1
ATOM 2667 C C . ALA B 1 153 ? 10.805 25.172 0.298 1 98.06 153 ALA B C 1
ATOM 2669 O O . ALA B 1 153 ? 10.289 25.266 -0.821 1 98.06 153 ALA B O 1
ATOM 2670 N N . SER B 1 154 ? 11.93 24.562 0.517 1 97.31 154 SER B N 1
ATOM 2671 C CA . SER B 1 154 ? 12.648 23.828 -0.526 1 97.31 154 SER B CA 1
ATOM 2672 C C . SER B 1 154 ? 13.172 22.5 -0.01 1 97.31 154 SER B C 1
ATOM 2674 O O . SER B 1 154 ? 13.188 22.25 1.199 1 97.31 154 SER B O 1
ATOM 2676 N N . GLY B 1 155 ? 13.516 21.625 -0.987 1 96.56 155 GLY B N 1
ATOM 2677 C CA . GLY B 1 155 ? 14.062 20.344 -0.591 1 96.56 155 GLY B CA 1
ATOM 2678 C C . GLY B 1 155 ? 13.086 19.484 0.199 1 96.56 155 GLY B C 1
ATOM 2679 O O . GLY B 1 155 ? 11.93 19.328 -0.2 1 96.56 155 GLY B O 1
ATOM 2680 N N . TRP B 1 156 ? 13.617 18.922 1.309 1 97.62 156 TRP B N 1
ATOM 2681 C CA . TRP B 1 156 ? 12.828 17.969 2.088 1 97.62 156 TRP B CA 1
ATOM 2682 C C . TRP B 1 156 ? 11.617 18.656 2.715 1 97.62 156 TRP B C 1
ATOM 2684 O O . TRP B 1 156 ? 10.531 18.078 2.783 1 97.62 156 TRP B O 1
ATOM 2694 N N . ALA B 1 157 ? 11.836 19.875 3.156 1 98.19 157 ALA B N 1
ATOM 2695 C CA . ALA B 1 157 ? 10.727 20.625 3.74 1 98.19 157 ALA B CA 1
ATOM 2696 C C . ALA B 1 157 ? 9.602 20.812 2.729 1 98.19 157 ALA B C 1
ATOM 2698 O O . ALA B 1 157 ? 8.422 20.688 3.07 1 98.19 157 ALA B O 1
ATOM 2699 N N . ALA B 1 158 ? 9.961 21.109 1.526 1 98.62 158 ALA B N 1
ATOM 2700 C CA . ALA B 1 158 ? 8.969 21.25 0.465 1 98.62 158 ALA B CA 1
ATOM 2701 C C . ALA B 1 158 ? 8.203 19.953 0.26 1 98.62 158 ALA B C 1
ATOM 2703 O O . ALA B 1 158 ? 6.988 19.969 0.05 1 98.62 158 ALA B O 1
ATOM 2704 N N . ARG B 1 159 ? 8.898 18.875 0.326 1 98.56 159 ARG B N 1
ATOM 2705 C CA . ARG B 1 159 ? 8.281 17.562 0.18 1 98.56 159 ARG B CA 1
ATOM 2706 C C . ARG B 1 159 ? 7.281 17.297 1.304 1 98.56 159 ARG B C 1
ATOM 2708 O O . ARG B 1 159 ? 6.164 16.844 1.055 1 98.56 159 ARG B O 1
ATOM 2715 N N . ILE B 1 160 ? 7.637 17.625 2.545 1 98.56 160 ILE B N 1
ATOM 2716 C CA . ILE B 1 160 ? 6.75 17.406 3.686 1 98.56 160 ILE B CA 1
ATOM 2717 C C . ILE B 1 160 ? 5.469 18.219 3.496 1 98.56 160 ILE B C 1
ATOM 2719 O O . ILE B 1 160 ? 4.363 17.688 3.67 1 98.56 160 ILE B O 1
ATOM 2723 N N . VAL B 1 161 ? 5.625 19.469 3.125 1 98.81 161 VAL B N 1
ATOM 2724 C CA . VAL B 1 161 ? 4.477 20.344 2.945 1 98.81 161 VAL B CA 1
ATOM 2725 C C . VAL B 1 161 ? 3.537 19.766 1.891 1 98.81 161 VAL B C 1
ATOM 2727 O O . VAL B 1 161 ? 2.326 19.672 2.107 1 98.81 161 VAL B O 1
ATOM 2730 N N . GLN B 1 162 ? 4.09 19.391 0.786 1 98.88 162 GLN B N 1
ATOM 2731 C CA . GLN B 1 162 ? 3.289 18.844 -0.303 1 98.88 162 GLN B CA 1
ATOM 2732 C C . GLN B 1 162 ? 2.566 17.562 0.133 1 98.88 162 GLN B C 1
ATOM 2734 O O . GLN B 1 162 ? 1.396 17.359 -0.199 1 98.88 162 GLN B O 1
ATOM 2739 N N . HIS B 1 163 ? 3.227 16.672 0.868 1 98.88 163 HIS B N 1
ATOM 2740 C CA . HIS B 1 163 ? 2.639 15.453 1.405 1 98.88 163 HIS B CA 1
ATOM 2741 C C . HIS B 1 163 ? 1.434 15.766 2.285 1 98.88 163 HIS B C 1
ATOM 2743 O O . HIS B 1 163 ? 0.365 15.172 2.111 1 98.88 163 HIS B O 1
ATOM 2749 N N . GLU B 1 164 ? 1.622 16.719 3.236 1 98.88 164 GLU B N 1
ATOM 2750 C CA . GLU B 1 164 ? 0.547 17.062 4.164 1 98.88 164 GLU B CA 1
ATOM 2751 C C . GLU B 1 164 ? -0.592 17.781 3.443 1 98.88 164 GLU B C 1
ATOM 2753 O O . GLU B 1 164 ? -1.759 17.625 3.809 1 98.88 164 GLU B O 1
ATOM 2758 N N . MET B 1 165 ? -0.242 18.578 2.455 1 98.94 165 MET B N 1
ATOM 2759 C CA . MET B 1 165 ? -1.269 19.234 1.652 1 98.94 165 MET B CA 1
ATOM 2760 C C . MET B 1 165 ? -2.127 18.219 0.917 1 98.94 165 MET B C 1
ATOM 2762 O O . MET B 1 165 ? -3.342 18.375 0.8 1 98.94 165 MET B O 1
ATOM 2766 N N . ASP B 1 166 ? -1.507 17.203 0.368 1 98.94 166 ASP B N 1
ATOM 2767 C CA . ASP B 1 166 ? -2.238 16.109 -0.275 1 98.94 166 ASP B CA 1
ATOM 2768 C C . ASP B 1 166 ? -3.293 15.531 0.663 1 98.94 166 ASP B C 1
ATOM 2770 O O . ASP B 1 166 ? -4.434 15.305 0.256 1 98.94 166 ASP B O 1
ATOM 2774 N N . HIS B 1 167 ? -2.939 15.305 1.901 1 98.94 167 HIS B N 1
ATOM 2775 C CA . HIS B 1 167 ? -3.873 14.75 2.875 1 98.94 167 HIS B CA 1
ATOM 2776 C C . HIS B 1 167 ? -5.113 15.625 3.012 1 98.94 167 HIS B C 1
ATOM 2778 O O . HIS B 1 167 ? -6.223 15.117 3.186 1 98.94 167 HIS B O 1
ATOM 2784 N N . LEU B 1 168 ? -4.949 16.922 2.971 1 98.94 168 LEU B N 1
ATOM 2785 C CA . LEU B 1 168 ? -6.074 17.844 3.123 1 98.94 168 LEU B CA 1
ATOM 2786 C C . LEU B 1 168 ? -7.055 17.688 1.966 1 98.94 168 LEU B C 1
ATOM 2788 O O . LEU B 1 168 ? -8.227 18.078 2.084 1 98.94 168 LEU B O 1
ATOM 2792 N N . ASP B 1 169 ? -6.598 17.188 0.859 1 98.75 169 ASP B N 1
ATOM 2793 C CA . ASP B 1 169 ? -7.434 17.031 -0.326 1 98.75 169 ASP B CA 1
ATOM 2794 C C . ASP B 1 169 ? -7.805 15.562 -0.549 1 98.75 169 ASP B C 1
ATOM 2796 O O . ASP B 1 169 ? -8.234 15.188 -1.642 1 98.75 169 ASP B O 1
ATOM 2800 N N . GLY B 1 170 ? -7.562 14.695 0.393 1 98.69 170 GLY B N 1
ATOM 2801 C CA . GLY B 1 170 ? -7.93 13.289 0.303 1 98.69 170 GLY B CA 1
ATOM 2802 C C . GLY B 1 170 ? -7 12.484 -0.586 1 98.69 170 GLY B C 1
ATOM 2803 O O . GLY B 1 170 ? -7.406 11.477 -1.158 1 98.69 170 GLY B O 1
ATOM 2804 N N . ILE B 1 171 ? -5.871 13.008 -0.773 1 98.81 171 ILE B N 1
ATOM 2805 C CA . ILE B 1 171 ? -4.875 12.352 -1.62 1 98.81 171 ILE B CA 1
ATOM 2806 C C . ILE B 1 171 ? -3.797 11.719 -0.75 1 98.81 171 ILE B C 1
ATOM 2808 O O . ILE B 1 171 ? -3.33 12.32 0.217 1 98.81 171 ILE B O 1
ATOM 2812 N N . LEU B 1 172 ? -3.461 10.453 -0.97 1 98.88 172 LEU B N 1
ATOM 2813 C CA . LEU B 1 172 ? -2.367 9.75 -0.313 1 98.88 172 LEU B CA 1
ATOM 2814 C C . LEU B 1 172 ? -1.211 9.516 -1.281 1 98.88 172 LEU B C 1
ATOM 2816 O O . LEU B 1 172 ? -1.395 9.57 -2.498 1 98.88 172 LEU B O 1
ATOM 2820 N N . TYR B 1 173 ? -0.004 9.227 -0.705 1 98.75 173 TYR B N 1
ATOM 2821 C CA . TYR B 1 173 ? 1.161 9.164 -1.58 1 98.75 173 TYR B CA 1
ATOM 2822 C C . TYR B 1 173 ? 1.035 8.023 -2.576 1 98.75 173 TYR B C 1
ATOM 2824 O O . TYR B 1 173 ? 1.618 8.062 -3.662 1 98.75 173 TYR B O 1
ATOM 2832 N N . ILE B 1 174 ? 0.224 7.051 -2.285 1 98.56 174 ILE B N 1
ATOM 2833 C CA . ILE B 1 174 ? 0.038 5.906 -3.174 1 98.56 174 ILE B CA 1
ATOM 2834 C C . ILE B 1 174 ? -0.727 6.344 -4.422 1 98.56 174 ILE B C 1
ATOM 2836 O O . ILE B 1 174 ? -0.784 5.609 -5.41 1 98.56 174 ILE B O 1
ATOM 2840 N N . ASP B 1 175 ? -1.346 7.477 -4.402 1 98.56 175 ASP B N 1
ATOM 2841 C CA . ASP B 1 175 ? -2.051 8.023 -5.559 1 98.56 175 ASP B CA 1
ATOM 2842 C C . ASP B 1 175 ? -1.075 8.664 -6.543 1 98.56 175 ASP B C 1
ATOM 2844 O O . ASP B 1 175 ? -1.429 8.922 -7.695 1 98.56 175 ASP B O 1
ATOM 2848 N N . ARG B 1 176 ? 0.164 8.922 -6.094 1 98.19 176 ARG B N 1
ATOM 2849 C CA . ARG B 1 176 ? 1.123 9.672 -6.895 1 98.19 176 ARG B CA 1
ATOM 2850 C C . ARG B 1 176 ? 2.396 8.867 -7.129 1 98.19 176 ARG B C 1
ATOM 2852 O O . ARG B 1 176 ? 3.227 9.234 -7.965 1 98.19 176 ARG B O 1
ATOM 2859 N N . MET B 1 177 ? 2.469 7.781 -6.492 1 98.62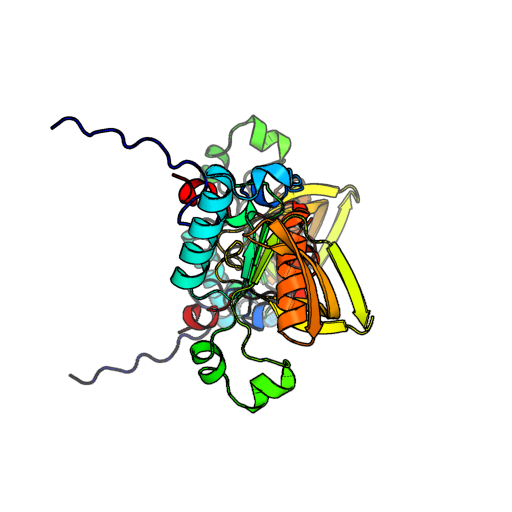 177 MET B N 1
ATOM 2860 C CA . MET B 1 177 ? 3.73 7.051 -6.402 1 98.62 177 MET B CA 1
ATOM 2861 C C . MET B 1 177 ? 4.062 6.375 -7.727 1 98.62 177 MET B C 1
ATOM 2863 O O . MET B 1 177 ? 3.18 6.156 -8.555 1 98.62 177 MET B O 1
ATOM 2867 N N . ASP B 1 178 ? 5.359 6.152 -7.914 1 98.31 178 ASP B N 1
ATOM 2868 C CA . ASP B 1 178 ? 5.77 5.066 -8.805 1 98.31 178 ASP B CA 1
ATOM 2869 C C . ASP B 1 178 ? 5.559 3.707 -8.141 1 98.31 178 ASP B C 1
ATOM 2871 O O . ASP B 1 178 ? 6.336 3.307 -7.27 1 98.31 178 ASP B O 1
ATOM 2875 N N . SER B 1 179 ? 4.559 3.016 -8.578 1 98.31 179 SER B N 1
ATOM 2876 C CA . SER B 1 179 ? 4.125 1.801 -7.902 1 98.31 179 SER B CA 1
ATOM 2877 C C . SER B 1 179 ? 5.215 0.735 -7.926 1 98.31 179 SER B C 1
ATOM 2879 O O . SER B 1 179 ? 5.246 -0.152 -7.07 1 98.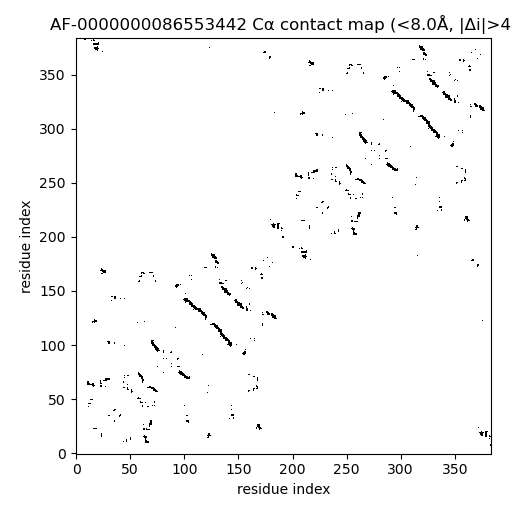31 179 SER B O 1
ATOM 2881 N N . GLN B 1 180 ? 6.184 0.794 -8.852 1 97.88 180 GLN B N 1
ATOM 2882 C CA . GLN B 1 180 ? 7.254 -0.189 -8.961 1 97.88 180 GLN B CA 1
ATOM 2883 C C . GLN B 1 180 ? 8.242 -0.055 -7.805 1 97.88 180 GLN B C 1
ATOM 2885 O O . GLN B 1 180 ? 9.062 -0.947 -7.574 1 97.88 180 GLN B O 1
ATOM 2890 N N . THR B 1 181 ? 8.125 1.074 -7.102 1 98.44 181 THR B N 1
ATOM 2891 C CA . THR B 1 181 ? 9.086 1.369 -6.039 1 98.44 181 THR B CA 1
ATOM 2892 C C . THR B 1 181 ? 8.461 1.112 -4.668 1 98.44 181 THR B C 1
ATOM 2894 O O . THR B 1 181 ? 9.125 1.284 -3.643 1 98.44 181 THR B O 1
ATOM 2897 N N . PHE B 1 182 ? 7.184 0.712 -4.641 1 98.75 182 PHE B N 1
ATOM 2898 C CA . PHE B 1 182 ? 6.477 0.452 -3.391 1 98.75 182 PHE B CA 1
ATOM 2899 C C . PHE B 1 182 ? 7.098 -0.726 -2.65 1 98.75 182 PHE B C 1
ATOM 2901 O O . PHE B 1 182 ? 7.301 -1.794 -3.232 1 98.75 182 PHE B O 1
ATOM 2908 N N . ILE B 1 183 ? 7.371 -0.528 -1.302 1 98.5 183 ILE B N 1
ATOM 2909 C CA . ILE B 1 183 ? 8.031 -1.594 -0.557 1 98.5 183 ILE B CA 1
ATOM 2910 C C . ILE B 1 183 ? 7.5 -1.636 0.872 1 98.5 183 ILE B C 1
ATOM 2912 O O . ILE B 1 183 ? 7.07 -0.612 1.412 1 98.5 183 ILE B O 1
ATOM 2916 N N . ASN B 1 184 ? 7.473 -2.832 1.415 1 98.38 184 ASN B N 1
ATOM 2917 C CA . ASN B 1 184 ? 7.492 -2.998 2.865 1 98.38 184 ASN B CA 1
ATOM 2918 C C . ASN B 1 184 ? 8.852 -2.633 3.453 1 98.38 184 ASN B C 1
ATOM 2920 O O . ASN B 1 184 ? 9.867 -3.229 3.094 1 98.38 184 ASN B O 1
ATOM 2924 N N . ILE B 1 185 ? 8.867 -1.676 4.355 1 96.5 185 ILE B N 1
ATOM 2925 C CA . ILE B 1 185 ? 10.148 -1.141 4.82 1 96.5 185 ILE B CA 1
ATOM 2926 C C . ILE B 1 185 ? 10.891 -2.205 5.617 1 96.5 185 ILE B C 1
ATOM 2928 O O . ILE B 1 185 ? 12.109 -2.109 5.809 1 96.5 185 ILE B O 1
ATOM 2932 N N . ASN B 1 186 ? 10.219 -3.236 6.078 1 95.88 186 ASN B N 1
ATOM 2933 C CA . ASN B 1 186 ? 10.828 -4.301 6.863 1 95.88 186 ASN B CA 1
ATOM 2934 C C . ASN B 1 186 ? 10.836 -5.625 6.102 1 95.88 186 ASN B C 1
ATOM 2936 O O . ASN B 1 186 ? 10.828 -6.695 6.711 1 95.88 186 ASN B O 1
ATOM 2940 N N . TRP B 1 187 ? 10.82 -5.594 4.82 1 95.06 187 TRP B N 1
ATOM 2941 C CA . TRP B 1 187 ? 10.648 -6.82 4.051 1 95.06 187 TRP B CA 1
ATOM 2942 C C . TRP B 1 187 ? 11.789 -7.797 4.309 1 95.06 187 TRP B C 1
ATOM 2944 O O . TRP B 1 187 ? 11.586 -9.016 4.309 1 95.06 187 TRP B O 1
ATOM 2954 N N . GLN B 1 188 ? 12.969 -7.324 4.613 1 93 188 GLN B N 1
ATOM 2955 C CA . GLN B 1 188 ? 14.133 -8.18 4.801 1 93 188 GLN B CA 1
ATOM 2956 C C . GLN B 1 188 ? 13.984 -9.055 6.047 1 93 188 GLN B C 1
ATOM 2958 O O . GLN B 1 188 ? 14.516 -10.164 6.098 1 93 188 GLN B O 1
ATOM 2963 N N . ALA B 1 189 ? 13.273 -8.523 6.996 1 90.69 189 ALA B N 1
ATOM 2964 C CA . ALA B 1 189 ? 13.094 -9.242 8.258 1 90.69 189 ALA B CA 1
ATOM 2965 C C . ALA B 1 189 ? 12.312 -10.539 8.047 1 90.69 189 ALA B C 1
ATOM 2967 O O . ALA B 1 189 ? 12.445 -11.484 8.82 1 90.69 189 ALA B O 1
ATOM 2968 N N . TYR B 1 190 ? 11.586 -10.602 7.004 1 86.38 190 TYR B N 1
ATOM 2969 C CA . TYR B 1 190 ? 10.789 -11.789 6.703 1 86.38 190 TYR B CA 1
ATOM 2970 C C . TYR B 1 190 ? 11.68 -12.922 6.191 1 86.38 190 TYR B C 1
ATOM 2972 O O . TYR B 1 190 ? 11.281 -14.086 6.215 1 86.38 190 TYR B O 1
ATOM 2980 N N . ASN B 1 191 ? 12.82 -12.539 5.688 1 83.75 191 ASN B N 1
ATOM 2981 C CA . ASN B 1 191 ? 13.703 -13.547 5.113 1 83.75 191 ASN B CA 1
ATOM 2982 C C . ASN B 1 191 ? 14.82 -13.93 6.082 1 83.75 191 ASN B C 1
ATOM 2984 O O . ASN B 1 191 ? 15.727 -14.688 5.727 1 83.75 191 ASN B O 1
ATOM 2988 N N . GLU B 1 192 ? 14.898 -13.297 7.203 1 81.12 192 GLU B N 1
ATOM 2989 C CA . GLU B 1 192 ? 15.906 -13.602 8.211 1 81.12 192 GLU B CA 1
ATOM 2990 C C . GLU B 1 192 ? 15.398 -14.617 9.227 1 81.12 192 GLU B C 1
ATOM 2992 O O . GLU B 1 192 ? 14.195 -14.688 9.484 1 81.12 192 GLU B O 1
#

Solvent-accessible surface area (backbone atoms only — not comparable to full-atom values): 20233 Å² total; per-residue (Å²): 131,82,75,73,77,72,74,72,72,61,65,66,39,86,54,63,45,30,36,59,42,65,51,50,57,33,68,30,38,76,64,59,69,87,44,34,71,34,69,67,48,44,48,47,51,53,45,48,53,51,39,27,58,74,68,68,47,52,53,44,31,33,23,41,22,60,34,57,36,27,36,37,39,38,34,33,52,64,71,62,55,68,72,45,54,70,66,56,31,60,75,44,39,56,65,75,35,71,82,44,51,34,36,51,61,46,80,42,81,73,32,89,57,64,44,77,43,76,42,69,45,79,37,46,72,66,36,32,24,32,32,73,33,46,40,20,30,32,42,33,28,21,32,76,80,50,44,81,45,73,46,80,32,44,38,40,55,18,38,47,52,52,55,36,52,31,37,37,60,24,40,54,69,76,69,62,33,46,53,92,52,42,22,36,77,61,28,65,62,74,58,97,132,83,76,73,76,71,76,72,72,60,65,66,38,86,55,63,45,30,37,59,42,67,51,51,57,33,67,31,37,74,64,57,70,87,42,34,72,34,69,66,49,44,47,46,52,52,44,49,53,52,40,26,58,73,70,67,48,51,54,42,32,32,25,39,22,59,35,56,36,27,37,37,38,35,36,32,53,63,71,62,54,68,73,46,53,68,67,56,29,59,76,43,39,58,66,74,33,71,82,45,51,34,35,51,60,45,79,41,80,73,33,88,57,65,46,78,46,77,43,70,43,78,36,47,72,66,34,33,24,32,31,73,33,47,38,20,30,31,42,32,29,20,34,72,81,50,43,81,45,73,46,80,32,47,37,39,54,17,39,48,51,51,54,36,53,32,40,36,60,24,39,54,69,72,70,62,34,46,54,92,52,41,22,37,78,61,27,67,62,75,58,96

Sequence (384 aa):
MKRKVRPPPSPPYTHVCQVGDPVLRSHAAPVDPAAVTGPEVQHVIKNMVKVMRKLECVGLSAPQVGVPLRILALEYPKEMLEESSPAVREARGISVQPLRIFINPQLRVMDGRTVQFQEACESISGFSATVPRYLSVEVSGLNESGEAVSWQASGWAARIVQHEMDHLDGILYIDRMDSQTFININWQAYNEMKRKVRPPPSPPYTHVCQVGDPVLRSHAAPVDPAAVTGPEVQHVIKNMVKVMRKLECVGLSAPQVGVPLRILALEYPKEMLEESSPAVREARGISVQPLRIFINPQLRVMDGRTVQFQEACESISGFSATVPRYLSVEVSGLNESGEAVSWQASGWAARIVQHEMDHLDGILYIDRMDSQTFININWQAYNE

Radius of gyration: 24.48 Å; Cα contacts (8 Å, |Δi|>4): 823; chains: 2; bounding box: 52×70×63 Å

Foldseek 3Di:
DPPPPPPDDDPLALAFAAPVPVLQQDQAAADDLVCLLPPVNLVLVVSQVNSCVVVVHFKDASSRSPHRFGKMKGFDAPVNVVVDDPVVCVVQVDDGDHIWMFGPKDKAQPAADWDWDWDDDSNHPQKIFIFIFGQKMKMWHATSVSDTDMDIDGGPRRVRVVQRNCSNNSHHRVNGGPPVGMDRPCVVVVVD/DPPPPPPDDDPLALAFAAPVPVLQQDQAAADDLVCLLPPVNLVLVVSQVNSCVVVVHFKDASSRSPHRFGKMKGFDAPVNVVVDDPVVCVVQVDDGDHIWMFGPKDKAQPAADWDWDWDDDSNHPQKIFIFIFGQKMKMWHATSVSDTDMDIDGGPRRVRVVQRNCSNNSHHRVNGGPPVGMDRPCVVVVVD

Nearest PDB structures (foldseek):
  3g5k-assembly1_A  TM=9.875E-01  e=4.009E-27  Homo sapiens
  4je7-assembly1_A  TM=9.870E-01  e=2.178E-23  Arabidopsis thaliana
  1zxz-assembly1_B  TM=9.840E-01  e=5.546E-23  Arabidopsis thaliana
  5cwy-assembly1_A-2  TM=9.303E-01  e=1.126E-15  Xanthomonas oryzae pv. oryzae KACC 10331
  6iky-assembly1_A  TM=9.418E-01  e=1.973E-15  Xanthomonas oryzae pv. oryzae KACC 10331

Organism: Oryzias melastigma (NCBI:txid30732)

InterPro domains:
  IPR023635 Peptide deformylase [MF_00163] (12-185)
  IPR023635 Peptide deformylase [PF01327] (15-180)
  IPR023635 Peptide deformylase [PIRSF004749] (7-190)
  IPR023635 Peptide deformylase [PR01576] (46-75)
  IPR023635 Peptide deformylase [PR01576] (119-130)
  IPR023635 Peptide deformylase [PR01576] (131-149)
  IPR023635 Peptide deformylase [PR01576] (150-179)
  IPR023635 Peptide deformylase [PTHR10458] (8-188)
  IPR023635 Peptide deformylase [cd00487] (16-173)
  IPR036821 Peptide deformylase superfamily [G3DSA:3.90.45.10] (13-191)
  IPR036821 Peptide deformylase superfamily [SSF56420] (10-188)

pLDDT: mean 95.47, std 10.02, range [34.31, 98.94]

=== Feature glossary ===
Annotated list of the representations used here:

Nearest PDB structures. The Foldseek neighbor list gives the closest experimentally determined structures in the PDB, ranked by structural alignment. TM-score near 1 means near-identical fold; near 0.3 means only rough topology match. This is how one finds what a novel AlphaFold prediction most resembles in the solved-structure universe.

Foldseek 3Di. Foldseek's 3Di representation compresses backbone geometry into a per-residue letter drawn from a learned twenty-state alphabet. It captures the tertiary interaction pattern around each residue — which residues are packed against it in space, regardless of where they are in sequence.

Radius of gyration, Cα contacts, bounding box. Radius of gyration (Rg) is the root-mean-square distance of Cα atoms from their centroid — a single number for overall size and compactness. A globular domain of N residues has Rg ≈ 2.2·N^0.38 Å; an extended or disordered chain has a much larger Rg. The Cα contact count is the number of residue pairs whose Cα atoms are within 8 Å and are more than four positions apart in sequence — a standard proxy for tertiary packing density. The bounding box is the smallest axis-aligned box enclosing all Cα atoms.

InterPro / GO / CATH / organism. The annotation block draws on four external resources. InterPro: which protein families and domains the sequence belongs to. GO: standardized terms for what the protein does, what process it participates in, and where in the cell it acts. CATH: which structural fold it has in the CATH hierarchy. Organism: the species of origin.

mmCIF coordinates. The mmCIF block holds the 3D Cartesian coordinates of each backbone atom (N, Cα, C, O) in ångströms. mmCIF is the PDB's canonical archive format — a tagged-loop text representation of the atomic model.

pLDDT. pLDDT is the predicted lDDT-Cα score: AlphaFold's confidence that the local environment of each residue (all inter-atomic distances within 15 Å) is correctly placed. It is a per-residue number between 0 and 100, with higher meaning more reliable.

Backbone torsions (φ/ψ). φ (phi) and ψ (psi) are the two rotatable backbone dihedrals per residue: φ is the C(i-1)–N–Cα–C torsion, ψ is the N–Cα–C–N(i+1) torsion, both in degrees on (−180°, 180°]. α-helical residues cluster near (−60°, −45°); β-strand residues near (−120°, +130°). A Ramachandran plot is simply a scatter of (φ, ψ) for every residue.

B-factor. For experimental (PDB) structures, the B-factor (temperature factor) quantifies the positional spread of each atom in the crystal — a combination of thermal vibration and static disorder — in units of Å². High B-factors mark flexible loops or poorly resolved regions; low B-factors mark the rigid, well-ordered core.

Secondary structure (3-state, P-SEA). SS3 is a coarse helix/strand/coil call (letters a/b/c) made by the P-SEA algorithm from inter-Cα distances and dihedrals. It is less detailed than DSSP but needs only Cα positions.

Predicted aligned error. Predicted aligned error is AlphaFold's pairwise confidence. Unlike pLDDT (per-residue), PAE is per-residue-pair and captures whether two parts of the structure are correctly placed relative to each other. Units are ångströms of expected positional error.

Solvent-accessible surface area. Solvent-accessible surface area (SASA) is the area in Å² traced out by the centre of a 1.4 Å probe sphere (a water molecule) rolled over the protein's van der Waals surface (Shrake–Rupley / Lee–Richards construction). Buried residues have near-zero SASA; fully exposed residues can exceed 200 Å². The total SASA scales roughly with the number of surface residues.

Secondary structure (8-state, DSSP). The SS8 string is DSSP's per-residue secondary-structure call. α-helix (H) means an i→i+4 H-bond ladder; β-strand (E) means the residue participates in a β-sheet; 3₁₀ (G) and π (I) are tighter and wider helices; T/S are turns/bends; '-' is loop.

Rendered structure images. Structure images are PyMOL renders from six orthogonal camera directions. Cartoon representation draws helices as coils and strands as arrows; sticks shows the backbone as bonds; surface shows the solvent-excluded envelope. Rainbow coloring maps sequence position to hue (blue→red, N→C); chain coloring assigns a distinct color per polypeptide.

Sequence. The amino-acid sequence is the protein's primary structure: the linear order of residues from the N-terminus to the C-terminus, written in one-letter code. Everything else here — the 3D coordinates, the secondary structure, the domain annotations — is ultimately a consequence of this string.

Contact-map, Ramachandran, and PAE plots. Three diagnostic plots accompany the record. The Cα contact map visualizes the tertiary structure as a 2D adjacency matrix (8 Å cutoff, sequence-local contacts suppressed). The Ramachandran plot shows the distribution of backbone (φ, ψ) torsions, with points in the α and β basins reflecting secondary structure content. The PAE plot shows AlphaFold's inter-residue confidence as a color matrix.